Protein AF-0000000082241300 (afdb_homodimer)

pLDDT: mean 78.63, std 23.4, range [16.42, 98.75]

Solvent-accessible surface area (backbone atoms only — not comparable to full-atom values): 25269 Å² total; per-residue (Å²): 130,83,85,64,70,75,60,64,65,26,64,57,71,77,73,47,85,73,39,44,80,88,40,92,84,56,69,80,56,86,70,40,68,43,51,94,82,45,80,76,84,68,51,73,67,53,47,48,51,51,48,36,50,30,29,66,75,46,76,46,56,57,67,71,56,44,78,30,72,54,41,50,54,63,42,76,51,58,47,91,32,59,86,60,30,88,48,94,86,39,26,21,39,55,47,51,42,53,52,50,48,52,40,48,51,52,42,20,67,74,67,68,34,57,59,37,81,70,48,74,75,49,35,22,31,29,74,41,64,29,34,32,36,27,38,33,28,33,28,33,28,53,44,76,68,42,78,44,55,30,34,34,36,35,39,38,36,92,62,34,62,69,40,76,74,50,59,41,73,45,80,91,70,87,70,90,86,75,22,40,64,65,78,73,72,69,72,65,73,74,70,64,72,83,71,73,80,69,84,83,79,81,82,85,78,83,81,79,83,75,83,125,129,82,87,64,69,74,61,65,65,25,67,58,71,77,73,45,85,73,37,44,81,88,40,92,85,57,70,80,56,88,70,40,68,42,50,94,82,45,81,76,82,69,53,73,66,51,46,48,50,51,49,36,50,31,31,68,76,45,75,46,55,55,69,71,55,43,78,31,72,54,41,50,55,64,40,76,51,57,46,91,32,60,87,60,31,87,46,94,84,39,27,22,40,55,46,51,42,52,52,50,48,52,39,48,51,52,42,21,66,76,70,69,34,57,60,38,84,70,47,74,74,51,33,23,33,27,72,42,66,29,33,33,36,28,38,34,28,34,27,34,30,52,43,77,68,43,78,42,56,32,32,35,37,35,38,38,36,91,65,34,62,69,41,75,74,49,59,41,72,45,79,94,69,87,68,89,86,74,23,41,63,64,78,74,73,70,73,63,75,74,69,65,70,82,69,72,82,66,80,81,79,82,83,84,79,80,85,79,85,83,76,129

Secondary structure (DSSP, 8-state):
----TTTSGGGSPPP-EEE-TTSTT----TT----TTSSSP--HHHHHHHHHHHHHHHTTS---GGG-SSEESEEE--TTSSTT-SSTT--HHHHHHHHHHHHHHHHHHHHT---EEEEEEEEEEEEEEEEEEEEEEEEE-TTT--EEEEEEEEEE-TTS--EEEEEEEPTT-S-----S-------TTTT--TT-----------------/----TTTSGGGSPPP-EEE-TTSTT----TT----TTSSSP--HHHHHHHHHHHHHHHTTS---GGG-SSEESEEE--TTSSTT-SSTT--HHHHHHHHHHHHHHHHHHHHT---EEEEEEEEEEEEEEEEEEEEEEEEE-TTT--EEEEEEEEEE-TTS--EEEEEEEPTT-S-----S-------GGGTS-TT-----------------

Structure (mmCIF, N/CA/C/O backbone):
data_AF-0000000082241300-model_v1
#
loop_
_entity.id
_entity.type
_entity.pdbx_description
1 polymer 'Cystatin-related plant'
#
loop_
_atom_site.group_PDB
_atom_site.id
_atom_site.type_symbol
_atom_site.label_atom_id
_atom_site.label_alt_id
_atom_site.label_comp_id
_atom_site.label_asym_id
_atom_site.label_entity_id
_atom_site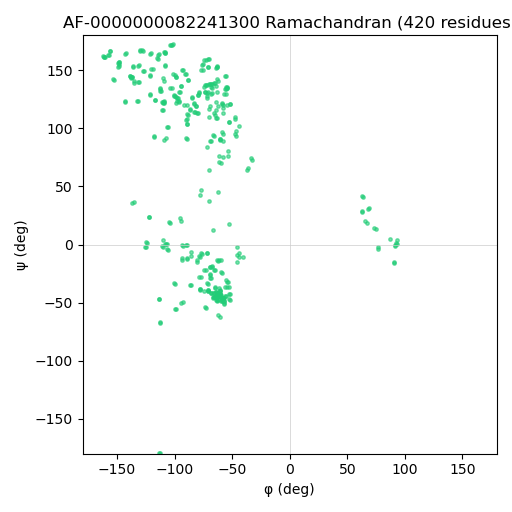.label_seq_id
_atom_site.pdbx_PDB_ins_code
_atom_site.Cartn_x
_atom_site.Cartn_y
_atom_site.Cartn_z
_atom_site.occupancy
_atom_site.B_iso_or_equiv
_atom_site.auth_seq_id
_atom_site.auth_comp_id
_atom_site.auth_asym_id
_atom_site.auth_atom_id
_atom_site.pdbx_PDB_model_num
ATOM 1 N N . MET A 1 1 ? -25.859 -1.994 -4.699 1 16.42 1 MET A N 1
ATOM 2 C CA . MET A 1 1 ? -24.844 -3.027 -4.926 1 16.42 1 MET A CA 1
ATOM 3 C C . MET A 1 1 ? -23.625 -2.453 -5.641 1 16.42 1 MET A C 1
ATOM 5 O O . MET A 1 1 ? -23.719 -2.051 -6.805 1 16.42 1 MET A O 1
ATOM 9 N N . CYS A 1 2 ? -22.891 -1.562 -5.094 1 21.77 2 CYS A N 1
ATOM 10 C CA . CYS A 1 2 ? -21.844 -0.766 -5.727 1 21.77 2 CYS A CA 1
ATOM 11 C C . CYS A 1 2 ? -20.922 -1.644 -6.566 1 21.77 2 CYS A C 1
ATOM 13 O O . CYS A 1 2 ? -20.453 -2.684 -6.098 1 21.77 2 CYS A O 1
ATOM 15 N N . ASP A 1 3 ? -21.078 -1.853 -7.789 1 24.22 3 ASP A N 1
ATOM 16 C CA . ASP A 1 3 ? -20.391 -2.539 -8.875 1 24.22 3 ASP A CA 1
ATOM 17 C C . ASP A 1 3 ? -18.875 -2.404 -8.734 1 24.22 3 ASP A C 1
ATOM 19 O O . ASP A 1 3 ? -18.312 -1.341 -9.008 1 24.22 3 ASP A O 1
ATOM 23 N N . ILE A 1 4 ? -18.203 -2.912 -7.805 1 28.56 4 ILE A N 1
ATOM 24 C CA . ILE A 1 4 ? -16.891 -3.248 -7.285 1 28.56 4 ILE A CA 1
ATOM 25 C C . ILE A 1 4 ? -16.047 -3.898 -8.383 1 28.56 4 ILE A C 1
ATOM 27 O O . ILE A 1 4 ? -14.938 -4.367 -8.133 1 28.56 4 ILE A O 1
ATOM 31 N N . ASP A 1 5 ? -16.422 -4.137 -9.484 1 33.22 5 ASP A N 1
ATOM 32 C CA . ASP A 1 5 ? -15.828 -4.914 -10.562 1 33.22 5 ASP A CA 1
ATOM 33 C C . ASP A 1 5 ? -14.477 -4.336 -10.969 1 33.22 5 ASP A C 1
ATOM 35 O O . ASP A 1 5 ? -13.523 -5.082 -11.227 1 33.22 5 ASP A O 1
ATOM 39 N N . GLY A 1 6 ? -14.438 -3.078 -11.461 1 32.09 6 GLY A N 1
ATOM 40 C CA . GLY A 1 6 ? -13.289 -2.441 -12.078 1 32.09 6 GLY A CA 1
ATOM 41 C C . GLY A 1 6 ? -12.203 -2.064 -11.086 1 32.09 6 GLY A C 1
ATOM 42 O O . GLY A 1 6 ? -11.117 -1.628 -11.477 1 32.09 6 GLY A O 1
ATOM 43 N N . SER A 1 7 ? -12.461 -1.912 -9.836 1 34.91 7 SER A N 1
ATOM 44 C CA . SER A 1 7 ? -11.594 -1.458 -8.758 1 34.91 7 SER A CA 1
ATOM 45 C C . SER A 1 7 ? -10.5 -2.48 -8.461 1 34.91 7 SER A C 1
ATOM 47 O O . SER A 1 7 ? -9.445 -2.135 -7.918 1 34.91 7 SER A O 1
ATOM 49 N N . TRP A 1 8 ? -10.805 -3.814 -8.719 1 36.84 8 TRP A N 1
ATOM 50 C CA . TRP A 1 8 ? -9.953 -4.969 -8.445 1 36.84 8 TRP A CA 1
ATOM 51 C C . TRP A 1 8 ? -8.672 -4.914 -9.266 1 36.84 8 TRP A C 1
ATOM 53 O O . TRP A 1 8 ? -7.621 -5.375 -8.828 1 36.84 8 TRP A O 1
ATOM 63 N N . VAL A 1 9 ? -8.852 -4.547 -10.609 1 41.09 9 VAL A N 1
ATOM 64 C CA . VAL A 1 9 ? -7.715 -4.453 -11.523 1 41.09 9 VAL A CA 1
ATOM 65 C C . VAL A 1 9 ? -6.762 -3.361 -11.047 1 41.09 9 VAL A C 1
ATOM 67 O O . VAL A 1 9 ? -5.566 -3.393 -11.359 1 41.09 9 VAL A O 1
ATOM 70 N N . ALA A 1 10 ? -7.301 -2.598 -10.125 1 50.59 10 ALA A N 1
ATOM 71 C CA . ALA A 1 10 ? -6.676 -1.325 -9.766 1 50.59 10 ALA A CA 1
ATOM 72 C C . ALA A 1 10 ? -5.465 -1.542 -8.867 1 50.59 10 ALA A C 1
ATOM 74 O O . ALA A 1 10 ? -4.559 -0.708 -8.82 1 50.59 10 ALA A O 1
ATOM 75 N N . TRP A 1 11 ? -5.301 -2.865 -8.445 1 62.78 11 TRP A N 1
ATOM 76 C CA . TRP A 1 11 ? -4.184 -2.977 -7.516 1 62.78 11 TRP A CA 1
ATOM 77 C C . TRP A 1 11 ? -3 -3.684 -8.164 1 62.78 11 TRP A C 1
ATOM 79 O O . TRP A 1 11 ? -1.936 -3.814 -7.555 1 62.78 11 TRP A O 1
ATOM 89 N N . LEU A 1 12 ? -3.277 -4.023 -9.469 1 75.5 12 LEU A N 1
ATOM 90 C CA . LEU A 1 12 ? -2.15 -4.645 -10.156 1 75.5 12 LEU A CA 1
ATOM 91 C C . LEU A 1 12 ? -1.27 -3.588 -10.82 1 75.5 12 LEU A C 1
ATOM 93 O O . LEU A 1 12 ? -1.745 -2.803 -11.641 1 75.5 12 LEU A O 1
ATOM 97 N N . GLU A 1 13 ? -0.024 -3.557 -10.414 1 77.5 13 GLU A N 1
ATOM 98 C CA . GLU A 1 13 ? 0.905 -2.611 -11.031 1 77.5 13 GLU A CA 1
ATOM 99 C C . GLU A 1 13 ? 1.264 -3.029 -12.453 1 77.5 13 GLU A C 1
ATOM 101 O O . GLU A 1 13 ? 1.471 -4.215 -12.719 1 77.5 13 GLU A O 1
ATOM 106 N N . PRO A 1 14 ? 1.271 -2.012 -13.281 1 80.69 14 PRO A N 1
ATOM 107 C CA . PRO A 1 14 ? 1.814 -2.344 -14.594 1 80.69 14 PRO A CA 1
ATOM 108 C C . PRO A 1 14 ? 3.279 -2.77 -14.547 1 80.69 14 PRO A C 1
ATOM 110 O O . PRO A 1 14 ? 4.004 -2.387 -13.617 1 80.69 14 PRO A O 1
ATOM 113 N N . ALA A 1 15 ? 3.59 -3.613 -15.609 1 87.31 15 ALA A N 1
ATOM 114 C CA . ALA A 1 15 ? 4.996 -3.996 -15.703 1 87.31 15 ALA A CA 1
ATOM 115 C C . ALA A 1 15 ? 5.875 -2.785 -16.016 1 87.31 15 ALA A C 1
ATOM 117 O O . ALA A 1 15 ? 5.492 -1.925 -16.812 1 87.31 15 ALA A O 1
ATOM 118 N N . PHE A 1 16 ? 7.027 -2.742 -15.336 1 85.44 16 PHE A N 1
ATOM 119 C CA . PHE A 1 16 ? 8 -1.717 -15.695 1 85.44 16 PHE A CA 1
ATOM 120 C C . PHE A 1 16 ? 9.422 -2.219 -15.469 1 85.44 16 PHE A C 1
ATOM 122 O O . PHE A 1 16 ? 9.641 -3.168 -14.711 1 85.44 16 PHE A O 1
ATOM 129 N N . LEU A 1 17 ? 10.328 -1.588 -16.188 1 85.25 17 LEU A N 1
ATOM 130 C CA . LEU A 1 17 ? 11.727 -1.989 -16.172 1 85.25 17 LEU A CA 1
ATOM 131 C C . LEU A 1 17 ? 12.438 -1.454 -14.93 1 85.25 17 LEU A C 1
ATOM 133 O O . LEU A 1 17 ? 12.328 -0.269 -14.609 1 85.25 17 LEU A O 1
ATOM 137 N N . LEU A 1 18 ? 13.141 -2.32 -14.164 1 78.31 18 LEU A N 1
ATOM 138 C CA . LEU A 1 18 ? 13.938 -1.908 -13.016 1 78.31 18 LEU A CA 1
ATOM 139 C C . LEU A 1 18 ? 15.414 -1.803 -13.391 1 78.31 18 LEU A C 1
ATOM 141 O O . LEU A 1 18 ? 16.047 -0.761 -13.18 1 78.31 18 LEU A O 1
ATOM 145 N N . TRP A 1 19 ? 15.93 -2.967 -13.938 1 78.19 19 TRP A N 1
ATOM 146 C CA . TRP A 1 19 ? 17.344 -2.998 -14.266 1 78.19 19 TRP A CA 1
ATOM 147 C C . TRP A 1 19 ? 17.578 -3.682 -15.609 1 78.19 19 TRP A C 1
ATOM 149 O O . TRP A 1 19 ? 16.891 -4.648 -15.945 1 78.19 19 TRP A O 1
ATOM 159 N N . LYS A 1 20 ? 18.547 -3.16 -16.328 1 83.75 20 LYS A N 1
ATOM 160 C CA . LYS A 1 20 ? 19.047 -3.801 -17.531 1 83.75 20 LYS A CA 1
ATOM 161 C C . LYS A 1 20 ? 20.438 -4.391 -17.312 1 83.75 20 LYS A C 1
ATOM 163 O O . LYS A 1 20 ? 21.172 -3.945 -16.438 1 83.75 20 LYS A O 1
ATOM 168 N N . PRO A 1 21 ? 20.656 -5.414 -18.156 1 82.25 21 PRO A N 1
ATOM 169 C CA . PRO A 1 21 ? 22.016 -5.961 -18.031 1 82.25 21 PRO A CA 1
ATOM 170 C C . PRO A 1 21 ? 23.094 -4.895 -18.188 1 82.25 21 PRO A C 1
ATOM 172 O O . PRO A 1 21 ? 22.984 -4.012 -19.031 1 82.25 21 PRO A O 1
ATOM 175 N N . GLY A 1 22 ? 24.078 -5.004 -17.219 1 77.19 22 GLY A N 1
ATOM 176 C CA . GLY A 1 22 ? 25.188 -4.074 -17.281 1 77.19 22 GLY A CA 1
ATOM 177 C C . GLY A 1 22 ? 24.953 -2.801 -16.484 1 77.19 22 GLY A C 1
ATOM 178 O O . GLY A 1 22 ? 25.875 -2.002 -16.297 1 77.19 22 GLY A O 1
ATOM 179 N N . GLY A 1 23 ? 23.766 -2.598 -16.156 1 68.62 23 GLY A N 1
ATOM 180 C CA . GLY A 1 23 ? 23.453 -1.414 -15.367 1 68.62 23 GLY A CA 1
ATOM 181 C C . GLY A 1 23 ? 23.922 -1.522 -13.93 1 68.62 23 GLY A C 1
ATOM 182 O O . GLY A 1 23 ? 24.203 -2.617 -13.445 1 68.62 23 GLY A O 1
ATOM 183 N N . ARG A 1 24 ? 24.094 -0.398 -13.258 1 66.88 24 ARG A N 1
ATOM 184 C CA . ARG A 1 24 ? 24.469 -0.363 -11.852 1 66.88 24 ARG A CA 1
ATOM 185 C C . ARG A 1 24 ? 23.453 -1.087 -10.984 1 66.88 24 ARG A C 1
ATOM 187 O O . ARG A 1 24 ? 22.25 -0.844 -11.109 1 66.88 24 ARG A O 1
ATOM 194 N N . GLY A 1 25 ? 23.969 -2.129 -10.258 1 62.28 25 GLY A N 1
ATOM 195 C CA . GLY A 1 25 ? 23.094 -2.809 -9.32 1 62.28 25 GLY A CA 1
ATOM 196 C C . GLY A 1 25 ? 22.375 -4.008 -9.914 1 62.28 25 GLY A C 1
ATOM 197 O O . GLY A 1 25 ? 21.609 -4.68 -9.234 1 62.28 25 GLY A O 1
ATOM 198 N N . TYR A 1 26 ? 22.672 -4.195 -11.188 1 74.06 26 TYR A N 1
ATOM 199 C CA . TYR A 1 26 ? 22.047 -5.324 -11.852 1 74.06 26 TYR A CA 1
ATOM 200 C C . TYR A 1 26 ? 22.484 -6.648 -11.234 1 74.06 26 TYR A C 1
ATOM 202 O O . TYR A 1 26 ? 23.688 -6.957 -11.211 1 74.06 26 TYR A O 1
ATOM 210 N N . VAL A 1 27 ? 21.531 -7.281 -10.516 1 69.38 27 VAL A N 1
ATOM 211 C CA . VAL A 1 27 ? 21.672 -8.648 -10.039 1 69.38 27 VAL A CA 1
ATOM 212 C C . VAL A 1 27 ? 20.609 -9.539 -10.672 1 69.38 27 VAL A C 1
ATOM 214 O O . VAL A 1 27 ? 19.406 -9.242 -10.586 1 69.38 27 VAL A O 1
ATOM 217 N N . ARG A 1 28 ? 21.156 -10.477 -11.242 1 73.5 28 ARG A N 1
ATOM 218 C CA . ARG A 1 28 ? 20.234 -11.375 -11.922 1 73.5 28 ARG A CA 1
ATOM 219 C C . ARG A 1 28 ? 19.641 -12.398 -10.953 1 73.5 28 ARG A C 1
ATOM 221 O O . ARG A 1 28 ? 20.375 -13.172 -10.336 1 73.5 28 ARG A O 1
ATOM 228 N N . PRO A 1 29 ? 18.359 -12.359 -10.906 1 74.25 29 PRO A N 1
ATOM 229 C CA . PRO A 1 29 ? 17.75 -13.406 -10.078 1 74.25 29 PRO A CA 1
ATOM 230 C C . PRO A 1 29 ? 18 -14.812 -10.633 1 74.25 29 PRO A C 1
ATOM 232 O O . PRO A 1 29 ? 18.125 -14.984 -11.852 1 74.25 29 PRO A O 1
ATOM 235 N N . SER A 1 30 ? 18.016 -15.789 -9.734 1 75.88 30 SER A N 1
ATOM 236 C CA . SER A 1 30 ? 18.359 -17.156 -10.094 1 75.88 30 SER A CA 1
ATOM 237 C C . SER A 1 30 ? 17.312 -17.75 -11.039 1 75.88 30 SER A C 1
ATOM 239 O O . SER A 1 30 ? 17.625 -18.656 -11.82 1 75.88 30 SER A O 1
ATOM 241 N N . CYS A 1 31 ? 16.172 -17.219 -11.031 1 78.06 31 CYS A N 1
ATOM 242 C CA . CYS A 1 31 ? 15.078 -17.766 -11.836 1 78.06 31 CYS A CA 1
ATOM 243 C C . CYS A 1 31 ? 15.195 -17.312 -13.289 1 78.06 31 CYS A C 1
ATOM 245 O O . CYS A 1 31 ? 14.523 -17.859 -14.164 1 78.06 31 CYS A O 1
ATOM 247 N N . MET A 1 32 ? 15.977 -16.359 -13.516 1 83.31 32 MET A N 1
ATOM 248 C CA . MET A 1 32 ? 16.172 -15.852 -14.867 1 83.31 32 MET A CA 1
ATOM 249 C C . MET A 1 32 ? 17.312 -16.609 -15.562 1 83.31 32 MET A C 1
ATOM 251 O O . MET A 1 32 ? 18.484 -16.391 -15.266 1 83.31 32 MET A O 1
ATOM 255 N N . THR A 1 33 ? 16.953 -17.453 -16.531 1 83.69 33 THR A N 1
ATOM 256 C CA . THR A 1 33 ? 17.938 -18.359 -17.109 1 83.69 33 THR A CA 1
ATOM 257 C C . THR A 1 33 ? 18.328 -17.922 -18.5 1 83.69 33 THR A C 1
ATOM 259 O O . THR A 1 33 ? 19.25 -18.469 -19.109 1 83.69 33 THR A O 1
ATOM 262 N N . ARG A 1 34 ? 17.688 -16.875 -18.984 1 86.19 34 ARG A N 1
ATOM 263 C CA . ARG A 1 34 ? 18.047 -16.375 -20.312 1 86.19 34 ARG A CA 1
ATOM 264 C C . ARG A 1 34 ? 19.438 -15.766 -20.312 1 86.19 34 ARG A C 1
ATOM 266 O O . ARG A 1 34 ? 19.828 -15.07 -19.375 1 86.19 34 ARG A O 1
ATOM 273 N N . THR A 1 35 ? 20.172 -16.141 -21.375 1 84.38 35 THR A N 1
ATOM 274 C CA . THR A 1 35 ? 21.484 -15.547 -21.562 1 84.38 35 THR A CA 1
ATOM 275 C C . THR A 1 35 ? 21.516 -14.68 -22.812 1 84.38 35 THR A C 1
ATOM 277 O O . THR A 1 35 ? 20.594 -14.711 -23.625 1 84.38 35 THR A O 1
ATOM 280 N N . GLU A 1 36 ? 22.531 -13.852 -22.891 1 84.25 36 GLU A N 1
ATOM 281 C CA . GLU A 1 36 ? 22.688 -12.969 -24.047 1 84.25 36 GLU A CA 1
ATOM 282 C C . GLU A 1 36 ? 22.844 -13.773 -25.344 1 84.25 36 GLU A C 1
ATOM 284 O O . GLU A 1 36 ? 22.641 -13.234 -26.438 1 84.25 36 GLU A O 1
ATOM 289 N N . GLU A 1 37 ? 23.094 -15.078 -25.219 1 86.56 37 GLU A N 1
ATOM 290 C CA . GLU A 1 37 ? 23.312 -15.93 -26.391 1 86.56 37 GLU A CA 1
ATOM 291 C C . GLU A 1 37 ? 21.984 -16.5 -26.906 1 86.56 37 GLU A C 1
ATOM 293 O O . GLU A 1 37 ? 21.922 -17 -28.031 1 86.56 37 GLU A O 1
ATOM 298 N N . ASP A 1 38 ? 21.062 -16.312 -26.047 1 86.88 38 ASP A N 1
ATOM 299 C CA . ASP A 1 38 ? 19.766 -16.875 -26.438 1 86.88 38 ASP A CA 1
ATOM 300 C C . ASP A 1 38 ? 19.109 -16.047 -27.531 1 86.88 38 ASP A C 1
ATOM 302 O O . ASP A 1 38 ? 19.203 -14.82 -27.531 1 86.88 38 ASP A O 1
ATOM 306 N N . LYS A 1 39 ? 18.531 -16.734 -28.547 1 85.25 39 LYS A N 1
ATOM 307 C CA . LYS A 1 39 ? 17.781 -16.078 -29.625 1 85.25 39 LYS A CA 1
ATOM 308 C C . LYS A 1 39 ? 16.281 -16.203 -29.406 1 85.25 39 LYS A C 1
ATOM 310 O O . LYS A 1 39 ? 15.805 -17.203 -28.859 1 85.25 39 LYS A O 1
ATOM 315 N N . PRO A 1 40 ? 15.555 -15.219 -29.812 1 85.38 40 PRO A N 1
ATOM 316 C CA . PRO A 1 40 ? 15.984 -13.953 -30.406 1 85.38 40 PRO A CA 1
ATOM 317 C C . PRO A 1 40 ? 16.562 -12.984 -29.391 1 85.38 40 PRO A C 1
ATOM 319 O O . PRO A 1 40 ? 16.266 -13.078 -28.203 1 85.38 40 PRO A O 1
ATOM 322 N N . GLU A 1 41 ? 17.391 -12.125 -29.953 1 88.5 41 GLU A N 1
ATOM 323 C CA . GLU A 1 41 ? 17.828 -11.016 -29.109 1 88.5 41 GLU A CA 1
ATOM 324 C C . GLU A 1 41 ? 16.703 -10.016 -28.891 1 88.5 41 GLU A C 1
ATOM 326 O O . GLU A 1 41 ? 16 -9.633 -29.828 1 88.5 41 GLU A O 1
ATOM 331 N N . LEU A 1 42 ? 16.453 -9.719 -27.688 1 91.81 42 LEU A N 1
ATOM 332 C CA . LEU A 1 42 ? 15.391 -8.773 -27.344 1 91.81 42 LEU A CA 1
ATOM 333 C C . LEU A 1 42 ? 15.961 -7.5 -26.75 1 91.81 42 LEU A C 1
ATOM 335 O O . LEU A 1 42 ? 16.875 -7.555 -25.922 1 91.81 42 LEU A O 1
ATOM 339 N N . THR A 1 43 ? 15.477 -6.387 -27.281 1 92.88 43 THR A N 1
ATOM 340 C CA . THR A 1 43 ? 15.781 -5.125 -26.625 1 92.88 43 THR A CA 1
ATOM 341 C C . THR A 1 43 ? 15.023 -5.02 -25.297 1 92.88 43 THR A C 1
ATOM 343 O O . THR A 1 43 ? 14.039 -5.734 -25.078 1 92.88 43 THR A O 1
ATOM 346 N N . PRO A 1 44 ? 15.477 -4.191 -24.422 1 89.81 44 PRO A N 1
ATOM 347 C CA . PRO A 1 44 ? 14.734 -3.971 -23.188 1 89.81 44 PRO A CA 1
ATOM 348 C C . PRO A 1 44 ? 13.273 -3.588 -23.438 1 89.81 44 PRO A C 1
ATOM 350 O O . PRO A 1 44 ? 12.391 -4 -22.672 1 89.81 44 PRO A O 1
ATOM 353 N N . GLU A 1 45 ? 13.055 -2.914 -24.5 1 93.88 45 GLU A N 1
ATOM 354 C CA . GLU A 1 45 ? 11.695 -2.506 -24.828 1 93.88 45 GLU A CA 1
ATOM 355 C C . GLU A 1 45 ? 10.852 -3.703 -25.25 1 93.88 45 GLU A C 1
ATOM 357 O O . GLU A 1 45 ? 9.664 -3.785 -24.922 1 93.88 45 GLU A O 1
ATOM 362 N N . GLU A 1 46 ? 11.453 -4.488 -25.938 1 95.38 46 GLU A N 1
ATOM 363 C CA . GLU A 1 46 ? 10.75 -5.691 -26.375 1 95.38 46 GLU A CA 1
ATOM 364 C C . GLU A 1 46 ? 10.469 -6.617 -25.203 1 95.38 46 GLU A C 1
ATOM 366 O O . GLU A 1 46 ? 9.414 -7.25 -25.141 1 95.38 46 GLU A O 1
ATOM 371 N N . GLU A 1 47 ? 11.445 -6.777 -24.312 1 95.31 47 GLU A N 1
ATOM 372 C CA . GLU A 1 47 ? 11.219 -7.582 -23.109 1 95.31 47 GLU A CA 1
ATOM 373 C C . GLU A 1 47 ? 10.102 -7 -22.266 1 95.31 47 GLU A C 1
ATOM 375 O O . GLU A 1 47 ? 9.281 -7.738 -21.703 1 95.31 47 GLU A O 1
ATOM 380 N N . LEU A 1 48 ? 10.109 -5.727 -22.188 1 94.62 48 LEU A N 1
ATOM 381 C CA . LEU A 1 48 ? 9.039 -5.082 -21.438 1 94.62 48 LEU A CA 1
ATOM 382 C C . LEU A 1 48 ? 7.68 -5.359 -22.078 1 94.62 48 LEU A C 1
ATOM 384 O O . LEU A 1 48 ? 6.699 -5.613 -21.375 1 94.62 48 LEU A O 1
ATOM 388 N N . ALA A 1 49 ? 7.652 -5.281 -23.359 1 96.06 49 ALA A N 1
ATOM 389 C CA . ALA A 1 49 ? 6.414 -5.582 -24.062 1 96.06 49 ALA A CA 1
ATOM 390 C C . ALA A 1 49 ? 5.961 -7.016 -23.797 1 96.06 49 ALA A C 1
ATOM 392 O O . ALA A 1 49 ? 4.77 -7.27 -23.594 1 96.06 49 ALA A O 1
ATOM 393 N N . LEU A 1 50 ? 6.875 -7.902 -23.812 1 96.25 50 LEU A N 1
ATOM 394 C CA . LEU A 1 50 ? 6.578 -9.305 -23.531 1 96.25 50 LEU A CA 1
ATOM 395 C C . LEU A 1 50 ? 6.062 -9.477 -22.109 1 96.25 50 LEU A C 1
ATOM 397 O O . LEU A 1 50 ? 5.082 -10.188 -21.875 1 96.25 50 LEU A O 1
ATOM 401 N N . MET A 1 51 ? 6.742 -8.891 -21.188 1 94.69 51 MET A N 1
ATOM 402 C CA . MET A 1 51 ? 6.297 -8.938 -19.797 1 94.69 51 MET A CA 1
ATOM 403 C C . MET A 1 51 ? 4.895 -8.359 -19.656 1 94.69 51 MET A C 1
ATOM 405 O O . MET A 1 51 ? 4.039 -8.953 -18.984 1 94.69 51 MET A O 1
ATOM 409 N N . THR A 1 52 ? 4.684 -7.281 -20.234 1 93.94 52 THR A N 1
ATOM 410 C CA . THR A 1 52 ? 3.381 -6.625 -20.188 1 93.94 52 THR A CA 1
ATOM 411 C C . THR A 1 52 ? 2.291 -7.543 -20.719 1 93.94 52 THR A C 1
ATOM 413 O O . THR A 1 52 ? 1.222 -7.668 -20.125 1 93.94 52 THR A O 1
ATOM 416 N N . LYS A 1 53 ? 2.578 -8.125 -21.797 1 96.44 53 LYS A N 1
ATOM 417 C CA . LYS A 1 53 ? 1.63 -9.055 -22.406 1 96.44 53 LYS A CA 1
ATOM 418 C C . LYS A 1 53 ? 1.298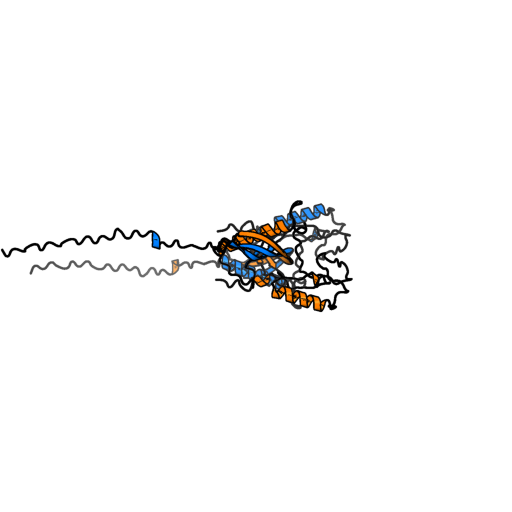 -10.195 -21.453 1 96.44 53 LYS A C 1
ATOM 420 O O . LYS A 1 53 ? 0.129 -10.555 -21.281 1 96.44 53 LYS A O 1
ATOM 425 N N . GLN A 1 54 ? 2.281 -10.773 -20.875 1 96.25 54 GLN A N 1
ATOM 426 C CA . GLN A 1 54 ? 2.082 -11.898 -19.969 1 96.25 54 GLN A CA 1
ATOM 427 C C . GLN A 1 54 ? 1.327 -11.477 -18.703 1 96.25 54 GLN A C 1
ATOM 429 O O . GLN A 1 54 ? 0.445 -12.188 -18.234 1 96.25 54 GLN A O 1
ATOM 434 N N . VAL A 1 55 ? 1.674 -10.328 -18.156 1 93.56 55 VAL A N 1
ATOM 435 C CA . VAL A 1 55 ? 0.999 -9.805 -16.984 1 93.56 55 VAL A CA 1
ATOM 436 C C . VAL A 1 55 ? -0.477 -9.562 -17.297 1 93.56 55 VAL A C 1
ATOM 438 O O . VAL A 1 55 ? -1.354 -9.992 -16.531 1 93.56 55 VAL A O 1
ATOM 441 N N . ASN A 1 56 ? -0.747 -8.992 -18.406 1 90.75 56 ASN A N 1
ATOM 442 C CA . ASN A 1 56 ? -2.123 -8.664 -18.766 1 90.75 56 ASN A CA 1
ATOM 443 C C . ASN A 1 56 ? -2.93 -9.922 -19.078 1 90.75 56 ASN A C 1
ATOM 445 O O . ASN A 1 56 ? -4.105 -10.016 -18.719 1 90.75 56 ASN A O 1
ATOM 449 N N . ALA A 1 57 ? -2.338 -10.852 -19.719 1 93.38 57 ALA A N 1
ATOM 450 C CA . ALA A 1 57 ? -3.035 -12.062 -20.141 1 93.38 57 ALA A CA 1
ATOM 451 C C . ALA A 1 57 ? -3.393 -12.938 -18.938 1 93.38 57 ALA A C 1
ATOM 453 O O . ALA A 1 57 ? -4.375 -13.68 -18.984 1 93.38 57 ALA A O 1
ATOM 454 N N . SER A 1 58 ? -2.67 -12.836 -17.859 1 94.88 58 SER A N 1
ATOM 455 C CA . SER A 1 58 ? -2.844 -13.773 -16.766 1 94.88 58 SER A CA 1
ATOM 456 C C . SER A 1 58 ? -3.137 -13.039 -15.453 1 94.88 58 SER A C 1
ATOM 458 O O . SER A 1 58 ? -3.166 -13.656 -14.391 1 94.88 58 SER A O 1
ATOM 460 N N . ASP A 1 59 ? -3.213 -11.734 -15.555 1 91.19 59 ASP A N 1
ATOM 461 C CA . ASP A 1 59 ? -3.348 -10.906 -14.359 1 91.19 59 ASP A CA 1
ATOM 462 C C . ASP A 1 59 ? -2.133 -11.055 -13.445 1 91.19 59 ASP A C 1
ATOM 464 O O . ASP A 1 59 ? -2.266 -11.062 -12.227 1 91.19 59 ASP A O 1
ATOM 468 N N . GLY A 1 60 ? -1.019 -11.352 -14.039 1 94.44 60 GLY A N 1
ATOM 469 C CA . GLY A 1 60 ? 0.239 -11.391 -13.305 1 94.44 60 GLY A CA 1
ATOM 470 C C . GLY A 1 60 ? 0.581 -12.766 -12.773 1 94.44 60 GLY A C 1
ATOM 471 O O . GLY A 1 60 ? 1.669 -12.977 -12.234 1 94.44 60 GLY A O 1
ATOM 472 N N . PHE A 1 61 ? -0.266 -13.781 -13.055 1 96.75 61 PHE A N 1
ATOM 473 C CA . PHE A 1 61 ? -0.093 -15.078 -12.414 1 96.75 61 PHE A CA 1
ATOM 474 C C . PHE A 1 61 ? 0.884 -15.945 -13.203 1 96.75 61 PHE A C 1
ATOM 476 O O . PHE A 1 61 ? 1.58 -16.781 -12.633 1 96.75 61 PHE A O 1
ATOM 483 N N . ASP A 1 62 ? 0.836 -15.797 -14.461 1 96.44 62 ASP A N 1
ATOM 484 C CA . ASP A 1 62 ? 1.63 -16.672 -15.328 1 96.44 62 ASP A CA 1
ATOM 485 C C . ASP A 1 62 ? 2.66 -15.859 -16.125 1 96.44 62 ASP A C 1
ATOM 487 O O . ASP A 1 62 ? 2.363 -15.359 -17.203 1 96.44 62 ASP A O 1
ATOM 491 N N . ILE A 1 63 ? 3.84 -15.789 -15.531 1 95.62 63 ILE A N 1
ATOM 492 C CA . ILE A 1 63 ? 4.953 -15.086 -16.156 1 95.62 63 ILE A CA 1
ATOM 493 C C . ILE A 1 63 ? 6.129 -16.047 -16.344 1 95.62 63 ILE A C 1
ATOM 495 O O . ILE A 1 63 ? 6.496 -16.766 -15.422 1 95.62 63 ILE A O 1
ATOM 499 N N . ASP A 1 64 ? 6.629 -16.078 -17.516 1 95 64 ASP A N 1
ATOM 500 C CA . ASP A 1 64 ? 7.82 -16.859 -17.797 1 95 64 ASP A CA 1
ATOM 501 C C . ASP A 1 64 ? 9.086 -16.031 -17.594 1 95 64 ASP A C 1
ATOM 503 O O . ASP A 1 64 ? 9.609 -15.453 -18.547 1 95 64 ASP A O 1
ATOM 507 N N . PHE A 1 65 ? 9.594 -16.094 -16.438 1 93.06 65 PHE A N 1
ATOM 508 C CA . PHE A 1 65 ? 10.719 -15.258 -16.047 1 93.06 65 PHE A CA 1
ATOM 509 C C . PHE A 1 65 ? 11.984 -15.688 -16.781 1 93.06 65 PHE A C 1
ATOM 511 O O . PHE A 1 65 ? 12.961 -14.93 -16.844 1 93.06 65 PHE A O 1
ATOM 518 N N . SER A 1 66 ? 12 -16.906 -17.297 1 90.38 66 SER A N 1
ATOM 519 C CA . SER A 1 66 ? 13.188 -17.406 -17.984 1 90.38 66 SER A CA 1
ATOM 520 C C . SER A 1 66 ? 13.375 -16.719 -19.328 1 90.38 66 SER A C 1
ATOM 522 O O . SER A 1 66 ? 14.43 -16.828 -19.953 1 90.38 66 SER A O 1
ATOM 524 N N . SER A 1 67 ? 12.422 -15.914 -19.766 1 90.94 67 SER A N 1
ATOM 525 C CA . SER A 1 67 ? 12.461 -15.266 -21.078 1 90.94 67 SER A CA 1
ATOM 526 C C . SER A 1 67 ? 13.156 -13.906 -21 1 90.94 67 SER A C 1
ATOM 528 O O . SER A 1 67 ? 13.344 -13.242 -22.016 1 90.94 67 SER A O 1
ATOM 530 N N . PHE A 1 68 ? 13.594 -13.523 -19.812 1 92.25 68 PHE A N 1
ATOM 531 C CA . PHE A 1 68 ? 14.008 -12.133 -19.672 1 92.25 68 PHE A CA 1
ATOM 532 C C . PHE A 1 68 ? 15.469 -12.055 -19.234 1 92.25 68 PHE A C 1
ATOM 534 O O . PHE A 1 68 ? 15.938 -12.891 -18.469 1 92.25 68 PHE A O 1
ATOM 541 N N . LEU A 1 69 ? 16.109 -11.016 -19.734 1 89.94 69 LEU A N 1
ATOM 542 C CA . LEU A 1 69 ? 17.406 -10.594 -19.219 1 89.94 69 LEU A CA 1
ATOM 543 C C . LEU A 1 69 ? 17.266 -9.406 -18.281 1 89.94 69 LEU A C 1
ATOM 545 O O . LEU A 1 69 ? 18.016 -9.273 -17.312 1 89.94 69 LEU A O 1
ATOM 549 N N . CYS A 1 70 ? 16.328 -8.656 -18.625 1 90.19 70 CYS A N 1
ATOM 550 C CA . CYS A 1 70 ? 16.047 -7.492 -17.797 1 90.19 70 CYS A CA 1
ATOM 551 C C . CYS A 1 70 ? 15.289 -7.895 -16.531 1 90.19 70 CYS A C 1
ATOM 553 O O . CYS A 1 70 ? 14.602 -8.922 -16.516 1 90.19 70 CYS A O 1
ATOM 555 N N . VAL A 1 71 ? 15.531 -7.113 -15.516 1 87 71 VAL A N 1
ATOM 556 C CA . VAL A 1 71 ? 14.797 -7.293 -14.273 1 87 71 VAL A CA 1
ATOM 557 C C . VAL A 1 71 ? 13.625 -6.316 -14.219 1 87 71 VAL A C 1
ATOM 559 O O . VAL A 1 71 ? 13.805 -5.109 -14.414 1 87 71 VAL A O 1
ATOM 562 N N . PHE A 1 72 ? 12.414 -6.867 -13.992 1 88.06 72 PHE A N 1
ATOM 563 C CA . PHE A 1 72 ? 11.195 -6.07 -13.914 1 88.06 72 PHE A CA 1
ATOM 564 C C . PHE A 1 72 ? 10.625 -6.086 -12.5 1 88.06 72 PHE A C 1
ATOM 566 O O . PHE A 1 72 ? 11.242 -6.629 -11.586 1 88.06 72 PHE A O 1
ATOM 573 N N . ASN A 1 73 ? 9.469 -5.375 -12.328 1 83.25 73 ASN A N 1
ATOM 574 C CA . ASN A 1 73 ? 8.891 -5.227 -10.992 1 83.25 73 ASN A CA 1
ATOM 575 C C . ASN A 1 73 ? 8.148 -6.488 -10.562 1 83.25 73 ASN A C 1
ATOM 577 O O . ASN A 1 73 ? 7.746 -6.609 -9.398 1 83.25 73 ASN A O 1
ATOM 581 N N . TYR A 1 74 ? 7.938 -7.398 -11.438 1 90.44 74 TYR A N 1
ATOM 582 C CA . TYR A 1 74 ? 7.375 -8.695 -11.07 1 90.44 74 TYR A CA 1
ATOM 583 C C . TYR A 1 74 ? 8.477 -9.711 -10.82 1 90.44 74 TYR A C 1
ATOM 585 O O . TYR A 1 74 ? 9.453 -9.781 -11.57 1 90.44 74 TYR A O 1
ATOM 593 N N . HIS A 1 75 ? 8.273 -10.477 -9.727 1 89.88 75 HIS A N 1
ATOM 594 C CA . HIS A 1 75 ? 9.227 -11.508 -9.344 1 89.88 75 HIS A CA 1
ATOM 595 C C . HIS A 1 75 ? 8.516 -12.789 -8.922 1 89.88 75 HIS A C 1
ATOM 597 O O . HIS A 1 75 ? 7.391 -12.742 -8.414 1 89.88 75 HIS A O 1
ATOM 603 N N . PRO A 1 76 ? 9.18 -13.867 -9.281 1 92.75 76 PRO A N 1
ATOM 604 C CA . PRO A 1 76 ? 8.633 -15.086 -8.688 1 92.75 76 PRO A CA 1
ATOM 605 C C . PRO A 1 76 ? 8.883 -15.172 -7.184 1 92.75 76 PRO A C 1
ATOM 607 O O . PRO A 1 76 ? 9.945 -14.758 -6.707 1 92.75 76 PRO A O 1
ATOM 610 N N . ALA A 1 77 ? 7.891 -15.609 -6.465 1 92.56 77 ALA A N 1
ATOM 611 C CA . ALA A 1 77 ? 8.117 -15.953 -5.066 1 92.56 77 ALA A CA 1
ATOM 612 C C . ALA A 1 77 ? 8.688 -17.359 -4.934 1 92.56 77 ALA A C 1
ATOM 614 O O . ALA A 1 77 ? 8 -18.344 -5.238 1 92.56 77 ALA A O 1
ATOM 615 N N . ILE A 1 78 ? 9.898 -17.422 -4.465 1 90.56 78 ILE A N 1
ATOM 616 C CA . ILE A 1 78 ? 10.539 -18.719 -4.344 1 90.56 78 ILE A CA 1
ATOM 617 C C . ILE A 1 78 ? 10.055 -19.422 -3.078 1 90.56 78 ILE A C 1
ATOM 619 O O . ILE A 1 78 ? 10.414 -19.016 -1.967 1 90.56 78 ILE A O 1
ATOM 623 N N . LEU A 1 79 ? 9.32 -20.516 -3.221 1 94.19 79 LEU A N 1
ATOM 624 C CA . LEU A 1 79 ? 8.562 -21.156 -2.146 1 94.19 79 LEU A CA 1
ATOM 625 C C . LEU A 1 79 ? 9.5 -21.641 -1.042 1 94.19 79 LEU A C 1
ATOM 627 O O . LEU A 1 79 ? 9.219 -21.453 0.143 1 94.19 79 LEU A O 1
ATOM 631 N N . HIS A 1 80 ? 10.633 -22.219 -1.371 1 91.94 80 HIS A N 1
ATOM 632 C CA . HIS A 1 80 ? 11.492 -22.828 -0.371 1 91.94 80 HIS A CA 1
ATOM 633 C C . HIS A 1 80 ? 12.57 -21.875 0.1 1 91.94 80 HIS A C 1
ATOM 635 O O . HIS A 1 80 ? 13.531 -22.281 0.762 1 91.94 80 HIS A O 1
ATOM 641 N N . SER A 1 81 ? 12.352 -20.641 -0.1 1 86.56 81 SER A N 1
ATOM 642 C CA . SER A 1 81 ? 13.281 -19.609 0.372 1 86.56 81 SER A CA 1
ATOM 643 C C . SER A 1 81 ? 12.758 -18.953 1.641 1 86.56 81 SER A C 1
ATOM 645 O O . SER A 1 81 ? 11.625 -19.188 2.055 1 86.56 81 SER A O 1
ATOM 647 N N . ASP A 1 82 ? 13.633 -18.125 2.189 1 86.88 82 ASP A N 1
ATOM 648 C CA . ASP A 1 82 ? 13.234 -17.344 3.359 1 86.88 82 ASP A CA 1
ATOM 649 C C . ASP A 1 82 ? 12.977 -15.883 2.992 1 86.88 82 ASP A C 1
ATOM 651 O O . ASP A 1 82 ? 12.969 -15.016 3.861 1 86.88 82 ASP A O 1
ATOM 655 N N . GLN A 1 83 ? 12.766 -15.672 1.75 1 83.81 83 GLN A N 1
ATOM 656 C CA . GLN A 1 83 ? 12.57 -14.328 1.209 1 83.81 83 GLN A CA 1
ATOM 657 C C . GLN A 1 83 ? 11.477 -13.578 1.968 1 83.81 83 GLN A C 1
ATOM 659 O O . GLN A 1 83 ? 11.617 -12.391 2.25 1 83.81 83 GLN A O 1
ATOM 664 N N . PHE A 1 84 ? 10.398 -14.32 2.256 1 85.94 84 PHE A N 1
ATOM 665 C CA . PHE A 1 84 ? 9.258 -13.703 2.922 1 85.94 84 PHE A CA 1
ATOM 666 C C . PHE A 1 84 ? 8.938 -14.422 4.23 1 85.94 84 PHE A C 1
ATOM 668 O O . PHE A 1 84 ? 7.793 -14.43 4.676 1 85.94 84 PHE A O 1
ATOM 675 N N . ALA A 1 85 ? 9.914 -15.039 4.73 1 82.62 85 ALA A N 1
ATOM 676 C CA . ALA A 1 85 ? 9.711 -15.758 5.984 1 82.62 85 ALA A CA 1
ATOM 677 C C . ALA A 1 85 ? 9.602 -14.789 7.16 1 82.62 85 ALA A C 1
ATOM 679 O O . ALA A 1 85 ? 10.32 -13.789 7.227 1 82.62 85 ALA A O 1
ATOM 680 N N . ASP A 1 86 ? 8.609 -14.945 7.992 1 73.31 86 ASP A N 1
ATOM 681 C CA . ASP A 1 86 ? 8.438 -14.109 9.18 1 73.31 86 ASP A CA 1
ATOM 682 C C . ASP A 1 86 ? 9.383 -14.531 10.297 1 73.31 86 ASP A C 1
ATOM 684 O O . ASP A 1 86 ? 9.781 -13.711 11.125 1 73.31 86 ASP A O 1
ATOM 688 N N . ASP A 1 87 ? 9.539 -15.82 10.375 1 76.19 87 ASP A N 1
ATOM 689 C CA . ASP A 1 87 ? 10.398 -16.375 11.414 1 76.19 87 ASP A CA 1
ATOM 690 C C . ASP A 1 87 ? 11.531 -17.203 10.812 1 76.19 87 ASP A C 1
ATOM 692 O O . ASP A 1 87 ? 11.453 -17.594 9.648 1 76.19 87 ASP A O 1
ATOM 696 N N . GLU A 1 88 ? 12.484 -17.453 11.617 1 75.75 88 GLU A N 1
ATOM 697 C CA . GLU A 1 88 ? 13.695 -18.156 11.195 1 75.75 88 GLU A CA 1
ATOM 698 C C . GLU A 1 88 ? 13.375 -19.531 10.648 1 75.75 88 GLU A C 1
ATOM 700 O O . GLU A 1 88 ? 14.078 -20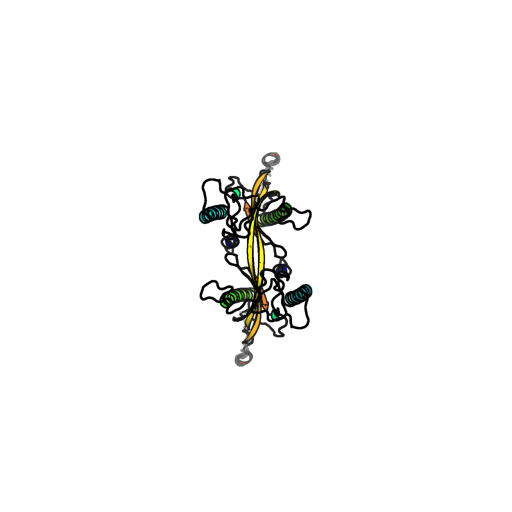.031 9.766 1 75.75 88 GLU A O 1
ATOM 705 N N . PHE A 1 89 ? 12.328 -20.078 11.016 1 73.75 89 PHE A N 1
ATOM 706 C CA . PHE A 1 89 ? 12.031 -21.453 10.609 1 73.75 89 PHE A CA 1
ATOM 707 C C . PHE A 1 89 ? 10.938 -21.469 9.547 1 73.75 89 PHE A C 1
ATOM 709 O O . PHE A 1 89 ? 10.625 -22.531 8.992 1 73.75 89 PHE A O 1
ATOM 716 N N . ASP A 1 90 ? 10.531 -20.328 9.227 1 86.69 90 ASP A N 1
ATOM 717 C CA . ASP A 1 90 ? 9.469 -20.25 8.227 1 86.69 90 ASP A CA 1
ATOM 718 C C . ASP A 1 90 ? 10.047 -20.078 6.824 1 86.69 90 ASP A C 1
ATOM 720 O O . ASP A 1 90 ? 11.203 -19.672 6.664 1 86.69 90 ASP A O 1
ATOM 724 N N . THR A 1 91 ? 9.266 -20.625 5.863 1 91.94 91 THR A N 1
ATOM 725 C CA . THR A 1 91 ? 9.586 -20.406 4.457 1 91.94 91 THR A CA 1
ATOM 726 C C . THR A 1 91 ? 8.562 -19.469 3.816 1 91.94 91 THR A C 1
ATOM 728 O O . THR A 1 91 ? 7.535 -19.156 4.422 1 91.94 91 THR A O 1
ATOM 731 N N . THR A 1 92 ? 8.93 -19 2.662 1 92.69 92 THR A N 1
ATOM 732 C CA . THR A 1 92 ? 7.984 -18.234 1.855 1 92.69 92 THR A CA 1
ATOM 733 C C . THR A 1 92 ? 6.699 -19.031 1.635 1 92.69 92 THR A C 1
ATOM 735 O O . THR A 1 92 ? 5.602 -18.453 1.679 1 92.69 92 THR A O 1
ATOM 738 N N . GLU A 1 93 ? 6.887 -20.266 1.483 1 96.44 93 GLU A N 1
ATOM 739 C CA . GLU A 1 93 ? 5.727 -21.125 1.277 1 96.44 93 GLU A CA 1
ATOM 740 C C . GLU A 1 93 ? 4.773 -21.047 2.469 1 96.44 93 GLU A C 1
ATOM 742 O O . GLU A 1 93 ? 3.553 -21.078 2.297 1 96.44 93 GLU A O 1
ATOM 747 N N . ASP A 1 94 ? 5.312 -20.984 3.625 1 96.25 94 ASP A N 1
ATOM 748 C CA . ASP A 1 94 ? 4.484 -20.938 4.828 1 96.25 94 ASP A CA 1
ATOM 749 C C . ASP A 1 94 ? 3.611 -19.672 4.836 1 96.25 94 ASP A C 1
ATOM 751 O O . ASP A 1 94 ? 2.422 -19.75 5.156 1 96.25 94 ASP A O 1
ATOM 755 N N . LEU A 1 95 ? 4.223 -18.609 4.48 1 94.25 95 LEU A N 1
ATOM 756 C CA . LEU A 1 95 ? 3.445 -17.375 4.414 1 94.25 95 LEU A CA 1
ATOM 757 C C . LEU A 1 95 ? 2.352 -17.484 3.355 1 94.25 95 LEU A C 1
ATOM 759 O O . LEU A 1 95 ? 1.187 -17.188 3.631 1 94.25 95 LEU A O 1
ATOM 763 N N . LEU A 1 96 ? 2.732 -17.922 2.227 1 97.31 96 LEU A N 1
ATOM 764 C CA . LEU A 1 96 ? 1.796 -17.984 1.11 1 97.31 96 LEU A CA 1
ATOM 765 C C . LEU A 1 96 ? 0.665 -18.969 1.398 1 97.31 96 LEU A C 1
ATOM 767 O O . LEU A 1 96 ? -0.479 -18.734 0.999 1 97.31 96 LEU A O 1
ATOM 771 N N . LYS A 1 97 ? 1.013 -20 2.027 1 97.88 97 LYS A N 1
ATOM 772 C CA . LYS A 1 97 ? 0.001 -20.969 2.463 1 97.88 97 LYS A CA 1
ATOM 773 C C . LYS A 1 97 ? -1.023 -20.297 3.381 1 97.88 97 LYS A C 1
ATOM 775 O O . LYS A 1 97 ? -2.23 -20.453 3.189 1 97.88 97 LYS A O 1
ATOM 780 N N . SER A 1 98 ? -0.515 -19.594 4.324 1 96.56 98 SER A N 1
ATOM 781 C CA . SER A 1 98 ? -1.399 -18.922 5.266 1 96.56 98 SER A CA 1
ATOM 782 C C . SER A 1 98 ? -2.305 -17.922 4.555 1 96.56 98 SER A C 1
ATOM 784 O O . SER A 1 98 ? -3.51 -17.875 4.812 1 96.56 98 SER A O 1
ATOM 786 N N . LEU A 1 99 ? -1.772 -17.203 3.672 1 95.81 99 LEU A N 1
ATOM 787 C CA . LEU A 1 99 ? -2.541 -16.219 2.926 1 95.81 99 LEU A CA 1
ATOM 788 C C . LEU A 1 99 ? -3.59 -16.891 2.049 1 95.81 99 LEU A C 1
ATOM 790 O O . LEU A 1 99 ? -4.742 -16.453 2.006 1 95.81 99 LEU A O 1
ATOM 794 N N . ALA A 1 100 ? -3.199 -17.922 1.369 1 98.31 100 ALA A N 1
ATOM 795 C CA . ALA A 1 100 ? -4.109 -18.641 0.478 1 98.31 100 ALA A CA 1
ATOM 796 C C . ALA A 1 100 ? -5.246 -19.281 1.261 1 98.31 100 ALA A C 1
ATOM 798 O O . ALA A 1 100 ? -6.398 -19.266 0.82 1 98.31 100 ALA A O 1
ATOM 799 N N . GLN A 1 101 ? -4.914 -19.828 2.387 1 98.56 101 GLN A N 1
ATOM 800 C CA . GLN A 1 101 ? -5.93 -20.484 3.211 1 98.56 101 GLN A CA 1
ATOM 801 C C . GLN A 1 101 ? -6.969 -19.469 3.695 1 98.56 101 GLN A C 1
ATOM 803 O O . GLN A 1 101 ? -8.164 -19.766 3.691 1 98.56 101 GLN A O 1
ATOM 808 N N . GLU A 1 102 ? -6.504 -18.359 4.141 1 97.56 102 GLU A N 1
ATOM 809 C CA . GLU A 1 102 ? -7.434 -17.328 4.586 1 97.56 102 GLU A CA 1
ATOM 810 C C . GLU A 1 102 ? -8.305 -16.828 3.43 1 97.56 102 GLU A C 1
ATOM 812 O O . GLU A 1 102 ? -9.508 -16.625 3.596 1 97.56 102 GLU A O 1
ATOM 817 N N . ALA A 1 103 ? -7.723 -16.641 2.336 1 95.75 103 ALA A N 1
ATOM 818 C CA . ALA A 1 103 ? -8.469 -16.234 1.155 1 95.75 103 ALA A CA 1
ATOM 819 C C . ALA A 1 103 ? -9.539 -17.25 0.792 1 95.75 103 ALA A C 1
ATOM 821 O O . ALA A 1 103 ? -10.672 -16.891 0.459 1 95.75 103 ALA A O 1
ATOM 822 N N . LEU A 1 104 ? -9.148 -18.469 0.828 1 97.88 104 LEU A N 1
ATOM 823 C CA . LEU A 1 104 ? -10.086 -19.531 0.507 1 97.88 104 LEU A CA 1
ATOM 824 C C . LEU A 1 104 ? -11.219 -19.578 1.523 1 97.88 104 LEU A C 1
ATOM 826 O O . LEU A 1 104 ? -12.375 -19.812 1.158 1 97.88 104 LEU A O 1
ATOM 830 N N . HIS A 1 105 ? -10.883 -19.484 2.793 1 97.31 105 HIS A N 1
ATOM 831 C CA . HIS A 1 105 ? -11.883 -19.438 3.85 1 97.31 105 HIS A CA 1
ATOM 832 C C . HIS A 1 105 ? -12.922 -18.359 3.58 1 97.31 105 HIS A C 1
ATOM 834 O O . HIS A 1 105 ? -14.125 -18.609 3.66 1 97.31 105 HIS A O 1
ATOM 840 N N . ASP A 1 106 ? -12.453 -17.203 3.238 1 92.94 106 ASP A N 1
ATOM 841 C CA . ASP A 1 106 ? -13.344 -16.094 2.922 1 92.94 106 ASP A CA 1
ATOM 842 C C . ASP A 1 106 ? -14.211 -16.406 1.705 1 92.94 106 ASP A C 1
ATOM 844 O O . ASP A 1 106 ? -15.406 -16.125 1.697 1 92.94 106 ASP A O 1
ATOM 848 N N . HIS A 1 107 ? -13.594 -16.953 0.714 1 93.94 107 HIS A N 1
ATOM 849 C CA . HIS A 1 107 ? -14.32 -17.359 -0.486 1 93.94 107 HIS A CA 1
ATOM 850 C C . HIS A 1 107 ? -15.438 -18.344 -0.153 1 93.94 107 HIS A C 1
ATOM 852 O O . HIS A 1 107 ? -16.578 -18.156 -0.583 1 93.94 107 HIS A O 1
ATOM 858 N N . ASN A 1 108 ? -15.047 -19.344 0.569 1 96.5 108 ASN A N 1
ATOM 859 C CA . ASN A 1 108 ? -16.031 -20.344 0.96 1 96.5 108 ASN A CA 1
ATOM 860 C C . ASN A 1 108 ? -17.203 -19.719 1.723 1 96.5 108 ASN A C 1
ATOM 862 O O . ASN A 1 108 ? -18.359 -20.094 1.496 1 96.5 108 ASN A O 1
ATOM 866 N N . GLY A 1 109 ? -16.875 -18.938 2.668 1 93.44 109 GLY A N 1
ATOM 867 C CA . GLY A 1 109 ? -17.922 -18.25 3.416 1 93.44 109 GLY A CA 1
ATOM 868 C C . GLY A 1 109 ? -18.844 -17.422 2.533 1 93.44 109 GLY A C 1
ATOM 869 O O . GLY A 1 109 ? -20.062 -17.469 2.695 1 93.44 109 GLY A O 1
ATOM 870 N N . ARG A 1 110 ? -18.328 -16.719 1.638 1 89.25 110 ARG A N 1
ATOM 871 C CA . ARG A 1 110 ? -19.078 -15.797 0.792 1 89.25 110 ARG A CA 1
ATOM 872 C C . ARG A 1 110 ? -19.953 -16.562 -0.211 1 89.25 110 ARG A C 1
ATOM 874 O O . ARG A 1 110 ? -21.047 -16.109 -0.552 1 89.25 110 ARG A O 1
ATOM 881 N N . HIS A 1 111 ? -19.516 -17.703 -0.686 1 92.88 111 HIS A N 1
ATOM 882 C CA . HIS A 1 111 ? -20.188 -18.375 -1.795 1 92.88 111 HIS A CA 1
ATOM 883 C C . HIS A 1 111 ? -20.891 -19.641 -1.325 1 92.88 111 HIS A C 1
ATOM 885 O O . HIS A 1 111 ? -21.516 -20.344 -2.127 1 92.88 111 HIS A O 1
ATOM 891 N N . GLY A 1 112 ? -20.703 -19.875 -0.08 1 94.69 112 GLY A N 1
ATOM 892 C CA . GLY A 1 112 ? -21.328 -21.078 0.452 1 94.69 112 GLY A CA 1
ATOM 893 C C . GLY A 1 112 ? -20.703 -22.344 -0.073 1 94.69 112 GLY A C 1
ATOM 894 O O . GLY A 1 112 ? -21.406 -23.328 -0.331 1 94.69 112 GLY A O 1
ATOM 895 N N . THR A 1 113 ? -19.453 -22.281 -0.351 1 96.56 113 THR A N 1
ATOM 896 C CA . THR A 1 113 ? -18.719 -23.438 -0.835 1 96.56 113 THR A CA 1
ATOM 897 C C . THR A 1 113 ? -17.875 -24.047 0.282 1 96.56 113 THR A C 1
ATOM 899 O O . THR A 1 113 ? -17.797 -23.5 1.381 1 96.56 113 THR A O 1
ATOM 902 N N . GLU A 1 114 ? -17.266 -25.25 -0.011 1 97.44 114 GLU A N 1
ATOM 903 C CA . GLU A 1 114 ? -16.484 -25.953 0.998 1 97.44 114 GLU A CA 1
ATOM 904 C C . GLU A 1 114 ? -15.18 -26.5 0.41 1 97.44 114 GLU A C 1
ATOM 906 O O . GLU A 1 114 ? -14.789 -27.625 0.701 1 97.44 114 GLU A O 1
ATOM 911 N N . TYR A 1 115 ? -14.609 -25.797 -0.462 1 97.62 115 TYR A N 1
ATOM 912 C CA . TYR A 1 115 ? -13.32 -26.203 -1.004 1 97.62 115 TYR A CA 1
ATOM 913 C C . TYR A 1 115 ? -12.297 -26.391 0.109 1 97.62 115 TYR A C 1
ATOM 915 O O . TYR A 1 115 ? -12.305 -25.656 1.1 1 97.62 115 TYR A O 1
ATOM 923 N N . GLU A 1 116 ? -11.43 -27.359 -0.099 1 98.38 116 GLU A N 1
ATOM 924 C CA . GLU A 1 116 ? -10.359 -27.609 0.864 1 98.38 116 GLU A CA 1
ATOM 925 C C . GLU A 1 116 ? -9 -27.281 0.271 1 98.38 116 GLU A C 1
ATOM 927 O O . GLU A 1 116 ? -8.672 -27.703 -0.838 1 98.38 116 GLU A O 1
ATOM 932 N N . PHE A 1 117 ? -8.242 -26.578 1.089 1 98.75 117 PHE A N 1
ATOM 933 C CA . PHE A 1 117 ? -6.898 -26.219 0.653 1 98.75 117 PHE A CA 1
ATOM 934 C C . PHE A 1 117 ? -6.016 -27.453 0.541 1 98.75 117 PHE A C 1
ATOM 936 O O . PHE A 1 117 ? -6.062 -28.344 1.4 1 98.75 117 PHE A O 1
ATOM 943 N N . VAL A 1 118 ? -5.215 -27.5 -0.533 1 98.75 118 VAL A N 1
ATOM 944 C CA . VAL A 1 118 ? -4.281 -28.609 -0.702 1 98.75 118 VAL A CA 1
ATOM 945 C C . VAL A 1 118 ? -2.848 -28.094 -0.576 1 98.75 118 VAL A C 1
ATOM 947 O O . VAL A 1 118 ? -2.154 -28.406 0.395 1 98.75 118 VAL A O 1
ATOM 950 N N . LYS A 1 119 ? -2.396 -27.281 -1.526 1 98.62 119 LYS A N 1
ATOM 951 C CA . LYS A 1 119 ? -1.039 -26.75 -1.47 1 98.62 119 LYS A CA 1
ATOM 952 C C . LYS A 1 119 ? -0.894 -25.516 -2.361 1 98.62 119 LYS A C 1
ATOM 954 O O . LYS A 1 119 ? -1.699 -25.297 -3.268 1 98.62 119 LYS A O 1
ATOM 959 N N . VAL A 1 120 ? 0.176 -24.75 -2.08 1 98.69 120 VAL A N 1
ATOM 960 C CA . VAL A 1 120 ? 0.582 -23.688 -2.99 1 98.69 120 VAL A CA 1
ATOM 961 C C . VAL A 1 120 ? 1.354 -24.281 -4.168 1 98.69 120 VAL A C 1
ATOM 963 O O . VAL A 1 120 ? 2.236 -25.109 -3.98 1 98.69 120 VAL A O 1
ATOM 966 N N . VAL A 1 121 ? 0.989 -23.891 -5.395 1 98.62 121 VAL A N 1
ATOM 967 C CA . VAL A 1 121 ? 1.664 -24.391 -6.594 1 98.62 121 VAL A CA 1
ATOM 968 C C . VAL A 1 121 ? 2.76 -23.406 -7.008 1 98.62 121 VAL A C 1
ATOM 970 O O . VAL A 1 121 ? 3.891 -23.812 -7.285 1 98.62 121 VAL A O 1
ATOM 973 N N . LYS A 1 122 ? 2.445 -22.172 -7.105 1 97.75 122 LYS A N 1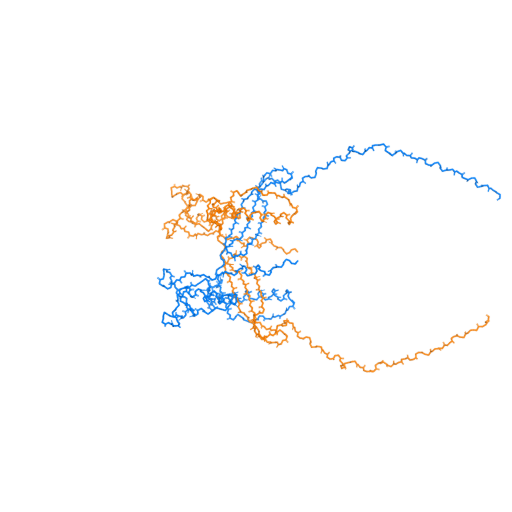
ATOM 974 C CA . LYS A 1 122 ? 3.373 -21.109 -7.488 1 97.75 122 LYS A CA 1
ATOM 975 C C . LYS A 1 122 ? 2.846 -19.734 -7.066 1 97.75 122 LYS A C 1
ATOM 977 O O . LYS A 1 122 ? 1.667 -19.594 -6.738 1 97.75 122 LYS A O 1
ATOM 982 N N . ALA A 1 123 ? 3.781 -18.828 -7.039 1 97.88 123 ALA A N 1
ATOM 983 C CA . ALA A 1 123 ? 3.379 -17.453 -6.742 1 97.88 123 ALA A CA 1
ATOM 984 C C . ALA A 1 123 ? 4.344 -16.453 -7.371 1 97.88 123 ALA A C 1
ATOM 986 O O . ALA A 1 123 ? 5.543 -16.719 -7.484 1 97.88 123 ALA A O 1
ATOM 987 N N . ASN A 1 124 ? 3.768 -15.383 -7.848 1 96.5 124 ASN A N 1
ATOM 988 C CA . ASN A 1 124 ? 4.516 -14.18 -8.188 1 96.5 124 ASN A CA 1
ATOM 989 C C . ASN A 1 124 ? 4.25 -13.055 -7.191 1 96.5 124 ASN A C 1
ATOM 991 O O . ASN A 1 124 ? 3.332 -13.148 -6.375 1 96.5 124 ASN A O 1
ATOM 995 N N . PHE A 1 125 ? 5.098 -12.031 -7.203 1 91.69 125 PHE A N 1
ATOM 996 C CA . PHE A 1 125 ? 4.816 -10.836 -6.414 1 91.69 125 PHE A CA 1
ATOM 997 C C . PHE A 1 125 ? 5.383 -9.594 -7.09 1 91.69 125 PHE A C 1
ATOM 999 O O . PHE A 1 125 ? 6.277 -9.695 -7.934 1 91.69 125 PHE A O 1
ATOM 1006 N N . HIS A 1 126 ? 4.816 -8.508 -6.844 1 86.69 126 HIS A N 1
ATOM 1007 C CA . HIS A 1 126 ? 5.367 -7.191 -7.129 1 86.69 126 HIS A CA 1
ATOM 1008 C C . HIS A 1 126 ? 5.16 -6.238 -5.953 1 86.69 126 HIS A C 1
ATOM 1010 O O . HIS A 1 126 ? 4.281 -6.461 -5.121 1 86.69 126 HIS A O 1
ATOM 1016 N N . PHE A 1 127 ? 6.043 -5.316 -5.914 1 77.94 127 PHE A N 1
ATOM 1017 C CA . PHE A 1 127 ? 5.898 -4.312 -4.867 1 77.94 127 PHE A CA 1
ATOM 1018 C C . PHE A 1 127 ? 4.676 -3.438 -5.125 1 77.94 127 PHE A C 1
ATOM 1020 O O . PHE A 1 127 ? 4.375 -3.105 -6.273 1 77.94 127 PHE A O 1
ATOM 1027 N N . ALA A 1 128 ? 3.947 -3.326 -4.184 1 74.75 128 ALA A N 1
ATOM 1028 C CA . ALA A 1 128 ? 2.85 -2.365 -4.184 1 74.75 128 ALA A CA 1
ATOM 1029 C C . ALA A 1 128 ? 3.15 -1.189 -3.258 1 74.75 128 ALA A C 1
ATOM 1031 O O . ALA A 1 128 ? 2.979 -1.289 -2.041 1 74.75 128 ALA A O 1
ATOM 1032 N N . CYS A 1 129 ? 3.756 -0.171 -3.955 1 70.44 129 CYS A N 1
ATOM 1033 C CA . CYS A 1 129 ? 4.18 0.983 -3.17 1 70.44 129 CYS A CA 1
ATOM 1034 C C . CYS A 1 129 ? 3.164 2.115 -3.271 1 70.44 129 CYS A C 1
ATOM 1036 O O . CYS A 1 129 ? 2.623 2.375 -4.348 1 70.44 129 CYS A O 1
ATOM 1038 N N . ALA A 1 130 ? 2.668 2.52 -2.201 1 77.94 130 ALA A N 1
ATOM 1039 C CA . ALA A 1 130 ? 1.806 3.695 -2.117 1 77.94 130 ALA A CA 1
ATOM 1040 C C . ALA A 1 130 ? 2.312 4.672 -1.059 1 77.94 130 ALA A C 1
ATOM 1042 O O . ALA A 1 130 ? 3.348 4.438 -0.432 1 77.94 130 ALA A O 1
ATOM 1043 N N . MET A 1 131 ? 1.719 5.801 -1.191 1 83.81 131 MET A N 1
ATOM 1044 C CA . MET A 1 131 ? 1.994 6.801 -0.166 1 83.81 131 MET A CA 1
ATOM 1045 C C . MET A 1 131 ? 0.86 6.867 0.851 1 83.81 131 MET A C 1
ATOM 1047 O O . MET A 1 131 ? -0.314 6.809 0.482 1 83.81 131 MET A O 1
ATOM 1051 N N . MET A 1 132 ? 1.262 6.77 2.088 1 88.44 132 MET A N 1
ATOM 1052 C CA . MET A 1 132 ? 0.324 7.121 3.15 1 88.44 132 MET A CA 1
ATOM 1053 C C . MET A 1 132 ? 0.406 8.609 3.479 1 88.44 132 MET A C 1
ATOM 1055 O O . MET A 1 132 ? 1.409 9.07 4.023 1 88.44 132 MET A O 1
ATOM 1059 N N . PHE A 1 133 ? -0.694 9.352 3.139 1 93.81 133 PHE A N 1
ATOM 1060 C CA . PHE A 1 133 ? -0.749 10.773 3.451 1 93.81 133 PHE A CA 1
ATOM 1061 C C . PHE A 1 133 ? -1.48 11.008 4.766 1 93.81 133 PHE A C 1
ATOM 1063 O O . PHE A 1 133 ? -2.506 10.383 5.035 1 93.81 133 PHE A O 1
ATOM 1070 N N . LEU A 1 134 ? -0.885 11.766 5.594 1 96.38 134 LEU A N 1
ATOM 1071 C CA . LEU A 1 134 ? -1.487 12.297 6.812 1 96.38 134 LEU A CA 1
ATOM 1072 C C . LEU A 1 134 ? -1.809 13.781 6.656 1 96.38 134 LEU A C 1
ATOM 1074 O O . LEU A 1 134 ? -0.928 14.633 6.805 1 96.38 134 LEU A O 1
ATOM 1078 N N . ILE A 1 135 ? -3.076 14.109 6.395 1 98.31 135 ILE A N 1
ATOM 1079 C CA . ILE A 1 135 ? -3.469 15.445 5.945 1 98.31 135 ILE A CA 1
ATOM 1080 C C . ILE A 1 135 ? -4.25 16.156 7.051 1 98.31 135 ILE A C 1
ATOM 1082 O O . ILE A 1 135 ? -5.203 15.594 7.598 1 98.31 135 ILE A O 1
ATOM 1086 N N . THR A 1 136 ? -3.787 17.25 7.457 1 98.69 136 THR A N 1
ATOM 1087 C CA . THR A 1 136 ? -4.555 18.172 8.289 1 98.69 136 THR A CA 1
ATOM 1088 C C . THR A 1 136 ? -5.16 19.297 7.453 1 98.69 136 THR A C 1
ATOM 1090 O O . THR A 1 136 ? -4.465 19.922 6.648 1 98.69 136 THR A O 1
ATOM 1093 N N . PHE A 1 137 ? -6.477 19.453 7.621 1 98.75 137 PHE A N 1
ATOM 1094 C CA . PHE A 1 137 ? -7.152 20.453 6.801 1 98.75 137 PHE A CA 1
ATOM 1095 C C . PHE A 1 137 ? -8.242 21.172 7.594 1 98.75 137 PHE A C 1
ATOM 1097 O O . PHE A 1 137 ? -8.617 20.719 8.68 1 98.75 137 PHE A O 1
ATOM 1104 N N . GLN A 1 138 ? -8.688 22.281 7.074 1 98.75 138 GLN A N 1
ATOM 1105 C CA . GLN A 1 138 ? -9.711 23.094 7.715 1 98.75 138 GLN A CA 1
ATOM 1106 C C . GLN A 1 138 ? -11.086 22.828 7.109 1 98.75 138 GLN A C 1
ATOM 1108 O O . GLN A 1 138 ? -11.211 22.656 5.895 1 98.75 138 GLN A O 1
ATOM 1113 N N . VAL A 1 139 ? -12.047 22.875 7.996 1 98.5 139 VAL A N 1
ATOM 1114 C CA . VAL A 1 139 ? -13.438 22.797 7.566 1 98.5 139 VAL A CA 1
ATOM 1115 C C . VAL A 1 139 ? -14.242 23.922 8.227 1 98.5 139 VAL A C 1
ATOM 1117 O O . VAL A 1 139 ? -13.852 24.438 9.281 1 98.5 139 VAL A O 1
ATOM 1120 N N . LYS A 1 140 ? -15.289 24.312 7.609 1 98.19 140 LYS A N 1
ATOM 1121 C CA . LYS A 1 140 ? -16.281 25.188 8.211 1 98.19 140 LYS A CA 1
ATOM 1122 C C . LYS A 1 140 ? -17.438 24.391 8.797 1 98.19 140 LYS A C 1
ATOM 1124 O O . LYS A 1 140 ? -18.047 23.562 8.109 1 98.19 140 LYS A O 1
ATOM 1129 N N . ASP A 1 141 ? -17.688 24.578 10.078 1 97 141 ASP A N 1
ATOM 1130 C CA . ASP A 1 141 ? -18.828 23.969 10.734 1 97 141 ASP A CA 1
ATOM 1131 C C . ASP A 1 141 ? -20.109 24.781 10.492 1 97 141 ASP A C 1
ATOM 1133 O O . ASP A 1 141 ? -20.172 25.953 10.883 1 97 141 ASP A O 1
ATOM 1137 N N . PRO A 1 142 ? -21.094 24.188 9.883 1 95.62 142 PRO A N 1
ATOM 1138 C CA . PRO A 1 142 ? -22.297 24.969 9.586 1 95.62 142 PRO A CA 1
ATOM 1139 C C . PRO A 1 142 ? -23.078 25.375 10.836 1 95.62 142 PRO A C 1
ATOM 1141 O O . PRO A 1 142 ? -23.922 26.266 10.789 1 95.62 142 PRO A O 1
ATOM 1144 N N . TYR A 1 143 ? -22.828 24.719 11.906 1 93.62 143 TYR A N 1
ATOM 1145 C CA . TYR A 1 143 ? -23.531 25.016 13.148 1 93.62 143 TYR A CA 1
ATOM 1146 C C . TYR A 1 143 ? -23.156 26.391 13.664 1 93.62 143 TYR A C 1
ATOM 1148 O O . TYR A 1 143 ? -24.031 27.188 14.047 1 93.62 143 TYR A O 1
ATOM 1156 N N . ASP A 1 144 ? -21.953 26.75 13.703 1 93.38 144 ASP A N 1
ATOM 1157 C CA . ASP A 1 144 ? -21.484 28 14.305 1 93.38 144 ASP A CA 1
ATOM 1158 C C . ASP A 1 144 ? -20.672 28.812 13.312 1 93.38 144 ASP A C 1
ATOM 1160 O O . ASP A 1 144 ? -20.125 29.859 13.656 1 93.38 144 ASP A O 1
ATOM 1164 N N . ASP A 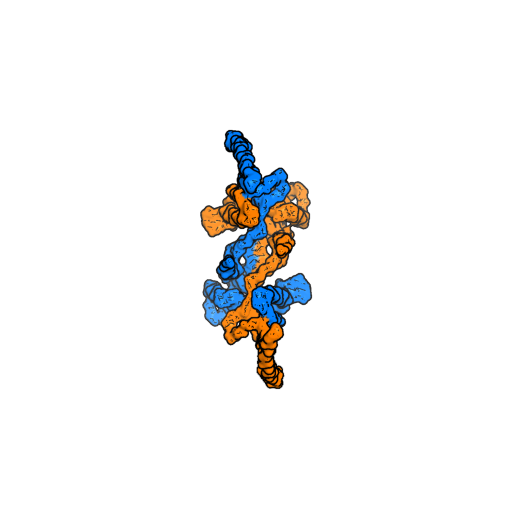1 145 ? -20.422 28.391 12.125 1 94.25 145 ASP A N 1
ATOM 1165 C CA . ASP A 1 145 ? -19.703 29.062 11.047 1 94.25 145 ASP A CA 1
ATOM 1166 C C . ASP A 1 145 ? -18.219 29.219 11.391 1 94.25 145 ASP A C 1
ATOM 1168 O O . ASP A 1 145 ? -17.531 30.062 10.82 1 94.25 145 ASP A O 1
ATOM 1172 N N . MET A 1 146 ? -17.781 28.453 12.312 1 96 146 MET A N 1
ATOM 1173 C CA . MET A 1 146 ? -16.375 28.516 12.711 1 96 146 MET A CA 1
ATOM 1174 C C . MET A 1 146 ? -15.539 27.547 11.891 1 96 146 MET A C 1
ATOM 1176 O O . MET A 1 146 ? -16.016 26.5 11.477 1 96 146 MET A O 1
ATOM 1180 N N . VAL A 1 147 ? -14.289 28.016 11.664 1 97.56 147 VAL A N 1
ATOM 1181 C CA . VAL A 1 147 ? -13.312 27.156 11 1 97.56 147 VAL A CA 1
ATOM 1182 C C . VAL A 1 147 ? -12.641 26.25 12.023 1 97.56 147 VAL A C 1
ATOM 1184 O O . VAL A 1 147 ? -12.18 26.719 13.062 1 97.56 147 VAL A O 1
ATOM 1187 N N . LYS A 1 148 ? -12.672 24.953 11.758 1 97.75 148 LYS A N 1
ATOM 1188 C CA . LYS A 1 148 ? -12.117 23.938 12.641 1 97.75 148 LYS A CA 1
ATOM 1189 C C . LYS A 1 148 ? -11.203 22.984 11.875 1 97.75 148 LYS A C 1
ATOM 1191 O O . LYS A 1 148 ? -11.18 23 10.641 1 97.75 148 LYS A O 1
ATOM 1196 N N . LEU A 1 149 ? -10.422 22.172 12.617 1 98.38 149 LEU A N 1
ATOM 1197 C CA . LEU A 1 149 ? -9.43 21.328 11.977 1 98.38 149 LEU A CA 1
ATOM 1198 C C . LEU A 1 149 ? -9.906 19.875 11.922 1 98.38 149 LEU A C 1
ATOM 1200 O O . LEU A 1 149 ? -10.469 19.375 12.891 1 98.38 149 LEU A O 1
ATOM 1204 N N . PHE A 1 150 ? -9.727 19.312 10.773 1 98.5 150 PHE A N 1
ATOM 1205 C CA . PHE A 1 150 ? -9.93 17.891 10.531 1 98.5 150 PHE A CA 1
ATOM 1206 C C . PHE A 1 150 ? -8.617 17.203 10.172 1 98.5 150 PHE A C 1
ATOM 1208 O O . PHE A 1 150 ? -7.66 17.859 9.766 1 98.5 150 PHE A O 1
ATOM 1215 N N . GLN A 1 151 ? -8.602 15.914 10.336 1 97.62 151 GLN A N 1
ATOM 1216 C CA . GLN A 1 151 ? -7.496 15.055 9.93 1 97.62 151 GLN A CA 1
ATOM 1217 C C . GLN A 1 151 ? -8 13.859 9.133 1 97.62 151 GLN A C 1
ATOM 1219 O O . GLN A 1 151 ? -9.055 13.289 9.445 1 97.62 151 GLN A O 1
ATOM 1224 N N . THR A 1 152 ? -7.234 13.516 8.07 1 97 152 THR A N 1
ATOM 1225 C CA . THR A 1 152 ? -7.531 12.281 7.344 1 97 152 THR A CA 1
ATOM 1226 C C . THR A 1 152 ? -6.246 11.547 6.988 1 97 152 THR A C 1
ATOM 1228 O O . THR A 1 152 ? -5.199 12.164 6.781 1 97 152 THR A O 1
ATOM 1231 N N . ARG A 1 153 ? -6.324 10.289 7.02 1 93.94 153 ARG A N 1
ATOM 1232 C CA . ARG A 1 153 ? -5.281 9.398 6.531 1 93.94 153 ARG A CA 1
ATOM 1233 C C . ARG A 1 153 ? -5.711 8.703 5.246 1 93.94 153 ARG A C 1
ATOM 1235 O O . ARG A 1 153 ? -6.766 8.062 5.203 1 93.94 153 ARG A O 1
ATOM 1242 N N . VAL A 1 154 ? -4.852 8.938 4.215 1 92 154 VAL A N 1
ATOM 1243 C CA . VAL A 1 154 ? -5.215 8.414 2.904 1 92 154 VAL A CA 1
ATOM 1244 C C . VAL A 1 154 ? -4.027 7.672 2.295 1 92 154 VAL A C 1
ATOM 1246 O O . VAL A 1 154 ? -2.926 8.219 2.207 1 92 154 VAL A O 1
ATOM 1249 N N . ARG A 1 155 ? -4.199 6.438 1.949 1 85.62 155 ARG A N 1
ATOM 1250 C CA . ARG A 1 155 ? -3.23 5.695 1.149 1 85.62 155 ARG A CA 1
ATOM 1251 C C . ARG A 1 155 ? -3.479 5.902 -0.341 1 85.62 155 ARG A C 1
ATOM 1253 O O . ARG A 1 155 ? -4.559 5.59 -0.845 1 85.62 155 ARG A O 1
ATOM 1260 N N . HIS A 1 156 ? -2.492 6.496 -0.906 1 86.38 156 HIS A N 1
ATOM 1261 C CA . HIS A 1 156 ? -2.66 6.887 -2.301 1 86.38 156 HIS A CA 1
ATOM 1262 C C . HIS A 1 156 ? -1.424 6.535 -3.123 1 86.38 156 HIS A C 1
ATOM 1264 O O . HIS A 1 156 ? -0.297 6.641 -2.633 1 86.38 156 HIS A O 1
ATOM 1270 N N . GLY A 1 157 ? -1.617 6.078 -4.238 1 75.31 157 GLY A N 1
ATOM 1271 C CA . GLY A 1 157 ? -0.575 5.797 -5.211 1 75.31 157 GLY A CA 1
ATOM 1272 C C . GLY A 1 157 ? -1.084 5.777 -6.641 1 75.31 157 GLY A C 1
ATOM 1273 O O . GLY A 1 157 ? -2.293 5.738 -6.875 1 75.31 157 GLY A O 1
ATOM 1274 N N . LYS A 1 158 ? 0.086 5.906 -7.484 1 62.25 158 LYS A N 1
ATOM 1275 C CA . LYS A 1 158 ? -0.246 5.816 -8.906 1 62.25 158 LYS A CA 1
ATOM 1276 C C . LYS A 1 158 ? -0.657 4.398 -9.281 1 62.25 158 LYS A C 1
ATOM 1278 O O . LYS A 1 158 ? 0.009 3.43 -8.906 1 62.25 158 LYS A O 1
ATOM 1283 N N . HIS A 1 159 ? -1.96 4.152 -9.594 1 59.69 159 HIS A N 1
ATOM 1284 C CA . HIS A 1 159 ? -2.482 2.908 -10.148 1 59.69 159 HIS A CA 1
ATOM 1285 C C . HIS A 1 159 ? -2.977 1.981 -9.039 1 59.69 159 HIS A C 1
ATOM 1287 O O . HIS A 1 159 ? -3.049 0.765 -9.227 1 59.69 159 HIS A O 1
ATOM 1293 N N . ILE A 1 160 ? -2.922 2.48 -7.914 1 62.56 160 ILE A N 1
ATOM 1294 C CA . ILE A 1 160 ? -3.496 1.714 -6.812 1 62.56 160 ILE A CA 1
ATOM 1295 C C . ILE A 1 160 ? -4.773 2.391 -6.324 1 62.56 160 ILE A C 1
ATOM 1297 O O . ILE A 1 160 ? -4.93 3.607 -6.449 1 62.56 160 ILE A O 1
ATOM 1301 N N . THR A 1 161 ? -5.684 1.589 -6.031 1 66.38 161 THR A N 1
ATOM 1302 C CA . THR A 1 161 ? -6.91 2.133 -5.457 1 66.38 161 THR A CA 1
ATOM 1303 C C . THR A 1 161 ? -6.602 2.961 -4.211 1 66.38 161 THR A C 1
ATOM 1305 O O . THR A 1 161 ? -5.816 2.541 -3.359 1 66.38 161 THR A O 1
ATOM 1308 N N . THR A 1 162 ? -7.18 4.133 -4.301 1 79.06 162 THR A N 1
ATOM 1309 C CA . THR A 1 162 ? -7.016 5.004 -3.143 1 79.06 162 THR A CA 1
ATOM 1310 C C . THR A 1 162 ? -7.828 4.484 -1.959 1 79.06 162 THR A C 1
ATOM 1312 O O . THR A 1 162 ? -8.984 4.09 -2.119 1 79.06 162 THR A O 1
ATOM 1315 N N . ASN A 1 163 ? -7.18 4.395 -0.801 1 78.19 163 ASN A N 1
ATOM 1316 C CA . ASN A 1 163 ? -7.836 3.965 0.43 1 78.19 163 ASN A CA 1
ATOM 1317 C C . ASN A 1 163 ? -7.961 5.113 1.428 1 78.19 163 ASN A C 1
ATOM 1319 O O . ASN A 1 163 ? -6.957 5.688 1.849 1 78.19 163 ASN A O 1
ATOM 1323 N N . TYR A 1 164 ? -9.211 5.434 1.675 1 86.38 164 TYR A N 1
ATOM 1324 C CA . TYR A 1 164 ? -9.469 6.418 2.717 1 86.38 164 TYR A CA 1
ATOM 1325 C C . TYR A 1 164 ? -9.617 5.75 4.078 1 86.38 164 TYR A C 1
ATOM 1327 O O . TYR A 1 164 ? -10.656 5.164 4.383 1 86.38 164 TYR A O 1
ATOM 1335 N N . VAL A 1 165 ? -8.57 5.871 4.879 1 82.56 165 VAL A N 1
ATOM 1336 C CA . VAL A 1 165 ? -8.469 5.117 6.125 1 82.56 165 VAL A CA 1
ATOM 1337 C C . VAL A 1 165 ? -9.422 5.699 7.164 1 82.56 165 VAL A C 1
ATOM 1339 O O . VAL A 1 165 ? -10.203 4.969 7.777 1 82.56 165 VAL A O 1
ATOM 1342 N N . PHE A 1 166 ? -9.312 6.965 7.387 1 87.44 166 PHE A N 1
ATOM 1343 C CA . PHE A 1 166 ? -10.273 7.641 8.25 1 87.44 166 PHE A CA 1
ATOM 1344 C C . PHE A 1 166 ? -10.336 9.133 7.93 1 87.44 166 PHE A C 1
ATOM 1346 O O . PHE A 1 166 ? -9.492 9.648 7.195 1 87.44 166 PHE A O 1
ATOM 1353 N N . CYS A 1 167 ? -11.328 9.789 8.43 1 94.19 167 CYS A N 1
ATOM 1354 C CA . CYS A 1 167 ? -11.523 11.227 8.461 1 94.19 167 CYS A CA 1
ATOM 1355 C C . CYS A 1 167 ? -12.188 11.656 9.766 1 94.19 167 CYS A C 1
ATOM 1357 O O . CYS A 1 167 ? -13.242 11.148 10.125 1 94.19 167 CYS A O 1
ATOM 1359 N N . ARG A 1 168 ? -11.484 12.547 10.453 1 94.5 168 ARG A N 1
ATOM 1360 C CA . ARG A 1 168 ? -11.984 12.859 11.789 1 94.5 168 ARG A CA 1
ATOM 1361 C C . ARG A 1 168 ? -11.68 14.305 12.156 1 94.5 168 ARG A C 1
ATOM 1363 O O . ARG A 1 168 ? -10.75 14.906 11.617 1 94.5 168 ARG A O 1
ATOM 1370 N N . PRO A 1 169 ? -12.562 14.875 13.148 1 95.88 169 PRO A N 1
ATOM 1371 C CA . PRO A 1 169 ? -12.062 16.078 13.797 1 95.88 169 PRO A CA 1
ATOM 1372 C C . PRO A 1 169 ? -10.68 15.891 14.43 1 95.88 169 PRO A C 1
ATOM 1374 O O . PRO A 1 169 ? -10.406 14.828 14.992 1 95.88 169 PRO A O 1
ATOM 1377 N N . LYS A 1 170 ? -9.812 16.875 14.203 1 96.19 170 LYS A N 1
ATOM 1378 C CA . LYS A 1 170 ? -8.539 16.797 14.906 1 96.19 170 LYS A CA 1
ATOM 1379 C C . LYS A 1 170 ? -8.75 16.688 16.422 1 96.19 170 LYS A C 1
ATOM 1381 O O . LYS A 1 170 ? -9.516 17.453 17 1 96.19 170 LYS A O 1
ATOM 1386 N N . PRO A 1 171 ? -8.039 15.781 17.031 1 92.75 171 PRO A N 1
ATOM 1387 C CA . PRO A 1 171 ? -8.234 15.617 18.484 1 92.75 171 PRO A CA 1
ATOM 1388 C C . PRO A 1 171 ? -7.672 16.781 19.281 1 92.75 171 PRO A C 1
ATOM 1390 O O . PRO A 1 171 ? -6.746 17.469 18.828 1 92.75 171 PRO A O 1
ATOM 1393 N N . ASN A 1 172 ? -8.266 17.031 20.484 1 90.25 172 ASN A N 1
ATOM 1394 C CA . ASN A 1 172 ? -7.758 17.906 21.531 1 90.25 172 ASN A CA 1
ATOM 1395 C C . ASN A 1 172 ? -7.688 19.359 21.047 1 90.25 172 ASN A C 1
ATOM 1397 O O . ASN A 1 172 ? -6.703 20.047 21.312 1 90.25 172 ASN A O 1
ATOM 1401 N N . GLN A 1 173 ? -8.703 19.766 20.312 1 90.69 173 GLN A N 1
ATOM 1402 C CA . GLN A 1 173 ? -8.742 21.156 19.844 1 90.69 173 GLN A CA 1
ATOM 1403 C C . GLN A 1 173 ? -9.547 22.031 20.812 1 90.69 173 GLN A C 1
ATOM 1405 O O . GLN A 1 173 ? -9.516 23.25 20.719 1 90.69 173 GLN A O 1
ATOM 1410 N N . GLY A 1 174 ? -10.227 21.422 21.688 1 88.19 174 GLY A N 1
ATOM 1411 C CA . GLY A 1 174 ? -10.992 22.172 22.672 1 88.19 174 GLY A CA 1
ATOM 1412 C C . GLY A 1 174 ? -12.234 22.828 22.094 1 88.19 174 GLY A C 1
ATOM 1413 O O . GLY A 1 174 ? -12.695 23.859 22.609 1 88.19 174 GLY A O 1
ATOM 1414 N N . VAL A 1 175 ? -12.594 22.422 20.953 1 89.12 175 VAL A N 1
ATOM 1415 C CA . VAL A 1 175 ? -13.805 22.969 20.328 1 89.12 175 VAL A CA 1
ATOM 1416 C C . VAL A 1 175 ? -14.789 21.828 20.062 1 89.12 175 VAL A C 1
ATOM 1418 O O . VAL A 1 175 ? -14.398 20.672 19.938 1 89.12 175 VAL A O 1
ATOM 1421 N N . GLU A 1 176 ? -16.062 22.188 20.078 1 90.12 176 GLU A N 1
ATOM 1422 C CA . GLU A 1 176 ? -17.094 21.203 19.781 1 90.12 176 GLU A CA 1
ATOM 1423 C C . GLU A 1 176 ? -17.391 21.141 18.281 1 90.12 176 GLU A C 1
ATOM 1425 O O . GLU A 1 176 ? -17.328 22.156 17.594 1 90.12 176 GLU A O 1
ATOM 1430 N N . TYR A 1 177 ? -17.625 19.922 17.766 1 92.94 177 TYR A N 1
ATOM 1431 C CA . TYR A 1 177 ? -17.969 19.641 16.375 1 92.94 177 TYR A CA 1
ATOM 1432 C C . TYR A 1 177 ? -19.422 19.203 16.266 1 92.94 177 TYR A C 1
ATOM 1434 O O . TYR A 1 177 ? -19.828 18.219 16.875 1 92.94 177 TYR A O 1
ATOM 1442 N N . PHE A 1 178 ? -20.25 19.891 15.492 1 91.06 178 PHE A N 1
ATOM 1443 C CA . PHE A 1 178 ? -21.672 19.562 15.352 1 91.06 178 PHE A CA 1
ATOM 1444 C C . PHE A 1 178 ? -21.969 19.094 13.938 1 91.06 178 PHE A C 1
ATOM 1446 O O . PHE A 1 178 ? -22.625 18.062 13.742 1 91.06 178 PHE A O 1
ATOM 1453 N N . GLY A 1 179 ? -21.469 19.828 12.984 1 93.06 179 GLY A N 1
ATOM 1454 C CA . GLY A 1 179 ? -21.5 19.406 11.594 1 93.06 179 GLY A CA 1
ATOM 1455 C C . GLY A 1 179 ? -22.875 19.578 10.953 1 93.06 179 GLY A C 1
ATOM 1456 O O . GLY A 1 179 ? -23.078 19.203 9.797 1 93.06 179 GLY A O 1
ATOM 1457 N N . ILE A 1 180 ? -23.875 20.047 11.75 1 92.81 180 ILE A N 1
ATOM 1458 C CA . ILE A 1 180 ? -25.219 20.312 11.234 1 92.81 180 ILE A CA 1
ATOM 1459 C C . ILE A 1 180 ? -25.641 21.734 11.609 1 92.81 180 ILE A C 1
ATOM 1461 O O . ILE A 1 180 ? -25.188 22.281 12.633 1 92.81 180 ILE A O 1
ATOM 1465 N N . LYS A 1 181 ? -26.484 22.266 10.656 1 88.81 181 LYS A N 1
ATOM 1466 C CA . LYS A 1 181 ? -26.953 23.625 10.93 1 88.81 181 LYS A CA 1
ATOM 1467 C C . LYS A 1 181 ? -27.781 23.672 12.211 1 88.81 181 LYS A C 1
ATOM 1469 O O . LYS A 1 181 ? -28.562 22.766 12.484 1 88.81 181 LYS A O 1
ATOM 1474 N N . LYS A 1 182 ? -27.547 24.734 12.914 1 80.44 182 LYS A N 1
ATOM 1475 C CA . LYS A 1 182 ? -28.359 24.938 14.117 1 80.44 182 LYS A CA 1
ATOM 1476 C C . LYS A 1 182 ? -29.828 25.125 13.766 1 80.44 182 LYS A C 1
ATOM 1478 O O . LYS A 1 182 ? -30.172 25.891 12.867 1 80.44 182 LYS A O 1
ATOM 1483 N N . VAL A 1 183 ? -30.688 24.281 14.148 1 72.56 183 VAL A N 1
ATOM 1484 C CA . VAL A 1 183 ? -32.125 24.484 13.977 1 72.56 183 VAL A CA 1
ATOM 1485 C C . VAL A 1 183 ? -32.594 25.625 14.883 1 72.56 183 VAL A C 1
ATOM 1487 O O . VAL A 1 183 ? -32.469 25.547 16.109 1 72.56 183 VAL A O 1
ATOM 1490 N N . VAL A 1 184 ? -32.594 26.766 14.516 1 61.84 184 VAL A N 1
ATOM 1491 C CA . VAL A 1 184 ? -33.25 27.828 15.273 1 61.84 184 VAL A CA 1
ATOM 1492 C C . VAL A 1 184 ? -34.75 27.516 15.398 1 61.84 184 VAL A C 1
ATOM 1494 O O . VAL A 1 184 ? -35.438 27.438 14.391 1 61.84 184 VAL A O 1
ATOM 1497 N N . LYS A 1 185 ? -35.156 26.875 16.328 1 51.12 185 LYS A N 1
ATOM 1498 C CA . LYS A 1 185 ? -36.594 26.875 16.594 1 51.12 185 LYS A CA 1
ATOM 1499 C C . LYS A 1 185 ? -37.188 28.297 16.547 1 51.12 185 LYS A C 1
ATOM 1501 O O . LYS A 1 185 ? -36.75 29.172 17.312 1 51.12 185 LYS A O 1
ATOM 1506 N N . ARG A 1 186 ? -37.719 28.609 15.508 1 48.72 186 ARG A N 1
ATOM 1507 C CA . ARG A 1 186 ? -38.594 29.766 15.562 1 48.72 186 ARG A CA 1
ATOM 1508 C C . ARG A 1 186 ? -39.562 29.672 16.75 1 48.72 186 ARG A C 1
ATOM 1510 O O . ARG A 1 186 ? -40.062 28.594 17.078 1 48.72 186 ARG A O 1
ATOM 1517 N N . ASP A 1 187 ? -39.375 30.438 17.734 1 47.88 187 ASP A N 1
ATOM 1518 C CA . ASP A 1 187 ? -40.375 30.641 18.766 1 47.88 187 ASP A CA 1
ATOM 1519 C C . ASP A 1 187 ? -41.781 30.562 18.172 1 47.88 187 ASP A C 1
ATOM 1521 O O . ASP A 1 187 ? -42.188 31.453 17.406 1 47.88 187 ASP A O 1
ATOM 1525 N N . ILE A 1 188 ? -42.219 29.438 17.859 1 47.28 188 ILE A N 1
ATOM 1526 C CA . ILE A 1 188 ? -43.625 29.297 17.531 1 47.28 188 ILE A CA 1
ATOM 1527 C C . ILE A 1 188 ? -44.469 30.031 18.578 1 47.28 188 ILE A C 1
ATOM 1529 O O . ILE A 1 188 ? -45.719 30 18.516 1 47.28 188 ILE A O 1
ATOM 1533 N N . ASP A 1 189 ? -43.938 30.516 19.672 1 42.78 189 ASP A N 1
ATOM 1534 C CA . ASP A 1 189 ? -44.906 31.156 20.578 1 42.78 189 ASP A CA 1
ATOM 1535 C C . ASP A 1 189 ? -45.688 32.281 19.859 1 42.78 189 ASP A C 1
ATOM 1537 O O . ASP A 1 189 ? -46.75 32.688 20.297 1 42.78 189 ASP A O 1
ATOM 1541 N N . GLN A 1 190 ? -45.031 33.031 18.953 1 41.19 190 GLN A N 1
ATOM 1542 C CA . GLN A 1 190 ? -45.719 34.312 18.688 1 41.19 190 GLN A CA 1
ATOM 1543 C C . GLN A 1 190 ? -46.938 34.062 17.766 1 41.19 190 GLN A C 1
ATOM 1545 O O . GLN A 1 190 ? -47.75 34.969 17.562 1 41.19 190 GLN A O 1
ATOM 1550 N N . VAL A 1 191 ? -46.969 33.031 16.875 1 40.84 191 VAL A N 1
ATOM 1551 C CA . VAL A 1 191 ? -48.062 33.219 15.93 1 40.84 191 VAL A CA 1
ATOM 1552 C C . VAL A 1 191 ? -49.312 32.469 16.422 1 40.84 191 VAL A C 1
ATOM 1554 O O . VAL A 1 191 ? -50.281 32.281 15.672 1 40.84 191 VAL A O 1
ATOM 1557 N N . VAL A 1 192 ? -49.281 31.781 17.562 1 40.44 192 VAL A N 1
ATOM 1558 C CA . VAL A 1 192 ? -50.594 31.234 17.828 1 40.44 192 VAL A CA 1
ATOM 1559 C C . VAL A 1 192 ? -51.594 32.375 18.109 1 40.44 192 VAL A C 1
ATOM 1561 O O . VAL A 1 192 ? -51.438 33.094 19.078 1 40.44 192 VAL A O 1
ATOM 1564 N N . PRO A 1 193 ? -52.344 32.875 17.125 1 40.31 193 PRO A N 1
ATOM 1565 C CA . PRO A 1 193 ? -53.406 33.875 17.391 1 40.31 193 PRO A CA 1
ATOM 1566 C C . PRO A 1 193 ? -54.375 33.406 18.469 1 40.31 193 PRO A C 1
ATOM 1568 O O . PRO A 1 193 ? -54.812 32.25 18.469 1 40.31 193 PRO A O 1
ATOM 1571 N N . LYS A 1 194 ? -54.344 33.906 19.672 1 34.84 194 LYS A N 1
ATOM 1572 C CA . LYS A 1 194 ? -55.188 33.719 20.828 1 34.84 194 LYS A CA 1
ATOM 1573 C C . LYS A 1 194 ? -56.656 33.75 20.422 1 34.84 194 LYS A C 1
ATOM 1575 O O . LYS A 1 194 ? -57.562 33.594 21.281 1 34.84 194 LYS A O 1
ATOM 1580 N N . ASP A 1 195 ? -57.188 34.125 19.219 1 35.31 195 ASP A N 1
ATOM 1581 C CA . ASP A 1 195 ? -58.594 34.469 19.109 1 35.31 195 ASP A CA 1
ATOM 1582 C C . ASP A 1 195 ? -59.469 33.219 19.172 1 35.31 195 ASP A C 1
ATOM 1584 O O . ASP A 1 195 ? -60.688 33.312 19.422 1 35.31 195 ASP A O 1
ATOM 1588 N N . VAL A 1 196 ? -59.125 32.062 18.547 1 31.95 196 VAL A N 1
ATOM 1589 C CA . VAL A 1 196 ? -60.281 31.375 17.984 1 31.95 196 VAL A CA 1
ATOM 1590 C C . VAL A 1 196 ? -60.906 30.5 19.062 1 31.95 196 VAL A C 1
ATOM 1592 O O . VAL A 1 196 ? -61.719 29.625 18.75 1 31.95 196 VAL A O 1
ATOM 1595 N N . VAL A 1 197 ? -60.375 30.266 20.203 1 26.58 197 VAL A N 1
ATOM 1596 C CA . VAL A 1 197 ? -61.125 29.25 20.938 1 26.58 197 VAL A CA 1
ATOM 1597 C C . VAL A 1 197 ? -62.406 29.859 21.547 1 26.58 197 VAL A C 1
ATOM 1599 O O . VAL A 1 197 ? -62.344 30.484 22.609 1 26.58 197 VAL A O 1
ATOM 1602 N N . LYS A 1 198 ? -63.219 30.656 20.781 1 27.22 198 LYS A N 1
ATOM 1603 C CA . LYS A 1 198 ? -64.5 30.922 21.359 1 27.22 198 LYS A CA 1
ATOM 1604 C C . LYS A 1 198 ? -65.25 29.625 21.625 1 27.22 198 LYS A C 1
ATOM 1606 O O . LYS A 1 198 ? -65.438 28.797 20.734 1 27.22 198 LYS A O 1
ATOM 1611 N N . LYS A 1 199 ? -65.5 29.234 22.844 1 26.08 199 LYS A N 1
ATOM 1612 C CA . LYS A 1 199 ? -66.25 28.156 23.5 1 26.08 199 LYS A CA 1
ATOM 1613 C C . LYS A 1 199 ? -67.688 28.109 23.031 1 26.08 199 LYS A C 1
ATOM 1615 O O . LYS A 1 199 ? -68.5 29.031 23.281 1 26.08 199 LYS A O 1
ATOM 1620 N N . GLN A 1 200 ? -68.188 27.609 21.812 1 23.94 200 GLN A N 1
ATOM 1621 C CA . GLN A 1 200 ? -69.625 27.453 21.5 1 23.94 200 GLN A CA 1
ATOM 1622 C C . GLN A 1 200 ? -70.312 26.5 22.469 1 23.94 200 GLN A C 1
ATOM 1624 O O . GLN A 1 200 ? -69.938 25.312 22.5 1 23.94 200 GLN A O 1
ATOM 1629 N N . LYS A 1 201 ? -70.875 26.891 23.562 1 25.72 201 LYS A N 1
ATOM 1630 C CA . LYS A 1 201 ? -71.75 26.266 24.547 1 25.72 201 LYS A CA 1
ATOM 1631 C C . LYS A 1 201 ? -73.062 25.75 23.875 1 25.72 201 LYS A C 1
ATOM 1633 O O . LYS A 1 201 ? -73.875 26.531 23.359 1 25.72 201 LYS A O 1
ATOM 1638 N N . LEU A 1 202 ? -73.188 24.625 23.094 1 23.86 202 LEU A N 1
ATOM 1639 C CA . LEU A 1 202 ? -74.438 24.125 22.562 1 23.86 202 LEU A CA 1
ATOM 1640 C C . LEU A 1 202 ? -75.375 23.672 23.688 1 23.86 202 LEU A C 1
ATOM 1642 O O . LEU A 1 202 ? -74.938 22.859 24.531 1 23.86 202 LEU A O 1
ATOM 1646 N N . GLU A 1 203 ? -76.5 24.344 23.969 1 26.39 203 GLU A N 1
ATOM 1647 C CA . GLU A 1 203 ? -77.688 24.281 24.812 1 26.39 203 GLU A CA 1
ATOM 1648 C C . GLU A 1 203 ? -78.5 23.016 24.516 1 26.39 203 GLU A C 1
ATOM 1650 O O . GLU A 1 203 ? -78.875 22.781 23.375 1 26.39 203 GLU A O 1
ATOM 1655 N N . ASP A 1 204 ? -78.312 21.812 25.188 1 25.84 204 ASP A N 1
ATOM 1656 C CA . ASP A 1 204 ? -79.062 20.578 25.203 1 25.84 204 ASP A CA 1
ATOM 1657 C C . ASP A 1 204 ? -80.5 20.828 25.656 1 25.84 204 ASP A C 1
ATOM 1659 O O . ASP A 1 204 ? -80.75 21.344 26.75 1 25.84 204 ASP A O 1
ATOM 1663 N N . GLU A 1 205 ? -81.5 21.016 24.797 1 28.7 205 GLU A N 1
ATOM 1664 C CA . GLU A 1 205 ? -82.938 21.156 25.031 1 28.7 205 GLU A CA 1
ATOM 1665 C C . GLU A 1 205 ? -83.562 19.891 25.609 1 28.7 205 GLU A C 1
ATOM 1667 O O . GLU A 1 205 ? -83.312 18.797 25.094 1 28.7 205 GLU A O 1
ATOM 1672 N N . PRO A 1 206 ? -84.25 19.812 26.797 1 31.59 206 PRO A N 1
ATOM 1673 C CA . PRO A 1 206 ? -84.875 18.812 27.656 1 31.59 206 PRO A CA 1
ATOM 1674 C C . PRO A 1 206 ? -86.125 18.219 27.047 1 31.59 206 PRO A C 1
ATOM 1676 O O . PRO A 1 206 ? -87.125 18.953 26.844 1 31.59 206 PRO A O 1
ATOM 1679 N N . LEU A 1 207 ? -86.188 17.484 25.922 1 26.09 207 LEU A N 1
ATOM 1680 C CA . LEU A 1 207 ? -87.438 17.047 25.344 1 26.09 207 LEU A CA 1
ATOM 1681 C C . LEU A 1 207 ? -88.312 16.281 26.359 1 26.09 207 LEU A C 1
ATOM 1683 O O . LEU A 1 207 ? -87.812 15.375 27.031 1 26.09 207 LEU A O 1
ATOM 1687 N N . CYS A 1 208 ? -89.5 16.703 26.688 1 26.31 208 CYS A N 1
ATOM 1688 C CA . CYS A 1 208 ? -90.688 16.484 27.562 1 26.31 208 CYS A CA 1
ATOM 1689 C C . CYS A 1 208 ? -91.312 15.141 27.281 1 26.31 208 CYS A C 1
ATOM 1691 O O . CYS A 1 208 ? -91.875 14.938 26.203 1 26.31 208 CYS A O 1
ATOM 1693 N N . ALA A 1 209 ? -90.812 14.016 27.688 1 26.55 209 ALA A N 1
ATOM 1694 C CA . ALA A 1 209 ? -91.5 12.703 27.594 1 26.55 209 ALA A CA 1
ATOM 1695 C C . ALA A 1 209 ? -92.875 12.719 28.219 1 26.55 209 ALA A C 1
ATOM 1697 O O . ALA A 1 209 ? -93 12.898 29.438 1 26.55 209 ALA A O 1
ATOM 1698 N N . THR A 1 210 ? -93.875 13.211 27.531 1 25.5 210 THR A N 1
ATOM 1699 C CA . THR A 1 210 ? -95.312 13.164 27.844 1 25.5 210 THR A CA 1
ATOM 1700 C C . THR A 1 210 ? -95.75 11.734 28.141 1 25.5 210 THR A C 1
ATOM 1702 O O . THR A 1 210 ? -95.375 10.797 27.438 1 25.5 210 THR A O 1
ATOM 1705 N N . ARG A 1 211 ? -96.312 11.414 29.344 1 28.56 211 ARG A N 1
ATOM 1706 C CA . ARG A 1 211 ? -97 10.344 30.109 1 28.56 211 ARG A CA 1
ATOM 1707 C C . ARG A 1 211 ? -98.188 9.805 29.375 1 28.56 211 ARG A C 1
ATOM 1709 O O . ARG A 1 211 ? -98.812 8.844 29.844 1 28.56 211 ARG A O 1
ATOM 1716 N N . SER A 1 212 ? -98.5 9.938 27.984 1 24.17 212 SER A N 1
ATOM 1717 C CA . SER A 1 212 ? -99.75 9.219 27.75 1 24.17 212 SER A CA 1
ATOM 1718 C C . SER A 1 212 ? -99.562 7.711 27.828 1 24.17 212 SER A C 1
ATOM 1720 O O . SER A 1 212 ? -98.5 7.203 27.469 1 24.17 212 SER A O 1
ATOM 1722 N N . MET B 1 1 ? -21.828 -5.328 13.914 1 16.47 1 MET B N 1
ATOM 1723 C CA . MET B 1 1 ? -20.984 -4.141 13.977 1 16.47 1 MET B CA 1
ATOM 1724 C C . MET B 1 1 ? -19.516 -4.527 14.047 1 16.47 1 MET B C 1
ATOM 1726 O O . MET B 1 1 ? -19.047 -5.086 15.039 1 16.47 1 MET B O 1
ATOM 1730 N N . CYS B 1 2 ? -18.953 -5.172 13.055 1 21.98 2 CYS B N 1
ATOM 1731 C CA . CYS B 1 2 ? -17.609 -5.742 13.039 1 21.98 2 CYS B CA 1
ATOM 1732 C C . CYS B 1 2 ? -16.594 -4.742 13.562 1 21.98 2 CYS B C 1
ATOM 1734 O O . CYS B 1 2 ? -16.578 -3.58 13.148 1 21.98 2 CYS B O 1
ATOM 1736 N N . ASP B 1 3 ? -16.188 -4.699 14.773 1 24.53 3 ASP B N 1
ATOM 1737 C CA . ASP B 1 3 ? -15.234 -3.939 15.586 1 24.53 3 ASP B CA 1
ATOM 1738 C C . ASP B 1 3 ? -13.969 -3.617 14.797 1 24.53 3 ASP B C 1
ATOM 1740 O O . ASP B 1 3 ? -13.109 -4.48 14.617 1 24.53 3 ASP B O 1
ATOM 1744 N N . ILE B 1 4 ? -13.938 -2.883 13.766 1 28.61 4 ILE B N 1
ATOM 1745 C CA . ILE B 1 4 ? -13.141 -2.111 12.82 1 28.61 4 ILE B CA 1
ATOM 1746 C C . ILE B 1 4 ? -12.109 -1.273 13.57 1 28.61 4 ILE B C 1
ATOM 1748 O O . ILE B 1 4 ? -11.359 -0.507 12.969 1 28.61 4 ILE B O 1
ATOM 1752 N N . ASP B 1 5 ? -12.062 -1.172 14.766 1 33.47 5 ASP B N 1
ATOM 1753 C CA . ASP B 1 5 ? -11.297 -0.24 15.586 1 33.47 5 ASP B CA 1
ATOM 1754 C C . ASP B 1 5 ? -9.797 -0.427 15.375 1 33.47 5 ASP B C 1
ATOM 1756 O O . ASP B 1 5 ? -9.047 0.55 15.32 1 33.47 5 ASP B O 1
ATOM 1760 N N . GLY B 1 6 ? -9.25 -1.623 15.672 1 32.09 6 GLY B N 1
ATOM 1761 C CA . GLY B 1 6 ? -7.824 -1.897 15.758 1 32.09 6 GLY B CA 1
ATOM 1762 C C . GLY B 1 6 ? -7.152 -1.973 14.398 1 32.09 6 GLY B C 1
ATOM 1763 O O . GLY B 1 6 ? -5.926 -2.064 14.312 1 32.09 6 GLY B O 1
ATOM 1764 N N . SER B 1 7 ? -7.836 -2.227 13.344 1 34.62 7 SER B N 1
ATOM 1765 C CA . SER B 1 7 ? -7.336 -2.443 11.992 1 34.62 7 SER B CA 1
ATOM 1766 C C . SER B 1 7 ? -6.77 -1.156 11.398 1 34.62 7 SER B C 1
ATOM 1768 O O . SER B 1 7 ? -5.934 -1.198 10.492 1 34.62 7 SER B O 1
ATOM 1770 N N . TRP B 1 8 ? -7.316 0.049 11.844 1 36.75 8 TRP B N 1
ATOM 1771 C CA . TRP B 1 8 ? -6.984 1.386 11.359 1 36.75 8 TRP B CA 1
ATOM 1772 C C . TRP B 1 8 ? -5.531 1.73 11.672 1 36.75 8 TRP B C 1
ATOM 1774 O O . TRP B 1 8 ? -4.887 2.469 10.93 1 36.75 8 TRP B O 1
ATOM 1784 N N . VAL B 1 9 ? -5.086 1.393 12.945 1 40.38 9 VAL B N 1
ATOM 1785 C CA . VAL B 1 9 ? -3.717 1.666 13.375 1 40.38 9 VAL B CA 1
ATOM 1786 C C . VAL B 1 9 ? -2.738 0.889 12.5 1 40.38 9 VAL B C 1
ATOM 1788 O O . VAL B 1 9 ? -1.589 1.301 12.328 1 40.38 9 VAL B O 1
ATOM 1791 N N . ALA B 1 10 ? -3.338 -0.046 11.789 1 49.69 10 ALA B N 1
ATOM 1792 C CA . ALA B 1 10 ? -2.557 -1.084 11.125 1 49.69 10 ALA B CA 1
ATOM 1793 C C . ALA B 1 10 ? -1.882 -0.542 9.867 1 49.69 10 ALA B C 1
ATOM 1795 O O . ALA B 1 10 ? -0.846 -1.058 9.438 1 49.69 10 ALA B O 1
ATOM 1796 N N . TRP B 1 11 ? -2.271 0.757 9.5 1 62.66 11 TRP B N 1
ATOM 1797 C CA . TRP B 1 11 ? -1.662 1.149 8.234 1 62.66 11 TRP B CA 1
ATOM 1798 C C . TRP B 1 11 ? -0.615 2.238 8.453 1 62.66 11 TRP B C 1
ATOM 1800 O O . TRP B 1 11 ? -0.001 2.713 7.492 1 62.66 11 TRP B O 1
ATOM 1810 N N . LEU B 1 12 ? -0.439 2.512 9.789 1 75.31 12 LEU B N 1
ATOM 1811 C CA . LEU B 1 12 ? 0.624 3.477 10.047 1 75.31 12 LEU B CA 1
ATOM 1812 C C . LEU B 1 12 ? 1.956 2.77 10.273 1 75.31 12 LEU B C 1
ATOM 1814 O O . LEU B 1 12 ? 2.078 1.941 11.18 1 75.31 12 LEU B O 1
ATOM 1818 N N . GLU B 1 13 ? 2.91 3.08 9.438 1 77.38 13 GLU B N 1
ATOM 1819 C CA . GLU B 1 13 ? 4.234 2.484 9.609 1 77.38 13 GLU B CA 1
ATOM 1820 C C . GLU B 1 13 ? 4.953 3.076 10.812 1 77.38 13 GLU B C 1
ATOM 1822 O O . GLU B 1 13 ? 4.891 4.285 11.055 1 77.38 13 GLU B O 1
ATOM 1827 N N . PRO B 1 14 ? 5.57 2.16 11.539 1 80 14 PRO B N 1
ATOM 1828 C CA . PRO B 1 14 ? 6.441 2.715 12.578 1 80 14 PRO B CA 1
ATOM 1829 C C . PRO B 1 14 ? 7.594 3.539 12 1 80 14 PRO B C 1
ATOM 1831 O O . PRO B 1 14 ? 8 3.324 10.859 1 80 14 PRO B O 1
ATOM 1834 N N . ALA B 1 15 ? 8 4.504 12.906 1 87.31 15 ALA B N 1
ATOM 1835 C CA . ALA B 1 15 ? 9.172 5.281 12.492 1 87.31 15 ALA B CA 1
ATOM 1836 C C . ALA B 1 15 ? 10.406 4.398 12.398 1 87.31 15 ALA B C 1
ATOM 1838 O O . ALA B 1 15 ? 10.617 3.518 13.234 1 87.31 15 ALA B O 1
ATOM 1839 N N . PHE B 1 16 ? 11.188 4.652 11.336 1 85 16 PHE B N 1
ATOM 1840 C CA . PHE B 1 16 ? 12.477 3.977 11.25 1 85 16 PHE B CA 1
ATOM 1841 C C . PHE B 1 16 ? 13.5 4.852 10.539 1 85 16 PHE B C 1
ATOM 1843 O O . PHE B 1 16 ? 13.133 5.777 9.812 1 85 16 PHE B O 1
ATOM 1850 N N . LEU B 1 17 ? 14.742 4.543 10.828 1 85 17 LEU B N 1
ATOM 1851 C CA . LEU B 1 17 ? 15.859 5.328 10.312 1 85 17 LEU B CA 1
ATOM 1852 C C . LEU B 1 17 ? 16.172 4.945 8.875 1 85 17 LEU B C 1
ATOM 1854 O O . LEU B 1 17 ? 16.297 3.76 8.555 1 85 17 LEU B O 1
ATOM 1858 N N . LEU B 1 18 ? 16.266 5.938 7.941 1 77.69 18 LEU B N 1
ATOM 1859 C CA . LEU B 1 18 ? 16.656 5.703 6.559 1 77.69 18 LEU B CA 1
ATOM 1860 C C . LEU B 1 18 ? 18.125 6.051 6.344 1 77.69 18 LEU B C 1
ATOM 1862 O O . LEU B 1 18 ? 18.891 5.219 5.859 1 77.69 18 LEU B O 1
ATOM 1866 N N . TRP B 1 19 ? 18.438 7.352 6.715 1 77.94 19 TRP B N 1
ATOM 1867 C CA . TRP B 1 19 ? 19.812 7.812 6.488 1 77.94 19 TRP B CA 1
ATOM 1868 C C . TRP B 1 19 ? 20.312 8.609 7.68 1 77.94 19 TRP B C 1
ATOM 1870 O O . TRP B 1 19 ? 19.562 9.359 8.305 1 77.94 19 TRP B O 1
ATOM 1880 N N . LYS B 1 20 ? 21.594 8.43 7.953 1 83.44 20 LYS B N 1
ATOM 1881 C CA . LYS B 1 20 ? 22.297 9.258 8.922 1 83.44 20 LYS B CA 1
ATOM 1882 C C . LYS B 1 20 ? 23.281 10.211 8.227 1 83.44 20 LYS B C 1
ATOM 1884 O O . LYS B 1 20 ? 23.719 9.938 7.113 1 83.44 20 LYS B O 1
ATOM 1889 N N . PRO B 1 21 ? 23.484 11.297 8.984 1 82.12 21 PRO B N 1
ATOM 1890 C CA . PRO B 1 21 ? 24.484 12.195 8.383 1 82.12 21 PRO B CA 1
ATOM 1891 C C . PRO B 1 21 ? 25.797 11.5 8.07 1 82.12 21 PRO B C 1
ATOM 1893 O O . PRO B 1 21 ? 26.266 10.672 8.852 1 82.12 21 PRO B O 1
ATOM 1896 N N . GLY B 1 22 ? 26.281 11.812 6.812 1 76.44 22 GLY B N 1
ATOM 1897 C CA . GLY B 1 22 ? 27.562 11.242 6.406 1 76.44 22 GLY B CA 1
ATOM 1898 C C . GLY B 1 22 ? 27.422 9.906 5.699 1 76.44 22 GLY B C 1
ATOM 1899 O O . GLY B 1 22 ? 28.391 9.391 5.133 1 76.44 22 GLY B O 1
ATOM 1900 N N . GLY B 1 23 ? 26.281 9.352 5.828 1 68.19 23 GLY B N 1
ATOM 1901 C CA . GLY B 1 23 ? 26.062 8.078 5.156 1 68.19 23 GLY B CA 1
ATOM 1902 C C . GLY B 1 23 ? 25.891 8.219 3.654 1 68.19 23 GLY B C 1
ATOM 1903 O O . GLY B 1 23 ? 25.656 9.32 3.15 1 68.19 23 GLY B O 1
ATOM 1904 N N . ARG B 1 24 ? 26.125 7.148 2.918 1 65.81 24 ARG B N 1
ATOM 1905 C CA . ARG B 1 24 ? 25.969 7.129 1.469 1 65.81 24 ARG B CA 1
ATOM 1906 C C . ARG B 1 24 ? 24.531 7.484 1.082 1 65.81 24 ARG B C 1
ATOM 1908 O O . ARG B 1 24 ? 23.578 6.922 1.627 1 65.81 24 ARG B O 1
ATOM 1915 N N . GLY B 1 25 ? 24.422 8.586 0.257 1 62.31 25 GLY B N 1
ATOM 1916 C CA . GLY B 1 25 ? 23.109 8.93 -0.264 1 62.31 25 GLY B CA 1
ATOM 1917 C C . GLY B 1 25 ? 22.359 9.914 0.614 1 62.31 25 GLY B C 1
ATOM 1918 O O . GLY B 1 25 ? 21.219 10.281 0.311 1 62.31 25 GLY B O 1
ATOM 1919 N N . TYR B 1 26 ? 23.016 10.281 1.698 1 73.38 26 TYR B N 1
ATOM 1920 C CA . TYR B 1 26 ? 22.375 11.219 2.611 1 73.38 26 TYR B CA 1
ATOM 1921 C C . TYR B 1 26 ? 22.156 12.57 1.941 1 73.38 26 TYR B C 1
ATOM 1923 O O . TYR B 1 26 ? 23.109 13.203 1.483 1 73.38 26 TYR B O 1
ATOM 1931 N N . VAL B 1 27 ? 20.859 12.859 1.658 1 69.31 27 VAL B N 1
ATOM 1932 C CA . VAL B 1 27 ? 20.422 14.18 1.233 1 69.31 27 VAL B CA 1
ATOM 1933 C C . VAL B 1 27 ? 19.453 14.758 2.264 1 69.31 27 VAL B C 1
ATOM 1935 O O . VAL B 1 27 ? 18.453 14.125 2.615 1 69.31 27 VAL B O 1
ATOM 1938 N N . ARG B 1 28 ? 19.875 15.852 2.654 1 73.25 28 ARG B N 1
ATOM 1939 C CA . ARG B 1 28 ? 19.047 16.484 3.678 1 73.25 28 ARG B CA 1
ATOM 1940 C C . ARG B 1 28 ? 17.875 17.234 3.051 1 73.25 28 ARG B C 1
ATOM 1942 O O . ARG B 1 28 ? 18.078 18.141 2.246 1 73.25 28 ARG B O 1
ATOM 1949 N N . PRO B 1 29 ? 16.734 16.812 3.459 1 74 29 PRO B N 1
ATOM 1950 C CA . PRO B 1 29 ? 15.586 17.594 2.973 1 74 29 PRO B CA 1
ATOM 1951 C C . PRO B 1 29 ? 15.609 19.047 3.469 1 74 29 PRO B C 1
ATOM 1953 O O . PRO B 1 29 ? 16.109 19.312 4.559 1 74 29 PRO B O 1
ATOM 1956 N N . SER B 1 30 ? 15.008 19.922 2.689 1 75.25 30 SER B N 1
ATOM 1957 C CA . SER B 1 30 ? 15.039 21.359 2.977 1 75.25 30 SER B CA 1
ATOM 1958 C C . SER B 1 30 ? 14.297 21.672 4.27 1 75.25 30 SER B C 1
ATOM 1960 O O . SER B 1 30 ? 14.586 22.672 4.926 1 75.25 30 SER B O 1
ATOM 1962 N N . CYS B 1 31 ? 13.43 20.828 4.668 1 77.88 31 CYS B N 1
ATOM 1963 C CA . CYS B 1 31 ? 12.617 21.094 5.848 1 77.88 31 CYS B CA 1
ATOM 1964 C C . CYS B 1 31 ? 13.383 20.781 7.125 1 77.88 31 CYS B C 1
ATOM 1966 O O . CYS B 1 31 ? 12.969 21.172 8.219 1 77.88 31 CYS B O 1
ATOM 1968 N N . MET B 1 32 ? 14.445 20.125 6.988 1 82.81 32 MET B N 1
ATOM 1969 C CA . MET B 1 32 ? 15.273 19.781 8.141 1 82.81 32 MET B CA 1
ATOM 1970 C C . MET B 1 32 ? 16.312 20.875 8.406 1 82.81 32 MET B C 1
ATOM 1972 O O . MET B 1 32 ? 17.312 20.969 7.691 1 82.81 32 MET B O 1
ATOM 1976 N N . THR B 1 33 ? 16.094 21.641 9.461 1 83.25 33 THR B N 1
ATOM 1977 C CA . THR B 1 33 ? 16.906 22.828 9.672 1 83.25 33 THR B CA 1
ATOM 1978 C C . THR B 1 33 ? 17.922 22.609 10.797 1 83.25 33 THR B C 1
ATOM 1980 O O . THR B 1 33 ? 18.797 23.438 11.031 1 83.25 33 THR B O 1
ATOM 1983 N N . ARG B 1 34 ? 17.828 21.469 11.43 1 85.69 34 ARG B N 1
ATOM 1984 C CA . ARG B 1 34 ? 18.781 21.172 12.492 1 85.69 34 ARG B CA 1
ATOM 1985 C C . ARG B 1 34 ? 20.188 20.984 11.938 1 85.69 34 ARG B C 1
ATOM 1987 O O . ARG B 1 34 ? 20.375 20.375 10.883 1 85.69 34 ARG B O 1
ATOM 1994 N N . THR B 1 35 ? 21.109 21.625 12.664 1 83.62 35 THR B N 1
ATOM 1995 C CA . THR B 1 35 ? 22.516 21.453 12.297 1 83.62 35 THR B CA 1
ATOM 1996 C C . THR B 1 35 ? 23.281 20.719 13.398 1 83.62 35 THR B C 1
ATOM 1998 O O . THR B 1 35 ? 22.75 20.531 14.508 1 83.62 35 THR B O 1
ATOM 2001 N N . GLU B 1 36 ? 24.438 20.203 13.055 1 83.38 36 GLU B N 1
ATOM 2002 C CA . GLU B 1 36 ? 25.266 19.484 14.008 1 83.38 36 GLU B CA 1
ATOM 2003 C C . GLU B 1 36 ? 25.656 20.375 15.195 1 83.38 36 GLU B C 1
ATOM 2005 O O . GLU B 1 36 ? 26.031 19.875 16.25 1 83.38 36 GLU B O 1
ATOM 2010 N N . GLU B 1 37 ? 25.438 21.703 15.062 1 85.75 37 GLU B N 1
ATOM 2011 C CA . GLU B 1 37 ? 25.812 22.641 16.109 1 85.75 37 GLU B CA 1
ATOM 2012 C C . GLU B 1 37 ? 24.688 22.844 17.109 1 85.75 37 GLU B C 1
ATOM 2014 O O . GLU B 1 37 ? 24.906 23.359 18.203 1 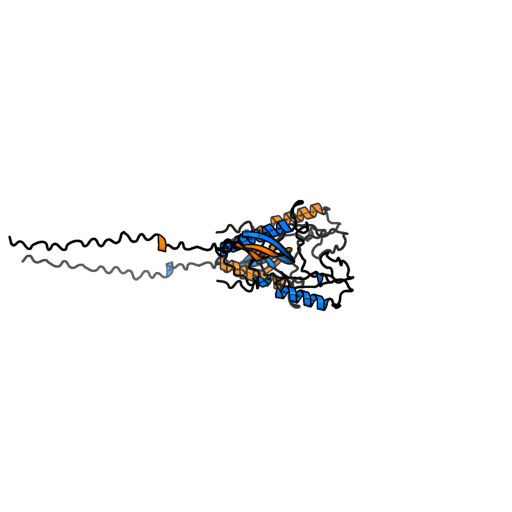85.75 37 GLU B O 1
ATOM 2019 N N . ASP B 1 38 ? 23.594 22.328 16.641 1 86.19 38 ASP B N 1
ATOM 2020 C CA . ASP B 1 38 ? 22.438 22.531 17.516 1 86.19 38 ASP B CA 1
ATOM 2021 C C . ASP B 1 38 ? 22.5 21.609 18.734 1 86.19 38 ASP B C 1
ATOM 2023 O O . ASP B 1 38 ? 22.938 20.469 18.641 1 86.19 38 ASP B O 1
ATOM 2027 N N . LYS B 1 39 ? 22.203 22.172 19.938 1 84.62 39 LYS B N 1
ATOM 2028 C CA . LYS B 1 39 ? 22.125 21.406 21.188 1 84.62 39 LYS B CA 1
ATOM 2029 C C . LYS B 1 39 ? 20.688 21.094 21.547 1 84.62 39 LYS B C 1
ATOM 2031 O O . LYS B 1 39 ? 19.781 21.859 21.25 1 84.62 39 LYS B O 1
ATOM 2036 N N . PRO B 1 40 ? 20.484 19.953 22.141 1 84.44 40 PRO B N 1
ATOM 2037 C CA . PRO B 1 40 ? 21.438 18.906 22.484 1 84.44 40 PRO B CA 1
ATOM 2038 C C . PRO B 1 40 ? 21.859 18.078 21.266 1 84.44 40 PRO B C 1
ATOM 2040 O O . PRO B 1 40 ? 21.109 18 20.281 1 84.44 40 PRO B O 1
ATOM 2043 N N . GLU B 1 41 ? 23.047 17.531 21.438 1 87.94 41 GLU B N 1
ATOM 2044 C CA . GLU B 1 41 ? 23.453 16.547 20.453 1 87.94 41 GLU B CA 1
ATOM 2045 C C . GLU B 1 41 ? 22.656 15.25 20.609 1 87.94 41 GLU B C 1
ATOM 2047 O O . GLU B 1 41 ? 22.516 14.742 21.719 1 87.94 41 GLU B O 1
ATOM 2052 N N . LEU B 1 42 ? 22.062 14.836 19.578 1 91.44 42 LEU B N 1
ATOM 2053 C CA . LEU B 1 42 ? 21.281 13.602 19.625 1 91.44 42 LEU B CA 1
ATOM 2054 C C . LEU B 1 42 ? 21.938 12.516 18.781 1 91.44 42 LEU B C 1
ATOM 2056 O O . LEU B 1 42 ? 22.422 12.773 17.688 1 91.44 42 LEU B O 1
ATOM 2060 N N . THR B 1 43 ? 22.047 11.336 19.422 1 92.69 43 THR B N 1
ATOM 2061 C CA . THR B 1 43 ? 22.438 10.18 18.625 1 92.69 43 THR B CA 1
ATOM 2062 C C . THR B 1 43 ? 21.297 9.773 17.672 1 92.69 43 THR B C 1
ATOM 2064 O O . THR B 1 43 ? 20.156 10.156 17.875 1 92.69 43 THR B O 1
ATOM 2067 N N . PRO B 1 44 ? 21.625 9.055 16.656 1 89.56 44 PRO B N 1
ATOM 2068 C CA . PRO B 1 44 ? 20.562 8.547 15.766 1 89.56 44 PRO B CA 1
ATOM 2069 C C . PRO B 1 44 ? 19.484 7.773 16.516 1 89.56 44 PRO B C 1
ATOM 2071 O O . PRO B 1 44 ? 18.297 7.867 16.172 1 89.56 44 PRO B O 1
ATOM 2074 N N . GLU B 1 45 ? 19.891 7.133 17.547 1 93.69 45 GLU B N 1
ATOM 2075 C CA . GLU B 1 45 ? 18.938 6.371 18.344 1 93.69 45 GLU B CA 1
ATOM 2076 C C . GLU B 1 45 ? 18 7.293 19.125 1 93.69 45 GLU B C 1
ATOM 2078 O O . GLU B 1 45 ? 16.797 7.008 19.25 1 93.69 45 GLU B O 1
ATOM 2083 N N . GLU B 1 46 ? 18.547 8.266 19.578 1 95.19 46 GLU B N 1
ATOM 2084 C CA . GLU B 1 46 ? 17.734 9.234 20.297 1 95.19 46 GLU B CA 1
ATOM 2085 C C . GLU B 1 46 ? 16.781 9.969 19.359 1 95.19 46 GLU B C 1
ATOM 2087 O O . GLU B 1 46 ? 15.641 10.258 19.734 1 95.19 46 GLU B O 1
ATOM 2092 N N . GLU B 1 47 ? 17.25 10.352 18.188 1 95.06 47 GLU B N 1
ATOM 2093 C CA . GLU B 1 47 ? 16.375 10.977 17.203 1 95.06 47 GLU B CA 1
ATOM 2094 C C . GLU B 1 47 ? 15.242 10.039 16.797 1 95.06 47 GLU B C 1
ATOM 2096 O O . GLU B 1 47 ? 14.102 10.477 16.641 1 95.06 47 GLU B O 1
ATOM 2101 N N . LEU B 1 48 ? 15.602 8.82 16.656 1 94.44 48 LEU B N 1
ATOM 2102 C CA . LEU B 1 48 ? 14.562 7.852 16.328 1 94.44 48 LEU B CA 1
ATOM 2103 C C . LEU B 1 48 ? 13.523 7.766 17.453 1 94.44 48 LEU B C 1
ATOM 2105 O O . LEU B 1 48 ? 12.328 7.676 17.188 1 94.44 48 LEU B O 1
ATOM 2109 N N . ALA B 1 49 ? 14 7.758 18.641 1 95.88 49 ALA B N 1
ATOM 2110 C CA . ALA B 1 49 ? 13.086 7.727 19.781 1 95.88 49 ALA B CA 1
ATOM 2111 C C . ALA B 1 49 ? 12.164 8.945 19.781 1 95.88 49 ALA B C 1
ATOM 2113 O O . ALA B 1 49 ? 10.969 8.828 20.062 1 95.88 49 ALA B O 1
ATOM 2114 N N . LEU B 1 50 ? 12.734 10.062 19.516 1 96.12 50 LEU B N 1
ATOM 2115 C CA . LEU B 1 50 ? 11.953 11.297 19.438 1 96.12 50 LEU B CA 1
ATOM 2116 C C . LEU B 1 50 ? 10.922 11.219 18.312 1 96.12 50 LEU B C 1
ATOM 2118 O O . LEU B 1 50 ? 9.766 11.602 18.516 1 96.12 50 LEU B O 1
ATOM 2122 N N . MET B 1 51 ? 11.344 10.797 17.188 1 94.62 51 MET B N 1
ATOM 2123 C CA . MET B 1 51 ? 10.422 10.625 16.062 1 94.62 51 MET B CA 1
ATOM 2124 C C . MET B 1 51 ? 9.305 9.656 16.422 1 94.62 51 MET B C 1
ATOM 2126 O O . MET B 1 51 ? 8.133 9.93 16.172 1 94.62 51 MET B O 1
ATOM 2130 N N . THR B 1 52 ? 9.656 8.602 16.984 1 93.81 52 THR B N 1
ATOM 2131 C CA . THR B 1 52 ? 8.68 7.59 17.391 1 93.81 52 THR B CA 1
ATOM 2132 C C . THR B 1 52 ? 7.656 8.18 18.344 1 93.81 52 THR B C 1
ATOM 2134 O O . THR B 1 52 ? 6.453 7.949 18.203 1 93.81 52 THR B O 1
ATOM 2137 N N . LYS B 1 53 ? 8.133 8.891 19.266 1 96.38 53 LYS B N 1
ATOM 2138 C CA . LYS B 1 53 ? 7.254 9.539 20.234 1 96.38 53 LYS B CA 1
ATOM 2139 C C . LYS B 1 53 ? 6.27 10.469 19.547 1 96.38 53 LYS B C 1
ATOM 2141 O O . LYS B 1 53 ? 5.074 10.461 19.844 1 96.38 53 LYS B O 1
ATOM 2146 N N . GLN B 1 54 ? 6.754 11.266 18.656 1 96.25 54 GLN B N 1
ATOM 2147 C CA . GLN B 1 54 ? 5.91 12.227 17.953 1 96.25 54 GLN B CA 1
ATOM 2148 C C . GLN B 1 54 ? 4.902 11.523 17.047 1 96.25 54 GLN B C 1
ATOM 2150 O O . GLN B 1 54 ? 3.736 11.922 16.984 1 96.25 54 GLN B O 1
ATOM 2155 N N . VAL B 1 55 ? 5.336 10.492 16.344 1 93.44 55 VAL B N 1
ATOM 2156 C CA . VAL B 1 55 ? 4.457 9.719 15.477 1 93.44 55 VAL B CA 1
ATOM 2157 C C . VAL B 1 55 ? 3.342 9.078 16.297 1 93.44 55 VAL B C 1
ATOM 2159 O O . VAL B 1 55 ? 2.164 9.18 15.953 1 93.44 55 VAL B O 1
ATOM 2162 N N . ASN B 1 56 ? 3.688 8.531 17.406 1 90.44 56 ASN B N 1
ATOM 2163 C CA . ASN B 1 56 ? 2.709 7.844 18.25 1 90.44 56 ASN B CA 1
ATOM 2164 C C . ASN B 1 56 ? 1.745 8.828 18.906 1 90.44 56 ASN B C 1
ATOM 2166 O O . ASN B 1 56 ? 0.551 8.547 19.016 1 90.44 56 ASN B O 1
ATOM 2170 N N . ALA B 1 57 ? 2.238 9.922 19.328 1 93.19 57 ALA B N 1
ATOM 2171 C CA . ALA B 1 57 ? 1.427 10.906 20.047 1 93.19 57 ALA B CA 1
ATOM 2172 C C . ALA B 1 57 ? 0.411 11.562 19.109 1 93.19 57 ALA B C 1
ATOM 2174 O O . ALA B 1 57 ? -0.656 11.992 19.562 1 93.19 57 ALA B O 1
ATOM 2175 N N . SER B 1 58 ? 0.679 11.617 17.844 1 94.88 58 SER B N 1
ATOM 2176 C CA . SER B 1 58 ? -0.156 12.398 16.938 1 94.88 58 SER B CA 1
ATOM 2177 C C . SER B 1 58 ? -0.692 11.539 15.797 1 94.88 58 SER B C 1
ATOM 2179 O O . SER B 1 58 ? -1.293 12.055 14.852 1 94.88 58 SER B O 1
ATOM 2181 N N . ASP B 1 59 ? -0.344 10.273 15.836 1 91.25 59 ASP B N 1
ATOM 2182 C CA . ASP B 1 59 ? -0.672 9.375 14.742 1 91.25 59 ASP B CA 1
ATOM 2183 C C . ASP B 1 59 ? 0.012 9.812 13.445 1 91.25 59 ASP B C 1
ATOM 2185 O O . ASP B 1 59 ? -0.568 9.711 12.367 1 91.25 59 ASP B O 1
ATOM 2189 N N . GLY B 1 60 ? 1.131 10.453 13.594 1 94.38 60 GLY B N 1
ATOM 2190 C CA . GLY B 1 60 ? 1.955 10.805 12.445 1 94.38 60 GLY B CA 1
ATOM 2191 C C . GLY B 1 60 ? 1.657 12.195 11.906 1 94.38 60 GLY B C 1
ATOM 2192 O O . GLY B 1 60 ? 2.355 12.68 11.008 1 94.38 60 GLY B O 1
ATOM 2193 N N . PHE B 1 61 ? 0.714 12.938 12.523 1 96.75 61 PHE B N 1
ATOM 2194 C CA . PHE B 1 61 ? 0.253 14.188 11.945 1 96.75 61 PHE B CA 1
ATOM 2195 C C . PHE B 1 61 ? 1.157 15.344 12.359 1 96.75 61 PHE B C 1
ATOM 2197 O O . PHE B 1 61 ? 1.309 16.312 11.617 1 96.75 61 PHE B O 1
ATOM 2204 N N . ASP B 1 62 ? 1.643 15.266 13.531 1 96.38 62 ASP B N 1
ATOM 2205 C CA . ASP B 1 62 ? 2.412 16.375 14.086 1 96.38 62 ASP B CA 1
ATOM 2206 C C . ASP B 1 62 ? 3.848 15.953 14.383 1 96.38 62 ASP B C 1
ATOM 2208 O O . ASP B 1 62 ? 4.137 15.445 15.477 1 96.38 62 ASP B O 1
ATOM 2212 N N . ILE B 1 63 ? 4.684 16.188 13.398 1 95.62 63 ILE B N 1
ATOM 2213 C CA . ILE B 1 63 ? 6.102 15.875 13.523 1 95.62 63 ILE B CA 1
ATOM 2214 C C . ILE B 1 63 ? 6.93 17.141 13.312 1 95.62 63 ILE B C 1
ATOM 2216 O O . ILE B 1 63 ? 6.691 17.891 12.359 1 95.62 63 ILE B O 1
ATOM 2220 N N . ASP B 1 64 ? 7.789 17.391 14.211 1 94.81 64 ASP B N 1
ATOM 2221 C CA . ASP B 1 64 ? 8.719 18.5 14.062 1 94.81 64 ASP B CA 1
ATOM 2222 C C . ASP B 1 64 ? 9.992 18.078 13.352 1 94.81 64 ASP B C 1
ATOM 2224 O O . ASP B 1 64 ? 10.992 17.734 14 1 94.81 64 ASP B O 1
ATOM 2228 N N . PHE B 1 65 ? 9.977 18.203 12.086 1 92.88 65 PHE B N 1
ATOM 2229 C CA . PHE B 1 65 ? 11.07 17.703 11.258 1 92.88 65 PHE B CA 1
ATOM 2230 C C . PHE B 1 65 ? 12.336 18.531 11.477 1 92.88 65 PHE B C 1
ATOM 2232 O O . PHE B 1 65 ? 13.43 18.094 11.133 1 92.88 65 PHE B O 1
ATOM 2239 N N . SER B 1 66 ? 12.188 19.734 12.016 1 90 66 SER B N 1
ATOM 2240 C CA . SER B 1 66 ? 13.344 20.594 12.234 1 90 66 SER B CA 1
ATOM 2241 C C . SER B 1 66 ? 14.219 20.078 13.375 1 90 66 SER B C 1
ATOM 2243 O O . SER B 1 66 ? 15.352 20.531 13.547 1 90 66 SER B O 1
ATOM 2245 N N . SER B 1 67 ? 13.773 19.062 14.102 1 90.62 67 SER B N 1
ATOM 2246 C CA . SER B 1 67 ? 14.484 18.531 15.258 1 90.62 67 SER B CA 1
ATOM 2247 C C . SER B 1 67 ? 15.461 17.438 14.852 1 90.62 67 SER B C 1
ATOM 2249 O O . SER B 1 67 ? 16.219 16.922 15.68 1 90.62 67 SER B O 1
ATOM 2251 N N . PHE B 1 68 ? 15.523 17.125 13.562 1 91.94 68 PHE B N 1
ATOM 2252 C CA . PHE B 1 68 ? 16.234 15.906 13.203 1 91.94 68 PHE B CA 1
ATOM 2253 C C . PHE B 1 68 ? 17.375 16.219 12.242 1 91.94 68 PHE B C 1
ATOM 2255 O O . PHE B 1 68 ? 17.25 17.109 11.391 1 91.94 68 PHE B O 1
ATOM 2262 N N . LEU B 1 69 ? 18.438 15.445 12.43 1 89.44 69 LEU B N 1
ATOM 2263 C CA . LEU B 1 69 ? 19.5 15.383 11.445 1 89.44 69 LEU B CA 1
ATOM 2264 C C . LEU B 1 69 ? 19.359 14.141 10.562 1 89.44 69 LEU B C 1
ATOM 2266 O O . LEU B 1 69 ? 19.703 14.172 9.383 1 89.44 69 LEU B O 1
ATOM 2270 N N . CYS B 1 70 ? 18.906 13.188 11.18 1 89.81 70 CYS B N 1
ATOM 2271 C CA . CYS B 1 70 ? 18.672 11.938 10.461 1 89.81 70 CYS B CA 1
ATOM 2272 C C . CYS B 1 70 ? 17.422 12.031 9.594 1 89.81 70 CYS B C 1
ATOM 2274 O O . CYS B 1 70 ? 16.516 12.82 9.875 1 89.81 70 CYS B O 1
ATOM 2276 N N . VAL B 1 71 ? 17.484 11.281 8.531 1 86.56 71 VAL B N 1
ATOM 2277 C CA . VAL B 1 71 ? 16.312 11.164 7.664 1 86.56 71 VAL B CA 1
ATOM 2278 C C . VAL B 1 71 ? 15.547 9.891 8.008 1 86.56 71 VAL B C 1
ATOM 2280 O O . VAL B 1 71 ? 16.125 8.805 8.055 1 86.56 71 VAL B O 1
ATOM 2283 N N . PHE B 1 72 ? 14.234 10.062 8.281 1 87.75 72 PHE B N 1
ATOM 2284 C CA . PHE B 1 72 ? 13.367 8.945 8.633 1 87.75 72 PHE B CA 1
ATOM 2285 C C . PHE B 1 72 ? 12.328 8.711 7.543 1 87.75 72 PHE B C 1
ATOM 2287 O O . PHE B 1 72 ? 12.375 9.344 6.488 1 87.75 72 PHE B O 1
ATOM 2294 N N . ASN B 1 73 ? 11.445 7.684 7.777 1 83 73 ASN B N 1
ATOM 2295 C CA . ASN B 1 73 ? 10.484 7.293 6.75 1 83 73 ASN B CA 1
ATOM 2296 C C . ASN B 1 73 ? 9.297 8.25 6.695 1 83 73 ASN B C 1
ATOM 2298 O O . ASN B 1 73 ? 8.469 8.172 5.789 1 83 73 ASN B O 1
ATOM 2302 N N . TYR B 1 74 ? 9.172 9.125 7.625 1 90.31 74 TYR B N 1
ATOM 2303 C CA . TYR B 1 74 ? 8.164 10.18 7.562 1 90.31 74 TYR B CA 1
ATOM 2304 C C . TYR B 1 74 ? 8.742 11.453 6.973 1 90.31 74 TYR B C 1
ATOM 2306 O O . TYR B 1 74 ? 9.867 11.844 7.297 1 90.31 74 TYR B O 1
ATOM 2314 N N . HIS B 1 75 ? 7.941 12.055 6.086 1 89.69 75 HIS B N 1
ATOM 2315 C CA . HIS B 1 75 ? 8.336 13.297 5.422 1 89.69 75 HIS B CA 1
ATOM 2316 C C . HIS B 1 75 ? 7.18 14.289 5.371 1 89.69 75 HIS B C 1
ATOM 2318 O O . HIS B 1 75 ? 6.016 13.891 5.32 1 89.69 75 HIS B O 1
ATOM 2324 N N . PRO B 1 76 ? 7.578 15.523 5.508 1 92.81 76 PRO B N 1
ATOM 2325 C CA . PRO B 1 76 ? 6.527 16.5 5.227 1 92.81 76 PRO B CA 1
ATOM 2326 C C . PRO B 1 76 ? 6.156 16.547 3.744 1 92.81 76 PRO B C 1
ATOM 2328 O O . PRO B 1 76 ? 7.031 16.438 2.881 1 92.81 76 PRO B O 1
ATOM 2331 N N . ALA B 1 77 ? 4.887 16.641 3.471 1 92.62 77 ALA B N 1
ATOM 2332 C CA . ALA B 1 77 ? 4.457 16.953 2.111 1 92.62 77 ALA B CA 1
ATOM 2333 C C . ALA B 1 77 ? 4.5 18.453 1.854 1 92.62 77 ALA B C 1
ATOM 2335 O O . ALA B 1 77 ? 3.725 19.219 2.441 1 92.62 77 ALA B O 1
ATOM 2336 N N . ILE B 1 78 ? 5.383 18.844 0.975 1 90.62 78 ILE B N 1
ATOM 2337 C CA . ILE B 1 78 ? 5.527 20.266 0.695 1 90.62 78 ILE B CA 1
ATOM 2338 C C . ILE B 1 78 ? 4.422 20.719 -0.257 1 90.62 78 ILE B C 1
ATOM 2340 O O . ILE B 1 78 ? 4.434 20.359 -1.439 1 90.62 78 ILE B O 1
ATOM 2344 N N . LEU B 1 79 ? 3.51 21.562 0.212 1 94.25 79 LEU B N 1
ATOM 2345 C CA . LEU B 1 79 ? 2.264 21.891 -0.469 1 94.25 79 LEU B CA 1
ATOM 2346 C C . LEU B 1 79 ? 2.537 22.562 -1.813 1 94.25 79 LEU B C 1
ATOM 2348 O O . LEU B 1 79 ? 1.9 22.219 -2.816 1 94.25 79 LEU B O 1
ATOM 2352 N N . HIS B 1 80 ? 3.482 23.453 -1.899 1 91.94 80 HIS B N 1
ATOM 2353 C CA . HIS B 1 80 ? 3.693 24.234 -3.113 1 91.94 80 HIS B CA 1
ATOM 2354 C C . HIS B 1 80 ? 4.766 23.609 -3.996 1 91.94 80 HIS B C 1
ATOM 2356 O O . HIS B 1 80 ? 5.277 24.25 -4.914 1 91.94 80 HIS B O 1
ATOM 2362 N N . SER B 1 81 ? 4.973 22.375 -3.818 1 86.81 81 SER B N 1
ATOM 2363 C CA . SER B 1 81 ? 5.914 21.625 -4.652 1 86.81 81 SER B CA 1
ATOM 2364 C C . SER B 1 81 ? 5.184 20.75 -5.668 1 86.81 81 SER B C 1
ATOM 2366 O O . SER B 1 81 ? 3.957 20.625 -5.609 1 86.81 81 SER B O 1
ATOM 2368 N N . ASP B 1 82 ? 5.984 20.203 -6.543 1 87 82 ASP B N 1
ATOM 2369 C CA . ASP B 1 82 ? 5.426 19.266 -7.516 1 87 82 ASP B CA 1
ATOM 2370 C C . ASP B 1 82 ? 5.758 17.812 -7.148 1 87 82 ASP B C 1
ATOM 2372 O O . ASP B 1 82 ? 5.688 16.922 -7.996 1 87 82 ASP B O 1
ATOM 2376 N N . GLN B 1 83 ? 6.102 17.625 -5.93 1 84.31 83 GLN B N 1
ATOM 2377 C CA . GLN B 1 83 ? 6.52 16.328 -5.422 1 84.31 83 GLN B CA 1
ATOM 2378 C C . GLN B 1 83 ? 5.492 15.242 -5.758 1 84.31 83 GLN B C 1
ATOM 2380 O O . GLN B 1 83 ? 5.855 14.125 -6.129 1 84.31 83 GLN B O 1
ATOM 2385 N N . PHE B 1 84 ? 4.211 15.617 -5.59 1 86.12 84 PHE B N 1
ATOM 2386 C CA . PHE B 1 84 ? 3.143 14.656 -5.812 1 86.12 84 PHE B CA 1
ATOM 2387 C C . PHE B 1 84 ? 2.168 15.164 -6.871 1 86.12 84 PHE B C 1
ATOM 2389 O O . PHE B 1 84 ? 0.986 14.812 -6.852 1 86.12 84 PHE B O 1
ATOM 2396 N N . ALA B 1 85 ? 2.648 16 -7.664 1 82.62 85 ALA B N 1
ATOM 2397 C CA . ALA B 1 85 ? 1.794 16.562 -8.711 1 82.62 85 ALA B CA 1
ATOM 2398 C C . ALA B 1 85 ? 1.536 15.531 -9.812 1 82.62 85 ALA B C 1
ATOM 2400 O O . ALA B 1 85 ? 2.439 14.781 -10.195 1 82.62 85 ALA B O 1
ATOM 2401 N N . ASP B 1 86 ? 0.314 15.344 -10.203 1 73.56 86 ASP B N 1
ATOM 2402 C CA . ASP B 1 86 ? -0.039 14.422 -11.281 1 73.56 86 ASP B CA 1
ATOM 2403 C C . ASP B 1 86 ? 0.254 15.039 -12.648 1 73.56 86 ASP B C 1
ATOM 2405 O O . ASP B 1 86 ? 0.535 14.32 -13.609 1 73.56 86 ASP B O 1
ATOM 2409 N N . ASP B 1 87 ? -0.031 16.312 -12.711 1 76.69 87 ASP B N 1
ATOM 2410 C CA . ASP B 1 87 ? 0.177 17.031 -13.969 1 76.69 87 ASP B CA 1
ATOM 2411 C C . ASP B 1 87 ? 1.16 18.188 -13.789 1 76.69 87 ASP B C 1
ATOM 2413 O O . ASP B 1 87 ? 1.419 18.609 -12.656 1 76.69 87 ASP B O 1
ATOM 2417 N N . GLU B 1 88 ? 1.621 18.656 -14.867 1 76.25 88 GLU B N 1
ATOM 2418 C CA . GLU B 1 88 ? 2.65 19.688 -14.898 1 76.25 88 GLU B CA 1
ATOM 2419 C C . GLU B 1 88 ? 2.182 20.953 -14.195 1 76.25 88 GLU B C 1
ATOM 2421 O O . GLU B 1 88 ? 2.988 21.688 -13.617 1 76.25 88 GLU B O 1
ATOM 2426 N N . PHE B 1 89 ? 0.963 21.172 -14.094 1 73.94 89 PHE B N 1
ATOM 2427 C CA . PHE B 1 89 ? 0.471 22.422 -13.531 1 73.94 89 PHE B CA 1
ATOM 2428 C C . PHE B 1 89 ? -0.106 22.188 -12.133 1 73.94 89 PHE B C 1
ATOM 2430 O O . PHE B 1 89 ? -0.474 23.141 -11.445 1 73.94 89 PHE B O 1
ATOM 2437 N N . ASP B 1 90 ? -0.022 20.984 -11.758 1 87.06 90 ASP B N 1
ATOM 2438 C CA . ASP B 1 90 ? -0.562 20.672 -10.438 1 87.06 90 ASP B CA 1
ATOM 2439 C C . ASP B 1 90 ? 0.52 20.766 -9.367 1 87.06 90 ASP B C 1
ATOM 2441 O O . ASP B 1 90 ? 1.713 20.734 -9.672 1 87.06 90 ASP B O 1
ATOM 2445 N N . THR B 1 91 ? 0.044 21.125 -8.156 1 92.06 91 THR B N 1
ATOM 2446 C CA . THR B 1 91 ? 0.911 21.078 -6.98 1 92.06 91 THR B CA 1
ATOM 2447 C C . THR B 1 91 ? 0.522 19.938 -6.062 1 92.06 91 THR B C 1
ATOM 2449 O O . THR B 1 91 ? -0.519 19.297 -6.258 1 92.06 91 THR B O 1
ATOM 2452 N N . THR B 1 92 ? 1.414 19.641 -5.16 1 92.81 92 THR B N 1
ATOM 2453 C CA . THR B 1 92 ? 1.107 18.688 -4.105 1 92.81 92 THR B CA 1
ATOM 2454 C C . THR B 1 92 ? -0.177 19.078 -3.377 1 92.81 92 THR B C 1
ATOM 2456 O O . THR B 1 92 ? -0.991 18.203 -3.039 1 92.81 92 THR B O 1
ATOM 2459 N N . GLU B 1 93 ? -0.316 20.328 -3.24 1 96.38 93 GLU B N 1
ATOM 2460 C CA . GLU B 1 93 ? -1.514 20.812 -2.564 1 96.38 93 GLU B CA 1
ATOM 2461 C C . GLU B 1 93 ? -2.777 20.406 -3.312 1 96.38 93 GLU B C 1
ATOM 2463 O O . GLU B 1 93 ? -3.795 20.078 -2.693 1 96.38 93 GLU B O 1
ATOM 2468 N N . ASP B 1 94 ? -2.723 20.422 -4.598 1 96.25 94 ASP B N 1
ATOM 2469 C CA . ASP B 1 94 ? -3.883 20.047 -5.402 1 96.25 94 ASP B CA 1
ATOM 2470 C C . ASP B 1 94 ? -4.293 18.609 -5.148 1 96.25 94 ASP B C 1
ATOM 2472 O O . ASP B 1 94 ? -5.48 18.312 -4.996 1 96.25 94 ASP B O 1
ATOM 2476 N N . LEU B 1 95 ? -3.314 17.781 -5.094 1 94.25 95 LEU B N 1
ATOM 2477 C CA . LEU B 1 95 ? -3.615 16.391 -4.805 1 94.25 95 LEU B CA 1
ATOM 2478 C C . LEU B 1 95 ? -4.211 16.234 -3.408 1 94.25 95 LEU B C 1
ATOM 2480 O O . LEU B 1 95 ? -5.258 15.602 -3.24 1 94.25 95 LEU B O 1
ATOM 2484 N N . LEU B 1 96 ? -3.578 16.844 -2.488 1 97.31 96 LEU B N 1
ATOM 2485 C CA . LEU B 1 96 ? -4.004 16.703 -1.1 1 97.31 96 LEU B CA 1
ATOM 2486 C C . LEU B 1 96 ? -5.395 17.297 -0.891 1 97.31 96 LEU B C 1
ATOM 2488 O O . LEU B 1 96 ? -6.184 16.766 -0.104 1 97.31 96 LEU B O 1
ATOM 2492 N N . LYS B 1 97 ? -5.633 18.344 -1.553 1 97.88 97 LYS B N 1
ATOM 2493 C CA . LYS B 1 97 ? -6.965 18.938 -1.523 1 97.88 97 LYS B CA 1
ATOM 2494 C C . LYS B 1 97 ? -8.016 17.953 -2.025 1 97.88 97 LYS B C 1
ATOM 2496 O O . LYS B 1 97 ? -9.055 17.766 -1.386 1 97.88 97 LYS B O 1
ATOM 2501 N N . SER B 1 98 ? -7.711 17.375 -3.131 1 96.62 98 SER B N 1
ATOM 2502 C CA . SER B 1 98 ? -8.641 16.406 -3.709 1 96.62 98 SER B CA 1
ATOM 2503 C C . SER B 1 98 ? -8.883 15.234 -2.764 1 96.62 98 SER B C 1
ATOM 2505 O O . SER B 1 98 ? -10.023 14.82 -2.557 1 96.62 98 SER B O 1
ATOM 2507 N N . LEU B 1 99 ? -7.879 14.766 -2.178 1 95.81 99 LEU B N 1
ATOM 2508 C CA . LEU B 1 99 ? -7.984 13.641 -1.251 1 95.81 99 LEU B CA 1
ATOM 2509 C C . LEU B 1 99 ? -8.781 14.039 -0.01 1 95.81 99 LEU B C 1
ATOM 2511 O O . LEU B 1 99 ? -9.648 13.289 0.438 1 95.81 99 LEU B O 1
ATOM 2515 N N . ALA B 1 100 ? -8.484 15.172 0.515 1 98.31 100 ALA B N 1
ATOM 2516 C CA . ALA B 1 100 ? -9.164 15.648 1.718 1 98.31 100 ALA B CA 1
ATOM 2517 C C . ALA B 1 100 ? -10.648 15.883 1.454 1 98.31 100 ALA B C 1
ATOM 2519 O O . ALA B 1 100 ? -11.492 15.562 2.291 1 98.31 100 ALA B O 1
ATOM 2520 N N . GLN B 1 101 ? -10.93 16.438 0.316 1 98.5 101 GLN B N 1
ATOM 2521 C CA . GLN B 1 101 ? -12.32 16.719 -0.032 1 98.5 101 GLN B CA 1
ATOM 2522 C C . GLN B 1 101 ? -13.125 15.422 -0.145 1 98.5 101 GLN B C 1
ATOM 2524 O O . GLN B 1 101 ? -14.266 15.352 0.32 1 98.5 101 GLN B O 1
ATOM 2529 N N . GLU B 1 102 ? -12.562 14.469 -0.79 1 97.56 102 GLU B N 1
ATOM 2530 C CA . GLU B 1 102 ? -13.25 13.18 -0.908 1 97.56 102 GLU B CA 1
ATOM 2531 C C . GLU B 1 102 ? -13.438 12.531 0.459 1 97.56 102 GLU B C 1
ATOM 2533 O O . GLU B 1 102 ? -14.5 11.977 0.747 1 97.56 102 GLU B O 1
ATOM 2538 N N . ALA B 1 103 ? -12.461 12.594 1.253 1 95.81 103 ALA B N 1
ATOM 2539 C CA . ALA B 1 103 ? -12.555 12.039 2.604 1 95.81 103 ALA B CA 1
ATOM 2540 C C . ALA B 1 103 ? -13.664 12.734 3.398 1 95.81 103 ALA B C 1
ATOM 2542 O O . ALA B 1 103 ? -14.422 12.078 4.113 1 95.81 103 ALA B O 1
ATOM 2543 N N . LEU B 1 104 ? -13.672 14 3.287 1 97.88 104 LEU B N 1
ATOM 2544 C CA . LEU B 1 104 ? -14.688 14.773 3.994 1 97.88 104 LEU B CA 1
ATOM 2545 C C . LEU B 1 104 ? -16.094 14.43 3.482 1 97.88 104 LEU B C 1
ATOM 2547 O O . LEU B 1 104 ? -17.031 14.328 4.266 1 97.88 104 LEU B O 1
ATOM 2551 N N . HIS B 1 105 ? -16.234 14.352 2.168 1 97.31 105 HIS B N 1
ATOM 2552 C CA . HIS B 1 105 ? -17.5 13.953 1.562 1 97.31 105 HIS B CA 1
ATOM 2553 C C . HIS B 1 105 ? -18 12.625 2.139 1 97.31 105 HIS B C 1
ATOM 2555 O O . HIS B 1 105 ? -19.156 12.516 2.531 1 97.31 105 HIS B O 1
ATOM 2561 N N . ASP B 1 106 ? -17.109 11.68 2.219 1 92.88 106 ASP B N 1
ATOM 2562 C CA . ASP B 1 106 ? -17.453 10.383 2.783 1 92.88 106 ASP B CA 1
ATOM 2563 C C . ASP B 1 106 ? -17.859 10.508 4.254 1 92.88 106 ASP B C 1
ATOM 2565 O O . ASP B 1 106 ? -18.812 9.883 4.695 1 92.88 106 ASP B O 1
ATOM 2569 N N . HIS B 1 107 ? -17.094 11.273 4.973 1 93.69 107 HIS B N 1
ATOM 2570 C CA . HIS B 1 107 ? -17.406 11.516 6.379 1 93.69 107 HIS B CA 1
ATOM 2571 C C . HIS B 1 107 ? -18.797 12.102 6.543 1 93.69 107 HIS B C 1
ATOM 2573 O O . HIS B 1 107 ? -19.594 11.617 7.355 1 93.69 107 HIS B O 1
ATOM 2579 N N . ASN B 1 108 ? -19.016 13.117 5.789 1 96.44 108 ASN B N 1
ATOM 2580 C CA . ASN B 1 108 ? -20.328 13.773 5.852 1 96.44 108 ASN B CA 1
ATOM 2581 C C . ASN B 1 108 ? -21.453 12.797 5.555 1 96.44 108 ASN B C 1
ATOM 2583 O O . ASN B 1 108 ? -22.484 12.812 6.223 1 96.44 108 ASN B O 1
ATOM 2587 N N . GLY B 1 109 ? -21.312 12.07 4.516 1 93.31 109 GLY B N 1
ATOM 2588 C CA . GLY B 1 109 ? -22.297 11.062 4.18 1 93.31 109 GLY B CA 1
ATOM 2589 C C . GLY B 1 109 ? -22.547 10.07 5.297 1 93.31 109 GLY B C 1
ATOM 2590 O O . GLY B 1 109 ? -23.688 9.742 5.605 1 93.31 109 GLY B O 1
ATOM 2591 N N . ARG B 1 110 ? -21.547 9.617 5.891 1 89.44 110 ARG B N 1
ATOM 2592 C CA . ARG B 1 110 ? -21.609 8.57 6.902 1 89.44 110 ARG B CA 1
ATOM 2593 C C . ARG B 1 110 ? -22.219 9.102 8.195 1 89.44 110 ARG B C 1
ATOM 2595 O O . ARG B 1 110 ? -22.922 8.367 8.898 1 89.44 110 ARG B O 1
ATOM 2602 N N . HIS B 1 111 ? -22.016 10.344 8.539 1 92.94 111 HIS B N 1
ATOM 2603 C CA . HIS B 1 111 ? -22.391 10.859 9.852 1 92.94 111 HIS B CA 1
ATOM 2604 C C . HIS B 1 111 ? -23.547 11.836 9.75 1 92.94 111 HIS B C 1
ATOM 2606 O O . HIS B 1 111 ? -24.016 12.375 10.758 1 92.94 111 HIS B O 1
ATOM 2612 N N . GLY B 1 112 ? -23.922 12.023 8.539 1 94.69 112 GLY B N 1
ATOM 2613 C CA . GLY B 1 112 ? -25.016 12.953 8.344 1 94.69 112 GLY B CA 1
ATOM 2614 C C . GLY B 1 112 ? -24.656 14.391 8.664 1 94.69 112 GLY B C 1
ATOM 2615 O O . GLY B 1 112 ? -25.453 15.133 9.219 1 94.69 112 GLY B O 1
ATOM 2616 N N . THR B 1 113 ? -23.422 14.719 8.453 1 96.5 113 THR B N 1
ATOM 2617 C CA . THR B 1 113 ? -22.938 16.078 8.68 1 96.5 113 THR B CA 1
ATOM 2618 C C . THR B 1 113 ? -22.781 16.828 7.363 1 96.5 113 THR B C 1
ATOM 2620 O O . THR B 1 113 ? -22.953 16.234 6.289 1 96.5 113 THR B O 1
ATOM 2623 N N . GLU B 1 114 ? -22.5 18.172 7.469 1 97.38 114 GLU B N 1
ATOM 2624 C CA . GLU B 1 114 ? -22.375 19 6.273 1 97.38 114 GLU B CA 1
ATOM 2625 C C . GLU B 1 114 ? -21.172 19.922 6.363 1 97.38 114 GLU B C 1
ATOM 2627 O O . GLU B 1 114 ? -21.266 21.109 6.008 1 97.38 114 GLU B O 1
ATOM 2632 N N . TYR B 1 115 ? -20.141 19.484 6.926 1 97.56 115 TYR B N 1
ATOM 2633 C CA . TYR B 1 115 ? -18.922 20.281 6.973 1 97.56 115 TYR B CA 1
ATOM 2634 C C . TYR B 1 115 ? -18.484 20.688 5.57 1 97.56 115 TYR B C 1
ATOM 2636 O O . TYR B 1 115 ? -18.641 19.922 4.617 1 97.56 115 TYR B O 1
ATOM 2644 N N . GLU B 1 116 ? -17.922 21.891 5.496 1 98.38 116 GLU B N 1
ATOM 2645 C CA . GLU B 1 116 ? -17.422 22.375 4.219 1 98.38 116 GLU B CA 1
ATOM 2646 C C . GLU B 1 116 ? -15.891 22.484 4.238 1 98.38 116 GLU B C 1
ATOM 2648 O O . GLU B 1 116 ? -15.32 23.062 5.164 1 98.38 116 GLU B O 1
ATOM 2653 N N . PHE B 1 117 ? -15.336 21.984 3.141 1 98.75 117 PHE B N 1
ATOM 2654 C CA . PHE B 1 117 ? -13.883 22.062 3.02 1 98.75 117 PHE B CA 1
ATOM 2655 C C . PHE B 1 117 ? -13.43 23.5 2.855 1 98.75 117 PHE B C 1
ATOM 2657 O O . PHE B 1 117 ? -14.047 24.281 2.125 1 98.75 117 PHE B O 1
ATOM 2664 N N . VAL B 1 118 ? -12.32 23.844 3.559 1 98.75 118 VAL B N 1
ATOM 2665 C CA . VAL B 1 118 ? -11.766 25.188 3.422 1 98.75 118 VAL B CA 1
ATOM 2666 C C . VAL B 1 118 ? -10.398 25.109 2.74 1 98.75 118 VAL B C 1
ATOM 2668 O O . VAL B 1 118 ? -10.242 25.531 1.596 1 98.75 118 VAL B O 1
ATOM 2671 N N . LYS B 1 119 ? -9.398 24.516 3.41 1 98.62 119 LYS B N 1
ATOM 2672 C CA . LYS B 1 119 ? -8.062 24.406 2.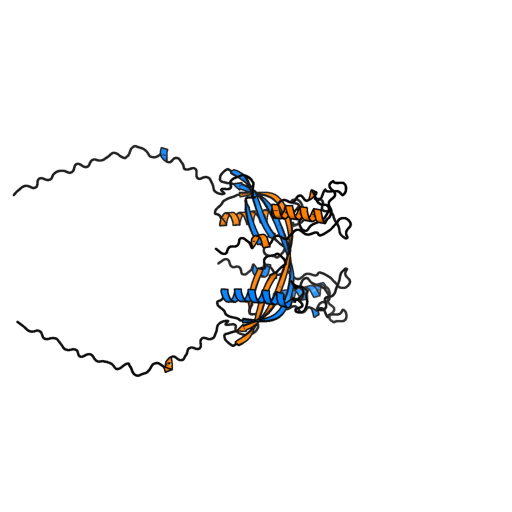82 1 98.62 119 LYS B CA 1
ATOM 2673 C C . LYS B 1 119 ? -7.246 23.328 3.523 1 98.62 119 LYS B C 1
ATOM 2675 O O . LYS B 1 119 ? -7.551 22.938 4.656 1 98.62 119 LYS B O 1
ATOM 2680 N N . VAL B 1 120 ? -6.184 22.875 2.82 1 98.69 120 VAL B N 1
ATOM 2681 C CA . VAL B 1 120 ? -5.176 22.031 3.451 1 98.69 120 VAL B CA 1
ATOM 2682 C C . VAL B 1 120 ? -4.227 22.891 4.285 1 98.69 120 VAL B C 1
ATOM 2684 O O . VAL B 1 120 ? -3.766 23.938 3.828 1 98.69 120 VAL B O 1
ATOM 2687 N N . VAL B 1 121 ? -3.996 22.5 5.543 1 98.62 121 VAL B N 1
ATOM 2688 C CA . VAL B 1 121 ? -3.096 23.234 6.422 1 98.62 121 VAL B CA 1
ATOM 2689 C C . VAL B 1 121 ? -1.691 22.641 6.34 1 98.62 121 VAL B C 1
ATOM 2691 O O . VAL B 1 121 ? -0.708 23.375 6.199 1 98.62 121 VAL B O 1
ATOM 2694 N N . LYS B 1 122 ? -1.566 21.375 6.461 1 97.75 122 LYS B N 1
ATOM 2695 C CA . LYS B 1 122 ? -0.298 20.656 6.406 1 97.75 122 LYS B CA 1
ATOM 2696 C C . LYS B 1 122 ? -0.521 19.172 6.141 1 97.75 122 LYS B C 1
ATOM 2698 O O . LYS B 1 122 ? -1.641 18.672 6.273 1 97.75 122 LYS B O 1
ATOM 2703 N N . ALA B 1 123 ? 0.553 18.562 5.727 1 97.94 123 ALA B N 1
ATOM 2704 C CA . ALA B 1 123 ? 0.486 17.125 5.527 1 97.94 123 ALA B CA 1
ATOM 2705 C C . ALA B 1 123 ? 1.862 16.484 5.691 1 97.94 123 ALA B C 1
ATOM 2707 O O . ALA B 1 123 ? 2.881 17.094 5.371 1 97.94 123 ALA B O 1
ATOM 2708 N N . ASN B 1 124 ? 1.841 15.312 6.289 1 96.5 124 ASN B N 1
ATOM 2709 C CA . ASN B 1 124 ? 2.979 14.398 6.258 1 96.5 124 ASN B CA 1
ATOM 2710 C C . ASN B 1 124 ? 2.701 13.195 5.367 1 96.5 124 ASN B C 1
ATOM 2712 O O . ASN B 1 124 ? 1.562 12.961 4.957 1 96.5 124 ASN B O 1
ATOM 2716 N N . PHE B 1 125 ? 3.758 12.461 5.012 1 91.75 125 PHE B N 1
ATOM 2717 C CA . PHE B 1 125 ? 3.562 11.188 4.316 1 91.75 125 PHE B CA 1
ATOM 2718 C C . PHE B 1 125 ? 4.676 10.211 4.664 1 91.75 125 PHE B C 1
ATOM 2720 O O . PHE B 1 125 ? 5.746 10.609 5.117 1 91.75 125 PHE B O 1
ATOM 2727 N N . HIS B 1 126 ? 4.383 8.984 4.586 1 86.69 126 HIS B N 1
ATOM 2728 C CA . HIS B 1 126 ? 5.359 7.902 4.57 1 86.69 126 HIS B CA 1
ATOM 2729 C C . HIS B 1 126 ? 5.008 6.859 3.51 1 86.69 126 HIS B C 1
ATOM 2731 O O . HIS B 1 126 ? 3.854 6.77 3.084 1 86.69 126 HIS B O 1
ATOM 2737 N N . PHE B 1 127 ? 6.051 6.246 3.086 1 77.88 127 PHE B N 1
ATOM 2738 C CA . PHE B 1 127 ? 5.816 5.18 2.117 1 77.88 127 PHE B CA 1
ATOM 2739 C C . PHE B 1 127 ? 5.086 4.012 2.766 1 77.88 127 PHE B C 1
ATOM 2741 O O . PHE B 1 127 ? 5.348 3.672 3.922 1 77.88 127 PHE B O 1
ATOM 2748 N N . ALA B 1 128 ? 4.125 3.635 2.148 1 74.81 128 ALA B N 1
ATOM 2749 C CA . ALA B 1 128 ? 3.424 2.406 2.512 1 74.81 128 ALA B CA 1
ATOM 2750 C C . ALA B 1 128 ? 3.668 1.31 1.479 1 74.81 128 ALA B C 1
ATOM 2752 O O . ALA B 1 128 ? 2.994 1.258 0.448 1 74.81 128 ALA B O 1
ATOM 2753 N N . CYS B 1 129 ? 4.785 0.575 1.809 1 70.75 129 CYS B N 1
ATOM 2754 C CA . CYS B 1 129 ? 5.188 -0.451 0.854 1 70.75 129 CYS B CA 1
ATOM 2755 C C . CYS B 1 129 ? 4.668 -1.821 1.273 1 70.75 129 CYS B C 1
ATOM 2757 O O . CYS B 1 129 ? 4.676 -2.158 2.459 1 70.75 129 CYS B O 1
ATOM 2759 N N . ALA B 1 130 ? 3.961 -2.424 0.447 1 77.94 130 ALA B N 1
ATOM 2760 C CA . ALA B 1 130 ? 3.52 -3.803 0.633 1 77.94 130 ALA B CA 1
ATOM 2761 C C . ALA B 1 130 ? 3.854 -4.656 -0.588 1 77.94 130 ALA B C 1
ATOM 2763 O O . ALA B 1 130 ? 4.48 -4.176 -1.535 1 77.94 130 ALA B O 1
ATOM 2764 N N . MET B 1 131 ? 3.697 -5.902 -0.307 1 83.75 131 MET B N 1
ATOM 2765 C CA . MET B 1 131 ? 3.846 -6.844 -1.414 1 83.75 131 MET B CA 1
ATOM 2766 C C . MET B 1 131 ? 2.482 -7.289 -1.936 1 83.75 131 MET B C 1
ATOM 2768 O O . MET B 1 131 ? 1.567 -7.547 -1.152 1 83.75 131 MET B O 1
ATOM 2772 N N . MET B 1 132 ? 2.359 -7.145 -3.227 1 88.44 132 MET B N 1
ATOM 2773 C CA . MET B 1 132 ? 1.235 -7.809 -3.881 1 88.44 132 MET B CA 1
ATOM 2774 C C . MET B 1 132 ? 1.613 -9.219 -4.309 1 88.44 132 MET B C 1
ATOM 2776 O O . MET B 1 132 ? 2.43 -9.406 -5.211 1 88.44 132 MET B O 1
ATOM 2780 N N . PHE B 1 133 ? 0.979 -10.227 -3.633 1 93.81 133 PHE B N 1
ATOM 2781 C CA . PHE B 1 133 ? 1.227 -11.617 -3.988 1 93.81 133 PHE B CA 1
ATOM 2782 C C . PHE B 1 133 ? 0.158 -12.133 -4.945 1 93.81 133 PHE B C 1
ATOM 2784 O O . PHE B 1 133 ? -1.028 -11.844 -4.773 1 93.81 133 PHE B O 1
ATOM 2791 N N . LEU B 1 134 ? 0.595 -12.734 -5.973 1 96.44 134 LEU B N 1
ATOM 2792 C CA . LEU B 1 134 ? -0.238 -13.484 -6.906 1 96.44 134 LEU B CA 1
ATOM 2793 C C . LEU B 1 134 ? -0.033 -14.984 -6.73 1 96.44 134 LEU B C 1
ATOM 2795 O O . LEU B 1 134 ? 0.935 -15.547 -7.246 1 96.44 134 LEU B O 1
ATOM 2799 N N . ILE B 1 135 ? -0.955 -15.648 -6.035 1 98.25 135 ILE B N 1
ATOM 2800 C CA . ILE B 1 135 ? -0.745 -17.016 -5.551 1 98.25 135 ILE B CA 1
ATOM 2801 C C . ILE B 1 135 ? -1.638 -17.969 -6.324 1 98.25 135 ILE B C 1
ATOM 2803 O O . ILE B 1 135 ? -2.844 -17.75 -6.445 1 98.25 135 ILE B O 1
ATOM 2807 N N . THR B 1 136 ? -1.058 -18.922 -6.938 1 98.75 136 THR B N 1
ATOM 2808 C CA . THR B 1 136 ? -1.775 -20.062 -7.48 1 98.75 136 THR B CA 1
ATOM 2809 C C . THR B 1 136 ? -1.672 -21.266 -6.539 1 98.75 136 THR B C 1
ATOM 2811 O O . THR B 1 136 ? -0.579 -21.609 -6.09 1 98.75 136 THR B O 1
ATOM 2814 N N . PHE B 1 137 ? -2.855 -21.828 -6.211 1 98.75 137 PHE B N 1
ATOM 2815 C CA . PHE B 1 137 ? -2.852 -22.922 -5.262 1 98.75 137 PHE B CA 1
ATOM 2816 C C . PHE B 1 137 ? -3.904 -23.969 -5.629 1 98.75 137 PHE B C 1
ATOM 2818 O O . PHE B 1 137 ? -4.773 -23.703 -6.469 1 98.75 137 PHE B O 1
ATOM 2825 N N . GLN B 1 138 ? -3.775 -25.125 -5.051 1 98.75 138 GLN B N 1
ATOM 2826 C CA . GLN B 1 138 ? -4.68 -26.234 -5.312 1 98.75 138 GLN B CA 1
ATOM 2827 C C . GLN B 1 138 ? -5.742 -26.359 -4.219 1 98.75 138 GLN B C 1
ATOM 2829 O O . GLN B 1 138 ? -5.445 -26.172 -3.039 1 98.75 138 GLN B O 1
ATOM 2834 N N . VAL B 1 139 ? -6.898 -26.734 -4.684 1 98.56 139 VAL B N 1
ATOM 2835 C CA . VAL B 1 139 ? -7.988 -27.031 -3.762 1 98.56 139 VAL B CA 1
ATOM 2836 C C . VAL B 1 139 ? -8.617 -28.375 -4.141 1 98.56 139 VAL B C 1
ATOM 2838 O O . VAL B 1 139 ? -8.539 -28.797 -5.293 1 98.56 139 VAL B O 1
ATOM 2841 N N . LYS B 1 140 ? -9.195 -29.016 -3.199 1 98.25 140 LYS B N 1
ATOM 2842 C CA . LYS B 1 140 ? -10.039 -30.188 -3.441 1 98.25 140 LYS B CA 1
ATOM 2843 C C . LYS B 1 140 ? -11.516 -29.797 -3.5 1 98.25 140 LYS B C 1
ATOM 2845 O O . LYS B 1 140 ? -12.023 -29.141 -2.594 1 98.25 140 LYS B O 1
ATOM 2850 N N . ASP B 1 141 ? -12.156 -30.109 -4.594 1 97.06 141 ASP B N 1
ATOM 2851 C CA . ASP B 1 141 ? -13.602 -29.906 -4.734 1 97.06 141 ASP B CA 1
ATOM 2852 C C . ASP B 1 141 ? -14.383 -31.047 -4.094 1 97.06 141 ASP B C 1
ATOM 2854 O O . ASP B 1 141 ? -14.242 -32.188 -4.496 1 97.06 141 ASP B O 1
ATOM 2858 N N . PRO B 1 142 ? -15.195 -30.734 -3.111 1 95.62 142 PRO B N 1
ATOM 2859 C CA . PRO B 1 142 ? -15.906 -31.812 -2.43 1 95.62 142 PRO B CA 1
ATOM 2860 C C . PRO B 1 142 ? -16.938 -32.5 -3.32 1 95.62 142 PRO B C 1
ATOM 2862 O O . PRO B 1 142 ? -17.391 -33.594 -3.012 1 95.62 142 PRO B O 1
ATOM 2865 N N . TYR B 1 143 ? -17.328 -31.859 -4.363 1 93.62 143 TYR B N 1
ATOM 2866 C CA . TYR B 1 143 ? -18.328 -32.438 -5.266 1 93.62 143 TYR B CA 1
ATOM 2867 C C . TYR B 1 143 ? -17.797 -33.656 -5.973 1 93.62 143 TYR B C 1
ATOM 2869 O O . TYR B 1 143 ? -18.469 -34.688 -6.043 1 93.62 143 TYR B O 1
ATOM 2877 N N . ASP B 1 144 ? -16.656 -33.656 -6.473 1 93.5 144 ASP B N 1
ATOM 2878 C CA . ASP B 1 144 ? -16.109 -34.719 -7.277 1 93.5 144 ASP B CA 1
ATOM 2879 C C . ASP B 1 144 ? -14.773 -35.219 -6.719 1 93.5 144 ASP B C 1
ATOM 2881 O O . ASP B 1 144 ? -14.125 -36.094 -7.297 1 93.5 144 ASP B O 1
ATOM 2885 N N . ASP B 1 145 ? -14.234 -34.688 -5.676 1 94.44 145 ASP B N 1
ATOM 2886 C CA . ASP B 1 145 ? -13 -35.031 -4.988 1 94.44 145 ASP B CA 1
ATOM 2887 C C . ASP B 1 145 ? -11.781 -34.781 -5.871 1 94.44 145 ASP B C 1
ATOM 2889 O O . ASP B 1 145 ? -10.719 -35.375 -5.664 1 94.44 145 ASP B O 1
ATOM 2893 N N . MET B 1 146 ? -11.953 -33.969 -6.852 1 96.12 146 MET B N 1
ATOM 2894 C CA . MET B 1 146 ? -10.852 -33.656 -7.754 1 96.12 146 MET B CA 1
ATOM 2895 C C . MET B 1 146 ? -10.086 -32.438 -7.254 1 96.12 146 MET B C 1
ATOM 2897 O O . MET B 1 146 ? -10.656 -31.531 -6.625 1 96.12 146 MET B O 1
ATOM 2901 N N . VAL B 1 147 ? -8.758 -32.5 -7.531 1 97.62 147 VAL B N 1
ATOM 2902 C CA . VAL B 1 147 ? -7.902 -31.359 -7.23 1 97.62 147 VAL B CA 1
ATOM 2903 C C . VAL B 1 147 ? -7.957 -30.359 -8.383 1 97.62 147 VAL B C 1
ATOM 2905 O O . VAL B 1 147 ? -7.809 -30.734 -9.547 1 97.62 147 VAL B O 1
ATOM 2908 N N . LYS B 1 148 ? -8.266 -29.109 -8.047 1 97.75 148 LYS B N 1
ATOM 2909 C CA . LYS B 1 148 ? -8.406 -28.031 -9.016 1 97.75 148 LYS B CA 1
ATOM 2910 C C . LYS B 1 148 ? -7.586 -26.812 -8.594 1 97.75 148 LYS B C 1
ATOM 2912 O O . LYS B 1 148 ? -7.109 -26.734 -7.457 1 97.75 148 LYS B O 1
ATOM 2917 N N . LEU B 1 149 ? -7.402 -25.859 -9.539 1 98.38 149 LEU B N 1
ATOM 2918 C CA . LEU B 1 149 ? -6.535 -24.719 -9.266 1 98.38 149 LEU B CA 1
ATOM 2919 C C . LEU B 1 149 ? -7.363 -23.484 -8.945 1 98.38 149 LEU B C 1
ATOM 2921 O O . LEU B 1 149 ? -8.367 -23.219 -9.602 1 98.38 149 LEU B O 1
ATOM 2925 N N . PHE B 1 150 ? -6.949 -22.812 -7.918 1 98.5 150 PHE B N 1
ATOM 2926 C CA . PHE B 1 150 ? -7.457 -21.5 -7.531 1 98.5 150 PHE B CA 1
ATOM 2927 C C . PHE B 1 150 ? -6.363 -20.438 -7.645 1 98.5 150 PHE B C 1
ATOM 2929 O O . PHE B 1 150 ? -5.176 -20.766 -7.676 1 98.5 150 PHE B O 1
ATOM 2936 N N . GLN B 1 151 ? -6.785 -19.219 -7.715 1 97.62 151 GLN B N 1
ATOM 2937 C CA . GLN B 1 151 ? -5.91 -18.047 -7.699 1 97.62 151 GLN B CA 1
ATOM 2938 C C . GLN B 1 151 ? -6.402 -17 -6.703 1 97.62 151 GLN B C 1
ATOM 2940 O O . GLN B 1 151 ? -7.605 -16.797 -6.555 1 97.62 151 GLN B O 1
ATOM 2945 N N . THR B 1 152 ? -5.426 -16.391 -6 1 96.88 152 THR B N 1
ATOM 2946 C CA . THR B 1 152 ? -5.77 -15.258 -5.145 1 96.88 152 THR B CA 1
ATOM 2947 C C . THR B 1 152 ? -4.715 -14.156 -5.25 1 96.88 152 THR B C 1
ATOM 2949 O O . THR B 1 152 ? -3.537 -14.438 -5.477 1 96.88 152 THR B O 1
ATOM 2952 N N . ARG B 1 153 ? -5.145 -12.984 -5.168 1 93.88 153 ARG B N 1
ATOM 2953 C CA . ARG B 1 153 ? -4.301 -11.805 -5.047 1 93.88 153 ARG B CA 1
ATOM 2954 C C . ARG B 1 153 ? -4.402 -11.203 -3.65 1 93.88 153 ARG B C 1
ATOM 2956 O O . ARG B 1 153 ? -5.5 -10.898 -3.178 1 93.88 153 ARG B O 1
ATOM 2963 N N . VAL B 1 154 ? -3.207 -11.102 -3.041 1 91.81 154 VAL B N 1
ATOM 2964 C CA . VAL B 1 154 ? -3.189 -10.633 -1.658 1 91.81 154 VAL B CA 1
ATOM 2965 C C . VAL B 1 154 ? -2.133 -9.547 -1.494 1 91.81 154 VAL B C 1
ATOM 2967 O O . VAL B 1 154 ? -0.969 -9.742 -1.855 1 91.81 154 VAL B O 1
ATOM 2970 N N . ARG B 1 155 ? -2.504 -8.406 -1.037 1 85.5 155 ARG B N 1
ATOM 2971 C CA . ARG B 1 155 ? -1.57 -7.367 -0.613 1 85.5 155 ARG B CA 1
ATOM 2972 C C . ARG B 1 155 ? -1.17 -7.555 0.846 1 85.5 155 ARG B C 1
ATOM 2974 O O . ARG B 1 155 ? -2.023 -7.535 1.736 1 85.5 155 ARG B O 1
ATOM 2981 N N . HIS B 1 156 ? 0.069 -7.805 0.963 1 86.25 156 HIS B N 1
ATOM 2982 C CA . HIS B 1 156 ? 0.56 -8.148 2.293 1 86.25 156 HIS B CA 1
ATOM 2983 C C . HIS B 1 156 ? 1.855 -7.41 2.611 1 86.25 156 HIS B C 1
ATOM 2985 O O . HIS B 1 156 ? 2.691 -7.207 1.729 1 86.25 156 HIS B O 1
ATOM 2991 N N . GLY B 1 157 ? 1.98 -6.996 3.736 1 75.19 157 GLY B N 1
ATOM 2992 C CA . GLY B 1 157 ? 3.184 -6.375 4.27 1 75.19 157 GLY B CA 1
ATOM 2993 C C . GLY B 1 157 ? 3.264 -6.426 5.781 1 75.19 157 GLY B C 1
ATOM 2994 O O . GLY B 1 157 ? 2.275 -6.742 6.449 1 75.19 157 GLY B O 1
ATOM 2995 N N . LYS B 1 158 ? 4.637 -6.16 6.125 1 62.41 158 LYS B N 1
ATOM 2996 C CA . LYS B 1 158 ? 4.828 -6.105 7.57 1 62.41 158 LYS B CA 1
ATOM 2997 C C . LYS B 1 158 ? 4.188 -4.852 8.164 1 62.41 158 LYS B C 1
ATOM 2999 O O . LYS B 1 158 ? 4.34 -3.754 7.617 1 62.41 158 LYS B O 1
ATOM 3004 N N . HIS B 1 159 ? 3.18 -4.988 9.023 1 59 159 HIS B N 1
ATOM 3005 C CA . HIS B 1 159 ? 2.574 -3.91 9.805 1 59 159 HIS B CA 1
ATOM 3006 C C . HIS B 1 159 ? 1.46 -3.227 9.016 1 59 159 HIS B C 1
ATOM 3008 O O . HIS B 1 159 ? 1.142 -2.062 9.273 1 59 159 HIS B O 1
ATOM 3014 N N . ILE B 1 160 ? 1.188 -3.732 7.918 1 62.34 160 ILE B N 1
ATOM 3015 C CA . ILE B 1 160 ? 0.049 -3.215 7.168 1 62.34 160 ILE B CA 1
ATOM 3016 C C . ILE B 1 160 ? -1.07 -4.254 7.148 1 62.34 160 ILE B C 1
ATOM 3018 O O . ILE B 1 160 ? -0.814 -5.453 7.262 1 62.34 160 ILE B O 1
ATOM 3022 N N . THR B 1 161 ? -2.219 -3.746 7.219 1 66.25 161 THR B N 1
ATOM 3023 C CA . THR B 1 161 ? -3.361 -4.645 7.094 1 66.25 161 THR B CA 1
ATOM 3024 C C . THR B 1 161 ? -3.303 -5.418 5.781 1 66.25 161 THR B C 1
ATOM 3026 O O . THR B 1 161 ? -3.047 -4.84 4.723 1 66.25 161 THR B O 1
ATOM 3029 N N . THR B 1 162 ? -3.457 -6.711 6.012 1 78.94 162 THR B N 1
ATOM 3030 C CA . THR B 1 162 ? -3.494 -7.562 4.828 1 78.94 162 THR B CA 1
ATOM 3031 C C . THR B 1 162 ? -4.805 -7.375 4.066 1 78.94 162 THR B C 1
ATOM 3033 O O . THR B 1 162 ? -5.879 -7.328 4.672 1 78.94 162 THR B O 1
ATOM 3036 N N . ASN B 1 163 ? -4.695 -7.148 2.748 1 77.81 163 ASN B N 1
ATOM 3037 C CA . ASN B 1 163 ? -5.859 -7.004 1.883 1 77.81 163 ASN B CA 1
ATOM 3038 C C . ASN B 1 163 ? -6.008 -8.195 0.937 1 77.81 163 ASN B C 1
ATOM 3040 O O . ASN B 1 163 ? -5.109 -8.469 0.137 1 77.81 163 ASN B O 1
ATOM 3044 N N . TYR B 1 164 ? -7.109 -8.883 1.15 1 86.31 164 TYR B N 1
ATOM 3045 C CA . TYR B 1 164 ? -7.438 -9.953 0.224 1 86.31 164 TYR B CA 1
ATOM 3046 C C . TYR B 1 164 ? -8.273 -9.438 -0.943 1 86.31 164 TYR B C 1
ATOM 3048 O O . TYR B 1 164 ? -9.469 -9.195 -0.798 1 86.31 164 TYR B O 1
ATOM 3056 N N . VAL B 1 165 ? -7.613 -9.297 -2.078 1 82.69 165 VAL B N 1
ATOM 3057 C CA . VAL B 1 165 ? -8.203 -8.617 -3.225 1 82.69 165 VAL B CA 1
ATOM 3058 C C . VAL B 1 165 ? -9.273 -9.508 -3.859 1 82.69 165 VAL B C 1
ATOM 3060 O O . VAL B 1 165 ? -10.398 -9.07 -4.086 1 82.69 165 VAL B O 1
ATOM 3063 N N . PHE B 1 166 ? -8.891 -10.695 -4.191 1 87 166 PHE B N 1
ATOM 3064 C CA . PHE B 1 166 ? -9.859 -11.672 -4.668 1 87 166 PHE B CA 1
ATOM 3065 C C . PHE B 1 166 ? -9.367 -13.094 -4.441 1 87 166 PHE B C 1
ATOM 3067 O O . PHE B 1 166 ? -8.195 -13.305 -4.117 1 87 166 PHE B O 1
ATOM 3074 N N . CYS B 1 167 ? -10.242 -14.039 -4.566 1 94.31 167 CYS B N 1
ATOM 3075 C CA . CYS B 1 167 ? -10 -15.484 -4.609 1 94.31 167 CYS B CA 1
ATOM 3076 C C . CYS B 1 167 ? -10.953 -16.156 -5.594 1 94.31 167 CYS B C 1
ATOM 3078 O O . CYS B 1 167 ? -12.172 -16 -5.496 1 94.31 167 CYS B O 1
ATOM 3080 N N . ARG B 1 168 ? -10.336 -16.844 -6.539 1 94.69 168 ARG B N 1
ATOM 3081 C CA . ARG B 1 168 ? -11.188 -17.359 -7.605 1 94.69 168 ARG B CA 1
ATOM 3082 C C . ARG B 1 168 ? -10.633 -18.672 -8.156 1 94.69 168 ARG B C 1
ATOM 3084 O O . ARG B 1 168 ? -9.438 -18.938 -8.039 1 94.69 168 ARG B O 1
ATOM 3091 N N . PRO B 1 169 ? -11.609 -19.516 -8.781 1 95.88 169 PRO B N 1
ATOM 3092 C CA . PRO B 1 169 ? -11.062 -20.578 -9.648 1 95.88 169 PRO B CA 1
ATOM 3093 C C . PRO B 1 169 ? -10.148 -20.016 -10.734 1 95.88 169 PRO B C 1
ATOM 3095 O O . PRO B 1 169 ? -10.422 -18.953 -11.297 1 95.88 169 PRO B O 1
ATOM 3098 N N . LYS B 1 170 ? -9.016 -20.703 -10.906 1 96.31 170 LYS B N 1
ATOM 3099 C CA . LYS B 1 170 ? -8.18 -20.281 -12.031 1 96.31 170 LYS B CA 1
ATOM 3100 C C . LYS B 1 170 ? -8.969 -20.328 -13.344 1 96.31 170 LYS B C 1
ATOM 3102 O O . LYS B 1 170 ? -9.633 -21.312 -13.648 1 96.31 170 LYS B O 1
ATOM 3107 N N . PRO B 1 171 ? -8.844 -19.281 -14.125 1 92.88 171 PRO B N 1
ATOM 3108 C CA . PRO B 1 171 ? -9.602 -19.266 -15.375 1 92.88 171 PRO B CA 1
ATOM 3109 C C . PRO B 1 171 ? -9.07 -20.266 -16.406 1 92.88 171 PRO B C 1
ATOM 3111 O O . PRO B 1 171 ? -7.887 -20.609 -16.375 1 92.88 171 PRO B O 1
ATOM 3114 N N . ASN B 1 172 ? -9.969 -20.734 -17.297 1 90.44 172 ASN B N 1
ATOM 3115 C CA . ASN B 1 172 ? -9.672 -21.484 -18.516 1 90.44 172 ASN B CA 1
ATOM 3116 C C . ASN B 1 172 ? -9 -22.812 -18.188 1 90.44 172 ASN B C 1
ATOM 3118 O O . ASN B 1 172 ? -8.039 -23.219 -18.844 1 90.44 172 ASN B O 1
ATOM 3122 N N . GLN B 1 173 ? -9.492 -23.469 -17.156 1 90.69 173 GLN B N 1
ATOM 3123 C CA . GLN B 1 173 ? -8.953 -24.766 -16.797 1 90.69 173 GLN B CA 1
ATOM 3124 C C . GLN B 1 173 ? -9.758 -25.891 -17.438 1 90.69 173 GLN B C 1
ATOM 3126 O O . GLN B 1 173 ? -9.328 -27.047 -17.453 1 90.69 173 GLN B O 1
ATOM 3131 N N . GLY B 1 174 ? -10.883 -25.562 -17.938 1 88.56 174 GLY B N 1
ATOM 3132 C CA . GLY B 1 174 ? -11.703 -26.562 -18.609 1 88.56 174 GLY B CA 1
ATOM 3133 C C . GLY B 1 174 ? -12.383 -27.516 -17.656 1 88.56 174 GLY B C 1
ATOM 3134 O O . GLY B 1 174 ? -12.68 -28.656 -18.016 1 88.56 174 GLY B O 1
ATOM 3135 N N . VAL B 1 175 ? -12.383 -27.188 -16.438 1 89.56 175 VAL B N 1
ATOM 3136 C CA . VAL B 1 175 ? -13.055 -28.016 -15.438 1 89.56 175 VAL B CA 1
ATOM 3137 C C . VAL B 1 175 ? -14.164 -27.219 -14.758 1 89.56 175 VAL B C 1
ATOM 3139 O O . VAL B 1 175 ? -14.109 -26 -14.711 1 89.56 175 VAL B O 1
ATOM 3142 N N . GLU B 1 176 ? -15.164 -27.938 -14.32 1 90.25 176 GLU B N 1
ATOM 3143 C CA . GLU B 1 176 ? -16.266 -27.297 -13.594 1 90.25 176 GLU B CA 1
ATOM 3144 C C . GLU B 1 176 ? -15.969 -27.234 -12.102 1 90.25 176 GLU B C 1
ATOM 3146 O O . GLU B 1 176 ? -15.367 -28.141 -11.539 1 90.25 176 GLU B O 1
ATOM 3151 N N . TYR B 1 177 ? -16.359 -26.109 -11.469 1 93.25 177 TYR B N 1
ATOM 3152 C CA . TYR B 1 177 ? -16.219 -25.875 -10.031 1 93.25 177 TYR B CA 1
ATOM 3153 C C . TYR B 1 177 ? -17.578 -25.859 -9.352 1 93.25 177 TYR B C 1
ATOM 3155 O O . TYR B 1 177 ? -18.469 -25.078 -9.711 1 93.25 177 TYR B O 1
ATOM 3163 N N . PHE B 1 178 ? -17.812 -26.719 -8.367 1 91.25 178 PHE B N 1
ATOM 3164 C CA . PHE B 1 178 ? -19.109 -26.812 -7.691 1 91.25 178 PHE B CA 1
ATOM 3165 C C . PHE B 1 178 ? -18.984 -26.359 -6.238 1 91.25 178 PHE B C 1
ATOM 3167 O O . PHE B 1 178 ? -19.797 -25.578 -5.754 1 91.25 178 PHE B O 1
ATOM 3174 N N . GLY B 1 179 ? -17.969 -26.859 -5.59 1 93.06 179 GLY B N 1
ATOM 3175 C CA . GLY B 1 179 ? -17.609 -26.391 -4.266 1 93.06 179 GLY B CA 1
ATOM 3176 C C . GLY B 1 179 ? -18.5 -26.922 -3.17 1 93.06 179 GLY B C 1
ATOM 3177 O O . GLY B 1 179 ? -18.359 -26.547 -2 1 93.06 179 GLY B O 1
ATOM 3178 N N . ILE B 1 180 ? -19.547 -27.688 -3.564 1 92.75 180 ILE B N 1
ATOM 3179 C CA . ILE B 1 180 ? -20.453 -28.312 -2.598 1 92.75 180 ILE B CA 1
ATOM 3180 C C . ILE B 1 180 ? -20.547 -29.812 -2.865 1 92.75 180 ILE B C 1
ATOM 3182 O O . ILE B 1 180 ? -20.406 -30.25 -4.004 1 92.75 180 ILE B O 1
ATOM 3186 N N . LYS B 1 181 ? -20.781 -30.5 -1.681 1 89.06 181 LYS B N 1
ATOM 3187 C CA . LYS B 1 181 ? -20.891 -31.953 -1.827 1 89.06 181 LYS B CA 1
ATOM 3188 C C . LYS B 1 181 ? -22.094 -32.312 -2.709 1 89.06 181 LYS B C 1
ATOM 3190 O O . LYS B 1 181 ? -23.141 -31.703 -2.623 1 89.06 181 LYS B O 1
ATOM 3195 N N . LYS B 1 182 ? -21.875 -33.312 -3.484 1 81 182 LYS B N 1
ATOM 3196 C CA . LYS B 1 182 ? -22.969 -33.812 -4.312 1 81 182 LYS B CA 1
ATOM 3197 C C . LYS B 1 182 ? -24.094 -34.406 -3.453 1 81 182 LYS B C 1
ATOM 3199 O O . LYS B 1 182 ? -23.844 -35.156 -2.527 1 81 182 LYS B O 1
ATOM 3204 N N . VAL B 1 183 ? -25.25 -33.844 -3.41 1 72.94 183 VAL B N 1
ATOM 3205 C CA . VAL B 1 183 ? -26.391 -34.469 -2.732 1 72.94 183 VAL B CA 1
ATOM 3206 C C . VAL B 1 183 ? -26.844 -35.688 -3.488 1 72.94 183 VAL B C 1
ATOM 3208 O O . VAL B 1 183 ? -27.234 -35.625 -4.648 1 72.94 183 VAL B O 1
ATOM 3211 N N . VAL B 1 184 ? -26.375 -36.781 -3.27 1 62.06 184 VAL B N 1
ATOM 3212 C CA . VAL B 1 184 ? -26.969 -38 -3.801 1 62.06 184 VAL B CA 1
ATOM 3213 C C . VAL B 1 184 ? -28.422 -38.125 -3.326 1 62.06 184 VAL B C 1
ATOM 3215 O O . VAL B 1 184 ? -28.672 -38.188 -2.123 1 62.06 184 VAL B O 1
ATOM 3218 N N . LYS B 1 185 ? -29.344 -37.656 -3.947 1 50.94 185 LYS B N 1
ATOM 3219 C CA . LYS B 1 185 ? -30.703 -38.062 -3.65 1 50.94 185 LYS B CA 1
ATOM 3220 C C . LYS B 1 185 ? -30.797 -39.562 -3.461 1 50.94 185 LYS B C 1
ATOM 3222 O O . LYS B 1 185 ? -30.453 -40.344 -4.359 1 50.94 185 LYS B O 1
ATOM 3227 N N . ARG B 1 186 ? -30.859 -39.969 -2.303 1 47.72 186 ARG B N 1
ATOM 3228 C CA . ARG B 1 186 ? -31.344 -41.344 -2.088 1 47.72 186 ARG B CA 1
ATOM 3229 C C . ARG B 1 186 ? -32.625 -41.594 -2.879 1 47.72 186 ARG B C 1
ATOM 3231 O O . ARG B 1 186 ? -33.469 -40.719 -2.988 1 47.72 186 ARG B O 1
ATOM 3238 N N . ASP B 1 187 ? -32.562 -42.344 -3.844 1 47.53 187 ASP B N 1
ATOM 3239 C CA . ASP B 1 187 ? -33.781 -42.906 -4.457 1 47.53 187 ASP B CA 1
ATOM 3240 C C . ASP B 1 187 ? -34.875 -43.156 -3.414 1 47.53 187 ASP B C 1
ATOM 3242 O O . ASP B 1 187 ? -34.75 -44.062 -2.58 1 47.53 187 ASP B O 1
ATOM 3246 N N . ILE B 1 188 ? -35.469 -42.188 -2.939 1 46.69 188 ILE B N 1
ATOM 3247 C CA . ILE B 1 188 ? -36.656 -42.406 -2.133 1 46.69 188 ILE B CA 1
ATOM 3248 C C . ILE B 1 188 ? -37.562 -43.406 -2.826 1 46.69 188 ILE B C 1
ATOM 3250 O O . ILE B 1 188 ? -38.625 -43.75 -2.303 1 46.69 188 ILE B O 1
ATOM 3254 N N . ASP B 1 189 ? -37.406 -43.719 -4.078 1 43.34 189 ASP B N 1
ATOM 3255 C CA . ASP B 1 189 ? -38.406 -44.656 -4.609 1 43.34 189 ASP B CA 1
ATOM 3256 C C . ASP B 1 189 ? -38.469 -45.938 -3.793 1 43.34 189 ASP B C 1
ATOM 3258 O O . ASP B 1 189 ? -39.406 -46.75 -3.922 1 43.34 189 ASP B O 1
ATOM 3262 N N . GLN B 1 190 ? -37.344 -46.406 -3.172 1 40.69 190 GLN B N 1
ATOM 3263 C CA . GLN B 1 190 ? -37.531 -47.781 -2.715 1 40.69 190 GLN B CA 1
ATOM 3264 C C . GLN B 1 190 ? -38.344 -47.812 -1.428 1 40.69 190 GLN B C 1
ATOM 3266 O O . GLN B 1 190 ? -38.75 -48.906 -0.984 1 40.69 190 GLN B O 1
ATOM 3271 N N . VAL B 1 191 ? -38.344 -46.75 -0.526 1 40.16 191 VAL B N 1
ATOM 3272 C CA . VAL B 1 191 ? -38.938 -47.156 0.75 1 40.16 191 VAL B CA 1
ATOM 3273 C C . VAL B 1 191 ? -40.406 -46.844 0.767 1 40.16 191 VAL B C 1
ATOM 3275 O O . VAL B 1 191 ? -41.062 -46.875 1.822 1 40.16 191 VAL B O 1
ATOM 3278 N N . VAL B 1 192 ? -41 -46.25 -0.277 1 40.09 192 VAL B N 1
ATOM 3279 C CA . VAL B 1 192 ? -42.438 -46.125 -0.022 1 40.09 192 VAL B CA 1
ATOM 3280 C C . VAL B 1 192 ? -43.062 -47.531 0.041 1 40.09 192 VAL B C 1
ATOM 3282 O O . VAL B 1 192 ? -43.031 -48.25 -0.945 1 40.09 192 VAL B O 1
ATOM 3285 N N . PRO B 1 193 ? -43.188 -48.156 1.251 1 39.94 193 PRO B N 1
ATOM 3286 C CA . PRO B 1 193 ? -43.906 -49.406 1.349 1 39.94 193 PRO B CA 1
ATOM 3287 C C . PRO B 1 193 ? -45.312 -49.344 0.753 1 39.94 193 PRO B C 1
ATOM 3289 O O . PRO B 1 193 ? -46.031 -48.375 0.979 1 39.94 193 PRO B O 1
ATOM 3292 N N . LYS B 1 194 ? -45.531 -49.906 -0.368 1 36.81 194 LYS B N 1
ATOM 3293 C CA . LYS B 1 194 ? -46.781 -50.094 -1.101 1 36.81 194 LYS B CA 1
ATOM 3294 C C . LYS B 1 194 ? -47.906 -50.469 -0.161 1 36.81 194 LYS B C 1
ATOM 3296 O O . LYS B 1 194 ? -49.062 -50.656 -0.596 1 36.81 194 LYS B O 1
ATOM 3301 N N . ASP B 1 195 ? -47.75 -50.812 1.151 1 35.44 195 ASP B N 1
ATOM 3302 C CA . ASP B 1 195 ? -48.844 -51.531 1.783 1 35.44 195 ASP B CA 1
ATOM 3303 C C . ASP B 1 195 ? -49.969 -50.594 2.156 1 35.44 195 ASP B C 1
ATOM 3305 O O . ASP B 1 195 ? -51.094 -51.031 2.391 1 35.44 195 ASP B O 1
ATOM 3309 N N . VAL B 1 196 ? -49.688 -49.344 2.629 1 32.12 196 VAL B N 1
ATOM 3310 C CA . VAL B 1 196 ? -50.688 -48.938 3.631 1 32.12 196 VAL B CA 1
ATOM 3311 C C . VAL B 1 196 ? -51.906 -48.312 2.947 1 32.12 196 VAL B C 1
ATOM 3313 O O . VAL B 1 196 ? -52.75 -47.719 3.609 1 32.12 196 VAL B O 1
ATOM 3316 N N . VAL B 1 197 ? -51.906 -48.094 1.699 1 27.48 197 VAL B N 1
ATOM 3317 C CA . VAL B 1 197 ? -53.094 -47.344 1.35 1 27.48 197 VAL B CA 1
ATOM 3318 C C . VAL B 1 197 ? -54.312 -48.25 1.301 1 27.48 197 VAL B C 1
ATOM 3320 O O . VAL B 1 197 ? -54.594 -48.875 0.274 1 27.48 197 VAL B O 1
ATOM 3323 N N . LYS B 1 198 ? -54.5 -49.219 2.291 1 23.27 198 LYS B N 1
ATOM 3324 C CA . LYS B 1 198 ? -55.812 -49.812 2.27 1 23.27 198 LYS B CA 1
ATOM 3325 C C . LYS B 1 198 ? -56.906 -48.781 2.547 1 23.27 198 LYS B C 1
ATOM 3327 O O . LYS B 1 198 ? -56.812 -48.031 3.527 1 23.27 198 LYS B O 1
ATOM 3332 N N . LYS B 1 199 ? -57.812 -48.562 1.646 1 29.77 199 LYS B N 1
ATOM 3333 C CA . LYS B 1 199 ? -59 -47.719 1.428 1 29.77 199 LYS B CA 1
ATOM 3334 C C . LYS B 1 199 ? -60.031 -48 2.512 1 29.77 199 LYS B C 1
ATOM 3336 O O . LYS B 1 199 ? -60.594 -49.094 2.602 1 29.77 199 LYS B O 1
ATOM 3341 N N . GLN B 1 200 ? -59.906 -47.625 3.914 1 23.28 200 GLN B N 1
ATOM 3342 C CA . GLN B 1 200 ? -61.062 -47.875 4.766 1 23.28 200 GLN B CA 1
ATOM 3343 C C . GLN B 1 200 ? -62.312 -47.125 4.238 1 23.28 200 GLN B C 1
ATOM 3345 O O . GLN B 1 200 ? -62.312 -45.906 4.195 1 23.28 200 GLN B O 1
ATOM 3350 N N . LYS B 1 201 ? -63.156 -47.75 3.496 1 26.16 201 LYS B N 1
ATOM 3351 C CA . LYS B 1 201 ? -64.5 -47.375 3.01 1 26.16 201 LYS B CA 1
ATOM 3352 C C . LYS B 1 201 ? -65.438 -47.156 4.172 1 26.16 201 LYS B C 1
ATOM 3354 O O . LYS B 1 201 ? -65.812 -48.094 4.875 1 26.16 201 LYS B O 1
ATOM 3359 N N . LEU B 1 202 ? -65.375 -46.062 5.051 1 24.66 202 LEU B N 1
ATOM 3360 C CA . LEU B 1 202 ? -66.375 -45.844 6.098 1 24.66 202 LEU B CA 1
ATOM 3361 C C . LEU B 1 202 ? -67.812 -45.719 5.504 1 24.66 202 LEU B C 1
ATOM 3363 O O . LEU B 1 202 ? -68 -44.938 4.547 1 24.66 202 LEU B O 1
ATOM 3367 N N . GLU B 1 203 ? -68.75 -46.594 5.898 1 25.73 203 GLU B N 1
ATOM 3368 C CA . GLU B 1 203 ? -70.188 -46.906 5.73 1 25.73 203 GLU B CA 1
ATOM 3369 C C . GLU B 1 203 ? -71.062 -45.719 6.141 1 25.73 203 GLU B C 1
ATOM 3371 O O . GLU B 1 203 ? -70.875 -45.125 7.199 1 25.73 203 GLU B O 1
ATOM 3376 N N . ASP B 1 204 ? -71.875 -45.094 5.254 1 25.56 204 ASP B N 1
ATOM 3377 C CA . ASP B 1 204 ? -72.875 -44.062 5.102 1 25.56 204 ASP B CA 1
ATOM 3378 C C . ASP B 1 204 ? -74.125 -44.375 5.926 1 25.56 204 ASP B C 1
ATOM 3380 O O . ASP B 1 204 ? -75.125 -44.781 5.379 1 25.56 204 ASP B O 1
ATOM 3384 N N . GLU B 1 205 ? -74.125 -44.812 7.246 1 28.2 205 GLU B N 1
ATOM 3385 C CA . GLU B 1 205 ? -75.438 -45.125 7.754 1 28.2 205 GLU B CA 1
ATOM 3386 C C . GLU B 1 205 ? -76.312 -43.875 7.938 1 28.2 205 GLU B C 1
ATOM 3388 O O . GLU B 1 205 ? -75.875 -42.938 8.609 1 28.2 205 GLU B O 1
ATOM 3393 N N . PRO B 1 206 ? -77.5 -43.688 7.273 1 29.31 206 PRO B N 1
ATOM 3394 C CA . PRO B 1 206 ? -78.5 -42.625 7.227 1 29.31 206 PRO B CA 1
ATOM 3395 C C . PRO B 1 206 ? -79.312 -42.531 8.5 1 29.31 206 PRO B C 1
ATOM 3397 O O . PRO B 1 206 ? -79.938 -43.5 8.906 1 29.31 206 PRO B O 1
ATOM 3400 N N . LEU B 1 207 ? -78.938 -41.875 9.586 1 24.19 207 LEU B N 1
ATOM 3401 C CA . LEU B 1 207 ? -79.688 -41.75 10.812 1 24.19 207 LEU B CA 1
ATOM 3402 C C . LEU B 1 207 ? -81.125 -41.25 10.516 1 24.19 207 LEU B C 1
ATOM 3404 O O . LEU B 1 207 ? -81.25 -40.281 9.797 1 24.19 207 LEU B O 1
ATOM 3408 N N . CYS B 1 208 ? -82.188 -42.031 10.906 1 24.92 208 CYS B N 1
ATOM 3409 C CA . CYS B 1 208 ? -83.625 -42.188 10.859 1 24.92 208 CYS B CA 1
ATOM 3410 C C . CYS B 1 208 ? -84.312 -41.031 11.547 1 24.92 208 CYS B C 1
ATOM 3412 O O . CYS B 1 208 ? -84 -40.688 12.672 1 24.92 208 CYS B O 1
ATOM 3414 N N . ALA B 1 209 ? -85.312 -40.375 10.961 1 27.98 209 ALA B N 1
ATOM 3415 C CA . ALA B 1 209 ? -86.312 -39.312 10.984 1 27.98 209 ALA B CA 1
ATOM 3416 C C . ALA B 1 209 ? -87.375 -39.656 11.992 1 27.98 209 ALA B C 1
ATOM 3418 O O . ALA B 1 209 ? -88.562 -39.906 11.617 1 27.98 209 ALA B O 1
ATOM 3419 N N . THR B 1 210 ? -87.188 -40.281 13.219 1 24.42 210 THR B N 1
ATOM 3420 C CA . THR B 1 210 ? -88.438 -40.625 13.938 1 24.42 210 THR B CA 1
ATOM 3421 C C . THR B 1 210 ? -89.188 -39.344 14.305 1 24.42 210 THR B C 1
ATOM 3423 O O . THR B 1 210 ? -88.562 -38.375 14.773 1 24.42 210 THR B O 1
ATOM 3426 N N . ARG B 1 211 ? -90.625 -39.312 14.102 1 27.5 211 ARG B N 1
ATOM 3427 C CA . ARG B 1 211 ? -91.938 -38.625 14.25 1 27.5 211 ARG B CA 1
ATOM 3428 C C . ARG B 1 211 ? -92.312 -38.531 15.711 1 27.5 211 ARG B C 1
ATOM 3430 O O . ARG B 1 211 ? -93.312 -37.844 16.047 1 27.5 211 ARG B O 1
ATOM 3437 N N . SER B 1 212 ? -91.688 -38.719 16.969 1 24.47 212 SER B N 1
ATOM 3438 C CA . SER B 1 212 ? -92.688 -38.406 17.953 1 24.47 212 SER B CA 1
ATOM 3439 C C . SER B 1 212 ? -93 -36.906 18 1 24.47 212 SER B C 1
ATOM 3441 O O . SER B 1 212 ? -92.125 -36.094 17.766 1 24.47 212 SER B O 1
#

Radius of gyration: 35.05 Å; Cα contacts (8 Å, |Δi|>4): 698; chains: 2; bounding box: 127×86×60 Å

Organism: NCBI:txid1240361

Nearest PDB structures (foldseek):
  7vww-assembly2_C  TM=3.993E-01  e=2.704E-02  Dioscoreophyllum cumminsii
  8ao0-assembly1_A  TM=5.469E-01  e=4.497E+00  synthetic construct
  6ncl-assembly1_a5  TM=2.362E-01  e=1.271E+00  Paramecium bursaria Chlorella virus 1
  7vww-assembly2_C  TM=3.991E-01  e=3.153E-02  Dioscoreophyllum cumminsii
  8ao0-assembly1_A  TM=5.472E-01  e=4.319E+00  synthetic construct

InterPro domains:
  IPR006462 Protein MS5 [PTHR31260] (44-177)
  IPR006525 Cystatin-related, plant [TIGR01638] (84-172)
  IPR046350 Cystatin superfamily [SSF54403] (90-160)

Sequence (424 aa):
MCDIDGSWVAWLEPAFLLWKPGGRGYVRPSCMTRTEEDKPELTPEEELALMTKQVNASDGFDIDFSSFLCVFNYHPAILHSDQFADDEFDTTEDLLKSLAQEALHDHNGRHGTEYEFVKVVKANFHFACAMMFLITFQVKDPYDDMVKLFQTRVRHGKHITTNYVFCRPKPNQGVEYFGIKKVVKRDIDQVVPKDVVKKQKLEDEPLCATRSMCDIDGSWVAWLEPAFLLWKPGGRGYVRPSCMTRTEEDKPELTPEEELALMTKQVNASDGFDIDFSSFLCVFNYHPAILHSDQFADDEFDTTEDLLKSLAQEALHDHNGRHGTEYEFVKVVKANFHFACAMMFLITFQVKDPYDDMVKLFQTRVRHGKHITTNYVFCRPKPNQGVEYFGIKKVVKRDIDQVVPKDVVKKQKLEDEPLCATRS

Foldseek 3Di:
DPCCPPQVLLQQDAKDFDFAPPDPPDDDDPLAQDDCPDPPHDDPVRVSVQQRVQCVVVVLFDDRNNVDRTDIQKDWQDFQDCPPPPDPPGGNQNVVLVVVQVVVVVVCVVVVHDDDDDGDD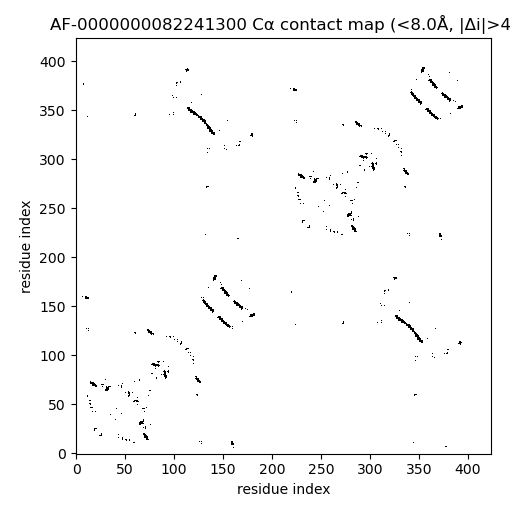TDMDGDRDWDWDWDKDWDQAQAVRDIFIKIWIWTDDDSHDIDTPDIGGDPPPPDDHDNDHDPPPDPPVPPPPPPDPPPPPPDDDDPDPDPD/DPCCPPQVLLQQDAKDFDDAPPDPPDDDDPLAQDDCPDPPHDDPVRVSVQQRVQCVVVVLFDDRNNVDRTDIQKDWQDFQDCPPPPDPPDGSQNVVLVVVQVVVVVVCVVVVHDDDDDGDDTDMDGDRDWDWDWDKDWDQAQAVRDIFIKIWIWTDDDSHDIDTPDIGGDPPPPDDHDNDHDPPPDPPVPPPPPPDPPPPPPDPPDPDDDDD